Protein AF-0000000079298967 (afdb_homodimer)

Solvent-accessible surface area (backbone atoms only — not comparable to full-atom values): 36481 Å² total; per-residue (Å²): 133,81,79,74,68,81,72,67,53,68,68,58,50,53,49,51,48,50,50,53,52,45,48,56,52,34,56,54,55,41,44,56,63,64,54,49,53,50,61,66,26,54,68,58,46,49,42,52,48,50,44,44,54,71,37,22,82,72,32,38,70,27,35,33,36,22,52,65,26,52,61,28,62,66,45,49,46,40,44,74,31,37,26,50,32,30,42,28,30,14,58,28,71,28,33,62,54,15,48,47,30,35,51,68,60,73,34,59,87,30,41,46,74,42,73,32,47,74,91,74,57,83,71,96,62,67,23,38,32,40,38,44,84,44,67,32,49,74,50,56,28,57,45,40,54,56,51,52,44,50,46,44,76,72,30,47,39,93,88,40,49,46,40,54,29,33,36,37,33,34,39,27,44,25,43,59,68,62,58,48,51,63,67,42,48,43,36,56,47,37,25,81,75,69,74,39,56,33,56,75,47,38,66,57,40,39,49,61,58,38,30,25,54,40,78,42,84,54,57,53,86,32,45,37,32,67,67,38,75,30,42,76,45,47,60,86,70,59,48,71,74,53,60,54,53,44,64,26,58,48,76,35,49,28,53,48,74,45,49,43,26,28,36,39,29,29,39,34,37,32,31,71,58,54,90,96,49,83,54,49,62,50,56,32,43,51,85,43,68,87,48,88,57,34,22,30,31,47,42,46,84,63,66,39,82,44,37,62,60,36,39,33,42,37,41,40,36,39,25,51,22,89,90,41,58,41,22,31,31,37,39,38,38,34,28,52,60,90,46,73,76,43,77,48,66,32,39,42,66,86,76,56,80,124,133,81,80,74,69,83,72,67,53,67,67,58,51,52,49,50,49,49,50,53,52,48,48,55,53,34,54,54,56,41,46,54,63,64,54,49,52,51,61,65,28,54,67,58,46,48,41,52,47,50,43,43,52,70,37,22,83,71,32,38,71,27,36,33,35,22,51,65,26,51,62,28,62,64,45,48,47,39,46,74,32,37,25,50,32,30,42,28,31,15,56,28,69,28,32,60,54,16,48,47,31,34,50,67,60,73,34,58,88,32,41,47,73,42,74,32,47,75,90,75,56,83,72,97,64,66,24,37,32,38,37,43,84,44,68,32,50,74,49,55,28,58,45,41,54,56,52,52,44,51,45,44,75,72,30,48,39,93,88,39,47,47,42,54,29,34,37,34,35,33,40,27,44,24,43,58,68,61,58,48,51,64,68,42,48,45,37,57,48,39,25,82,75,69,74,38,54,33,56,75,48,39,66,56,41,38,50,61,57,36,31,24,55,40,77,42,84,56,57,52,86,32,45,36,33,68,68,39,75,32,40,74,46,47,61,88,71,60,50,72,73,54,59,54,53,44,64,24,57,49,78,36,49,28,53,47,75,47,48,44,27,31,36,40,29,28,38,36,35,33,31,72,58,53,88,96,48,84,54,48,63,50,56,32,42,51,83,45,70,85,47,88,59,34,21,29,31,46,42,46,86,64,67,40,82,46,38,61,60,35,40,34,42,37,39,39,37,38,26,52,21,90,91,41,58,42,23,30,30,37,38,38,37,34,29,54,60,90,46,73,75,43,76,50,66,30,38,42,67,86,78,55,81,125

Structure (mmCIF, N/CA/C/O backbone):
data_AF-0000000079298967-model_v1
#
loop_
_entity.id
_entity.type
_entity.pdbx_description
1 polymer 'Protein arginine N-methyltransferase 6'
#
loop_
_atom_site.group_PDB
_atom_site.id
_atom_site.type_symbol
_atom_site.label_atom_id
_atom_site.label_alt_id
_atom_site.label_comp_id
_atom_site.label_asym_id
_atom_site.label_entity_id
_atom_site.label_seq_id
_atom_site.pdbx_PDB_ins_code
_atom_site.Cartn_x
_atom_site.Cartn_y
_atom_site.Cartn_z
_atom_site.occupancy
_atom_site.B_iso_or_equiv
_atom_site.auth_seq_id
_atom_site.auth_comp_id
_atom_site.auth_asym_id
_atom_site.auth_atom_id
_atom_site.pdbx_PDB_model_num
ATOM 1 N N . MET A 1 1 ? 16.141 -8.484 44.562 1 24.45 1 MET A N 1
ATOM 2 C CA . MET A 1 1 ? 15.297 -9.469 43.875 1 24.45 1 MET A CA 1
ATOM 3 C C . MET A 1 1 ? 15.219 -9.18 42.375 1 24.45 1 MET A C 1
ATOM 5 O O . MET A 1 1 ? 14.867 -8.07 41.969 1 24.45 1 MET A O 1
ATOM 9 N N . ALA A 1 2 ? 16.141 -9.953 41.594 1 29.89 2 ALA A N 1
ATOM 10 C CA . ALA A 1 2 ? 16.484 -10.016 40.188 1 29.89 2 ALA A CA 1
ATOM 11 C C . ALA A 1 2 ? 15.227 -10.156 39.312 1 29.89 2 ALA A C 1
ATOM 13 O O . ALA A 1 2 ? 14.438 -11.078 39.531 1 29.89 2 ALA A O 1
ATOM 14 N N . SER A 1 3 ? 14.586 -9.125 39.031 1 30.45 3 SER A N 1
ATOM 15 C CA . SER A 1 3 ? 13.422 -9.055 38.156 1 30.45 3 SER A CA 1
ATOM 16 C C . SER A 1 3 ? 13.602 -9.953 36.938 1 30.45 3 SER A C 1
ATOM 18 O O . SER A 1 3 ? 14.562 -9.797 36.156 1 30.45 3 SER A O 1
ATOM 20 N N . ASN A 1 4 ? 13.391 -11.312 37.094 1 32.5 4 ASN A N 1
ATOM 21 C CA . ASN A 1 4 ? 13.477 -12.445 36.156 1 32.5 4 ASN A CA 1
ATOM 22 C C . ASN A 1 4 ? 12.758 -12.164 34.844 1 32.5 4 ASN A C 1
ATOM 24 O O . ASN A 1 4 ? 11.523 -12.141 34.812 1 32.5 4 ASN A O 1
ATOM 28 N N . GLY A 1 5 ? 13.211 -11.25 34.062 1 37.28 5 GLY A N 1
ATOM 29 C CA . GLY A 1 5 ? 12.836 -11.078 32.656 1 37.28 5 GLY A CA 1
ATOM 30 C C . GLY A 1 5 ? 12.586 -12.391 31.953 1 37.28 5 GLY A C 1
ATOM 31 O O . GLY A 1 5 ? 13.375 -13.328 32.062 1 37.28 5 GLY A O 1
ATOM 32 N N . SER A 1 6 ? 11.352 -12.82 31.953 1 42 6 SER A N 1
ATOM 33 C CA . SER A 1 6 ? 10.945 -14.125 31.438 1 42 6 SER A CA 1
ATOM 34 C C . SER A 1 6 ? 11.789 -14.531 30.219 1 42 6 SER A C 1
ATOM 36 O O . SER A 1 6 ? 11.883 -13.781 29.25 1 42 6 SER A O 1
ATOM 38 N N . ASP A 1 7 ? 12.867 -15.148 30.359 1 44.56 7 ASP A N 1
ATOM 39 C CA . ASP A 1 7 ? 13.82 -15.914 29.562 1 44.56 7 ASP A CA 1
ATOM 40 C C . ASP A 1 7 ? 13.102 -16.828 28.562 1 44.56 7 ASP A C 1
ATOM 42 O O . ASP A 1 7 ? 12.883 -18.016 28.844 1 44.56 7 ASP A O 1
ATOM 46 N N . GLU A 1 8 ? 12.156 -16.375 28.016 1 51.38 8 GLU A N 1
ATOM 47 C CA . GLU A 1 8 ? 11.734 -17.312 26.969 1 51.38 8 GLU A CA 1
ATOM 48 C C . GLU A 1 8 ? 12.922 -17.781 26.141 1 51.38 8 GLU A C 1
ATOM 50 O O . GLU A 1 8 ? 13.75 -16.969 25.719 1 51.38 8 GLU A O 1
ATOM 55 N N . ALA A 1 9 ? 13.125 -19.062 26.094 1 56.44 9 ALA A N 1
ATOM 56 C CA . ALA A 1 9 ? 14.203 -19.688 25.359 1 56.44 9 ALA A CA 1
ATOM 57 C C . ALA A 1 9 ? 14.281 -19.141 23.938 1 56.44 9 ALA A C 1
ATOM 59 O O . ALA A 1 9 ? 13.258 -18.891 23.297 1 56.44 9 ALA A O 1
ATOM 60 N N . PRO A 1 10 ? 15.414 -18.859 23.469 1 57.12 10 PRO A N 1
ATOM 61 C CA . PRO A 1 10 ? 15.633 -18.344 22.125 1 57.12 10 PRO A CA 1
ATOM 62 C C . PRO A 1 10 ? 14.812 -19.062 21.062 1 57.12 10 PRO A C 1
ATOM 64 O O . PRO A 1 10 ? 14.266 -18.438 20.156 1 57.12 10 PRO A O 1
ATOM 67 N N . ALA A 1 11 ? 14.703 -20.438 21.031 1 55.66 11 ALA A N 1
ATOM 68 C CA . ALA A 1 11 ? 13.953 -21.203 20.031 1 55.66 11 ALA A CA 1
ATOM 69 C C . ALA A 1 11 ? 12.477 -20.828 20.047 1 55.66 11 ALA A C 1
ATOM 71 O O . ALA A 1 11 ? 11.836 -20.75 19 1 55.66 11 ALA A O 1
ATOM 72 N N . LYS A 1 12 ? 11.938 -20.594 21.219 1 59.34 12 LYS A N 1
ATOM 73 C CA . LYS A 1 12 ? 10.523 -20.234 21.359 1 59.34 12 LYS A CA 1
ATOM 74 C C . LYS A 1 12 ? 10.258 -18.828 20.828 1 59.34 12 LYS A C 1
ATOM 76 O O . LYS A 1 12 ? 9.227 -18.578 20.203 1 59.34 12 LYS A O 1
ATOM 81 N N . ARG A 1 13 ? 11.305 -18.031 21.078 1 59.12 13 ARG A N 1
ATOM 82 C CA . ARG A 1 13 ? 11.188 -16.672 20.547 1 59.12 13 ARG A CA 1
ATOM 83 C C . ARG A 1 13 ? 11.195 -16.688 19.016 1 59.12 13 ARG A C 1
ATOM 85 O O . ARG A 1 13 ? 10.43 -15.969 18.375 1 59.12 13 ARG A O 1
ATOM 92 N N . ILE A 1 14 ? 12.109 -17.594 18.453 1 59.78 14 ILE A N 1
ATOM 93 C CA . ILE A 1 14 ? 12.195 -17.703 17 1 59.78 14 ILE A CA 1
ATOM 94 C C . ILE A 1 14 ? 10.891 -18.281 16.453 1 59.78 14 ILE A C 1
ATOM 96 O O . ILE A 1 14 ? 10.375 -17.812 15.438 1 59.78 14 ILE A O 1
ATOM 100 N N . LYS A 1 15 ? 10.398 -19.203 17.172 1 58.44 15 LYS A N 1
ATOM 101 C CA . LYS A 1 15 ? 9.141 -19.828 16.766 1 58.44 15 LYS A CA 1
ATOM 102 C C . LYS A 1 15 ? 7.996 -18.8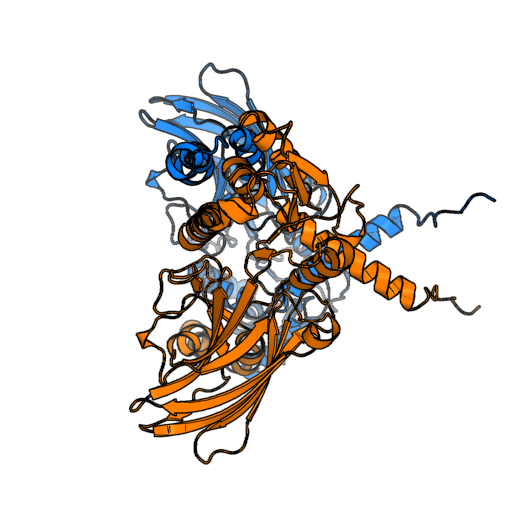28 16.828 1 58.44 15 LYS A C 1
ATOM 104 O O . LYS A 1 15 ? 7.156 -18.781 15.914 1 58.44 15 LYS A O 1
ATOM 109 N N . ARG A 1 16 ? 7.926 -18.109 17.891 1 61.97 16 ARG A N 1
ATOM 110 C CA . ARG A 1 16 ? 6.879 -17.094 18.047 1 61.97 16 ARG A CA 1
ATOM 111 C C . ARG A 1 16 ? 6.977 -16.031 16.969 1 61.97 16 ARG A C 1
ATOM 113 O O . ARG A 1 16 ? 5.961 -15.602 16.422 1 61.97 16 ARG A O 1
ATOM 120 N N . ARG A 1 17 ? 8.164 -15.695 16.672 1 61.84 17 ARG A N 1
ATOM 121 C CA . ARG A 1 17 ? 8.367 -14.695 15.633 1 61.84 17 ARG A CA 1
ATOM 122 C C . ARG A 1 17 ? 7.906 -15.211 14.273 1 61.84 17 ARG A C 1
ATOM 124 O O . ARG A 1 17 ? 7.234 -14.492 13.531 1 61.84 17 ARG A O 1
ATOM 131 N N . ARG A 1 18 ? 8.227 -16.406 14.039 1 65.19 18 ARG A N 1
ATOM 132 C CA . ARG A 1 18 ? 7.844 -17.016 12.773 1 65.19 18 ARG A CA 1
ATOM 133 C C . ARG A 1 18 ? 6.328 -17.125 12.656 1 65.19 18 ARG A C 1
ATOM 135 O O . ARG A 1 18 ? 5.766 -16.938 11.578 1 65.19 18 ARG A O 1
ATOM 142 N N . GLN A 1 19 ? 5.762 -17.422 13.742 1 63.78 19 GLN A N 1
ATOM 143 C CA . GLN A 1 19 ? 4.305 -17.531 13.766 1 63.78 19 GLN A CA 1
ATOM 144 C C . GLN A 1 19 ? 3.65 -16.188 13.484 1 63.78 19 GLN A C 1
ATOM 146 O O . GLN A 1 19 ? 2.658 -16.109 12.75 1 63.78 19 GLN A O 1
ATOM 151 N N . ASP A 1 20 ? 4.215 -15.195 14.039 1 68.25 20 ASP A N 1
ATOM 152 C CA . ASP A 1 20 ? 3.682 -13.852 13.812 1 68.25 20 ASP A CA 1
ATOM 153 C C . ASP A 1 20 ? 3.857 -13.43 12.359 1 68.25 20 ASP A C 1
ATOM 155 O O . ASP A 1 20 ? 2.939 -12.875 11.758 1 68.25 20 ASP A O 1
ATOM 159 N N . GLU A 1 21 ? 5.039 -13.828 11.836 1 70.75 21 GLU A N 1
ATOM 160 C CA . GLU A 1 21 ? 5.32 -13.5 10.445 1 70.75 21 GLU A CA 1
ATOM 161 C C . GLU A 1 21 ? 4.355 -14.227 9.508 1 70.75 21 GLU A C 1
ATOM 163 O O . GLU A 1 21 ? 3.807 -13.617 8.586 1 70.75 21 GLU A O 1
ATOM 168 N N . ASP A 1 22 ? 4.16 -15.352 9.828 1 74.88 22 ASP A N 1
ATOM 169 C CA . ASP A 1 22 ? 3.238 -16.172 9.039 1 74.88 22 ASP A CA 1
ATOM 170 C C . ASP A 1 22 ? 1.807 -15.648 9.164 1 74.88 22 ASP A C 1
ATOM 172 O O . ASP A 1 22 ? 1.06 -15.625 8.188 1 74.88 22 ASP A O 1
ATOM 176 N N . GLY A 1 23 ? 1.522 -15.281 10.328 1 71.69 23 GLY A N 1
ATOM 177 C CA . GLY A 1 23 ? 0.181 -14.766 10.555 1 71.69 23 GLY A CA 1
ATOM 178 C C . GLY A 1 23 ? -0.153 -13.562 9.688 1 71.69 23 GLY A C 1
ATOM 179 O O . GLY A 1 23 ? -1.194 -13.539 9.031 1 71.69 23 GLY A O 1
ATOM 180 N N . PHE A 1 24 ? 0.764 -12.664 9.641 1 71.75 24 PHE A N 1
ATOM 181 C CA . PHE A 1 24 ? 0.555 -11.461 8.836 1 71.75 24 PHE A CA 1
ATOM 182 C C . PHE A 1 24 ? 0.495 -11.812 7.352 1 71.75 24 PHE A C 1
ATOM 184 O O . PHE A 1 24 ? -0.362 -11.305 6.625 1 71.75 24 PHE A O 1
ATOM 191 N N . TYR A 1 25 ? 1.345 -12.703 7.047 1 76.88 25 TYR A N 1
ATOM 192 C CA . TYR A 1 25 ? 1.414 -13.125 5.652 1 76.88 25 TYR A CA 1
ATOM 193 C C . TYR A 1 25 ? 0.105 -13.773 5.215 1 76.88 25 TYR A C 1
ATOM 195 O O . TYR A 1 25 ? -0.501 -13.352 4.227 1 76.88 25 TYR A O 1
ATOM 203 N N . PHE A 1 26 ? -0.411 -14.664 5.902 1 79.12 26 PHE A N 1
ATOM 204 C CA . PHE A 1 26 ? -1.604 -15.398 5.504 1 79.12 26 PHE A CA 1
ATOM 205 C C . PHE A 1 26 ? -2.85 -14.531 5.648 1 79.12 26 PHE A C 1
ATOM 207 O O . PHE A 1 26 ? -3.807 -14.68 4.887 1 79.12 26 PHE A O 1
ATOM 214 N N . LYS A 1 27 ? -2.795 -13.586 6.527 1 78.12 27 LYS A N 1
ATOM 215 C CA . LYS A 1 27 ? -3.896 -12.641 6.645 1 78.12 27 LYS A CA 1
ATOM 216 C C . LYS A 1 27 ? -4.012 -11.773 5.395 1 78.12 27 LYS A C 1
ATOM 218 O O . LYS A 1 27 ? -5.117 -11.453 4.953 1 78.12 27 LYS A O 1
ATOM 223 N N . SER A 1 28 ? -2.902 -11.477 4.852 1 77.25 28 SER A N 1
ATOM 224 C CA . SER A 1 28 ? -2.895 -10.641 3.658 1 77.25 28 SER A CA 1
ATOM 225 C C . SER A 1 28 ? -3.516 -11.359 2.467 1 77.25 28 SER A C 1
ATOM 227 O O . SER A 1 28 ? -4.07 -10.727 1.568 1 77.25 28 SER A O 1
ATOM 229 N N . TYR A 1 29 ? -3.496 -12.617 2.518 1 83.62 29 TYR A N 1
ATOM 230 C CA . TYR A 1 29 ? -3.996 -13.398 1.391 1 83.62 29 TYR A CA 1
ATOM 231 C C . TYR A 1 29 ? -5.441 -13.82 1.616 1 83.62 29 TYR A C 1
ATOM 233 O O . TYR A 1 29 ? -6.043 -14.484 0.769 1 83.62 29 TYR A O 1
ATOM 241 N N . ALA A 1 30 ? -5.973 -13.406 2.697 1 83.62 30 ALA A N 1
ATOM 242 C CA . ALA A 1 30 ? -7.375 -13.711 2.971 1 83.62 30 ALA A CA 1
ATOM 243 C C . ALA A 1 30 ? -8.297 -12.75 2.225 1 83.62 30 ALA A C 1
ATOM 245 O O . ALA A 1 30 ? -9.477 -13.047 2.006 1 83.62 30 ALA A O 1
ATOM 246 N N . GLY A 1 31 ? -7.723 -11.68 1.796 1 86.88 31 GLY A N 1
ATOM 247 C CA . GLY A 1 31 ? -8.516 -10.695 1.071 1 86.88 31 GLY A CA 1
ATOM 248 C C . GLY A 1 31 ? -8.734 -11.062 -0.386 1 86.88 31 GLY A C 1
ATOM 249 O O . GLY A 1 31 ? -8.008 -11.898 -0.934 1 86.88 31 GLY A O 1
ATOM 250 N N . VAL A 1 32 ? -9.648 -10.375 -0.999 1 92.31 32 VAL A N 1
ATOM 251 C CA . VAL A 1 32 ? -10.047 -10.742 -2.352 1 92.31 32 VAL A CA 1
ATOM 252 C C . VAL A 1 32 ? -9.148 -10.031 -3.367 1 92.31 32 VAL A C 1
ATOM 254 O O . VAL A 1 32 ? -8.93 -10.539 -4.469 1 92.31 32 VAL A O 1
ATOM 257 N N . SER A 1 33 ? -8.602 -8.922 -3.021 1 90.62 33 SER A N 1
ATOM 258 C CA . SER A 1 33 ? -7.949 -8.031 -3.975 1 90.62 33 SER A CA 1
ATOM 259 C C . SER A 1 33 ? -6.707 -8.68 -4.574 1 90.62 33 SER A C 1
ATOM 261 O O . SER A 1 33 ? -6.453 -8.562 -5.773 1 90.62 33 SER A O 1
ATOM 263 N N . ILE A 1 34 ? -5.957 -9.375 -3.756 1 91.81 34 ILE A N 1
ATOM 264 C CA . ILE A 1 34 ? -4.738 -10.008 -4.238 1 91.81 34 ILE A CA 1
ATOM 265 C C . ILE A 1 34 ? -5.09 -11.094 -5.258 1 91.81 34 ILE A C 1
ATOM 267 O O . ILE A 1 34 ? -4.43 -11.219 -6.289 1 91.81 34 ILE A O 1
ATOM 271 N N . HIS A 1 35 ? -6.109 -11.805 -5.016 1 94.81 35 HIS A N 1
ATOM 272 C CA . HIS A 1 35 ? -6.527 -12.883 -5.906 1 94.81 35 HIS A CA 1
ATOM 273 C C . HIS A 1 35 ? -7.117 -12.328 -7.199 1 94.81 35 HIS A C 1
ATOM 275 O O . HIS A 1 35 ? -6.883 -12.883 -8.281 1 94.81 35 HIS A O 1
ATOM 281 N N . GLU A 1 36 ? -7.859 -11.258 -7.012 1 94.25 36 GLU A N 1
ATOM 282 C CA . GLU A 1 36 ? -8.375 -10.562 -8.18 1 94.25 36 GLU A CA 1
ATOM 283 C C . GLU A 1 36 ? -7.238 -10.117 -9.102 1 94.25 36 GLU A C 1
ATOM 285 O O . GLU A 1 36 ? -7.285 -10.352 -10.312 1 94.25 36 GLU A O 1
ATOM 290 N N . GLU A 1 37 ? -6.27 -9.523 -8.516 1 93.5 37 GLU A N 1
ATOM 291 C CA . GLU A 1 37 ? -5.121 -9.031 -9.273 1 93.5 37 GLU A CA 1
ATOM 292 C C . GLU A 1 37 ? -4.406 -10.164 -9.992 1 93.5 37 GLU A C 1
ATOM 294 O O . GLU A 1 37 ? -4.066 -10.047 -11.172 1 93.5 37 GLU A O 1
ATOM 299 N N . MET A 1 38 ? -4.266 -11.281 -9.352 1 95.62 38 MET A N 1
ATOM 300 C CA . MET A 1 38 ? -3.543 -12.406 -9.922 1 95.62 38 MET A CA 1
ATOM 301 C C . MET A 1 38 ? -4.344 -13.047 -11.055 1 95.62 38 MET A C 1
ATOM 303 O O . MET A 1 38 ? -3.801 -13.336 -12.125 1 95.62 38 MET A O 1
ATOM 307 N N . ILE A 1 39 ? -5.582 -13.219 -10.828 1 96.5 39 ILE A N 1
ATOM 308 C CA . ILE A 1 39 ? -6.418 -13.883 -11.828 1 96.5 39 ILE A CA 1
ATOM 309 C C . ILE A 1 39 ? -6.605 -12.969 -13.031 1 96.5 39 ILE A C 1
ATOM 311 O O . ILE A 1 39 ? -6.656 -13.438 -14.172 1 96.5 39 ILE A O 1
ATOM 315 N N . ARG A 1 40 ? -6.582 -11.617 -12.812 1 95.25 40 ARG A N 1
ATOM 316 C CA . ARG A 1 40 ? -6.738 -10.633 -13.875 1 95.25 40 ARG A CA 1
ATOM 317 C C . ARG A 1 40 ? -5.496 -10.586 -14.766 1 95.25 40 ARG A C 1
ATOM 319 O O . ARG A 1 40 ? -5.578 -10.211 -15.938 1 95.25 40 ARG A O 1
ATOM 326 N N . ASP A 1 41 ? -4.383 -10.945 -14.227 1 97.12 41 ASP A N 1
ATOM 327 C CA . ASP A 1 41 ? -3.16 -11.062 -15.016 1 97.12 41 ASP A CA 1
ATOM 328 C C . ASP A 1 41 ? -3.254 -12.211 -16.016 1 97.12 41 ASP A C 1
ATOM 330 O O . ASP A 1 41 ? -2.936 -13.352 -15.688 1 97.12 41 ASP A O 1
ATOM 334 N N . GLU A 1 42 ? -3.562 -11.867 -17.203 1 96.12 42 GLU A N 1
ATOM 335 C CA . GLU A 1 42 ? -3.844 -12.883 -18.203 1 96.12 42 GLU A CA 1
ATOM 336 C C . GLU A 1 42 ? -2.578 -13.641 -18.594 1 96.12 42 GLU A C 1
ATOM 338 O O . GLU A 1 42 ? -2.641 -14.812 -18.969 1 96.12 42 GLU A O 1
ATOM 343 N N . VAL A 1 43 ? -1.449 -12.961 -18.547 1 97.06 43 VAL A N 1
ATOM 344 C CA . VAL A 1 43 ? -0.196 -13.656 -18.828 1 97.06 43 VAL A CA 1
ATOM 345 C C . VAL A 1 43 ? -0.023 -14.82 -17.859 1 97.06 43 VAL A C 1
ATOM 347 O O . VAL A 1 43 ? 0.237 -15.953 -18.281 1 97.06 43 VAL A O 1
ATOM 350 N N . ARG A 1 44 ? -0.233 -14.523 -16.625 1 97.31 44 ARG A N 1
ATOM 351 C CA . ARG A 1 44 ? -0.084 -15.531 -15.578 1 97.31 44 ARG A CA 1
ATOM 352 C C . ARG A 1 44 ? -1.126 -16.641 -15.734 1 97.31 44 ARG A C 1
ATOM 354 O O . ARG A 1 44 ? -0.779 -17.812 -15.852 1 97.31 44 ARG A O 1
ATOM 361 N N . THR A 1 45 ? -2.389 -16.312 -15.742 1 97.69 45 THR A N 1
ATOM 362 C CA . THR A 1 45 ? -3.475 -17.297 -15.656 1 97.69 45 THR A CA 1
ATOM 363 C C . THR A 1 45 ? -3.527 -18.156 -16.922 1 97.69 45 THR A C 1
ATOM 365 O O . THR A 1 45 ? -3.654 -19.375 -16.828 1 97.69 45 THR A O 1
ATOM 368 N N . ASN A 1 46 ? -3.299 -17.562 -18.078 1 96.69 46 ASN A N 1
ATOM 369 C CA . ASN A 1 46 ? -3.324 -18.312 -19.328 1 96.69 46 ASN A CA 1
ATOM 370 C C . ASN A 1 46 ? -2.119 -19.234 -19.453 1 96.69 46 ASN A C 1
ATOM 372 O O . ASN A 1 46 ? -2.236 -20.344 -19.969 1 96.69 46 ASN A O 1
ATOM 376 N N . SER A 1 47 ? -1.021 -18.75 -19 1 96.75 47 SER A N 1
ATOM 377 C CA . SER A 1 47 ? 0.168 -19.594 -19.078 1 96.75 47 SER A CA 1
ATOM 378 C C . SER A 1 47 ? 0.031 -20.828 -18.203 1 96.75 47 SER A C 1
ATOM 380 O O . SER A 1 47 ? 0.368 -21.938 -18.609 1 96.75 47 SER A O 1
ATOM 382 N N . TYR A 1 48 ? -0.471 -20.656 -17.016 1 97.5 48 TYR A N 1
ATOM 383 C CA . TYR A 1 48 ? -0.711 -21.812 -16.141 1 97.5 48 TYR A CA 1
ATOM 384 C C . TYR A 1 48 ? -1.729 -22.75 -16.766 1 97.5 48 TYR A C 1
ATOM 386 O O . TYR A 1 48 ? -1.524 -23.969 -16.766 1 97.5 48 TYR A O 1
ATOM 394 N N . ARG A 1 49 ? -2.801 -22.203 -17.234 1 96.75 49 ARG A N 1
ATOM 395 C CA . ARG A 1 49 ? -3.828 -23.031 -17.859 1 96.75 49 ARG A CA 1
ATOM 396 C C . ARG A 1 49 ? -3.26 -23.812 -19.031 1 96.75 49 ARG A C 1
ATOM 398 O O . ARG A 1 49 ? -3.475 -25.031 -19.125 1 96.75 49 ARG A O 1
ATOM 405 N N . LEU A 1 50 ? -2.529 -23.109 -19.875 1 95 50 LEU A N 1
ATOM 406 C CA . LEU A 1 50 ? -1.932 -23.75 -21.047 1 95 50 LEU A CA 1
ATOM 407 C C . LEU A 1 50 ? -0.949 -24.844 -20.625 1 95 50 LEU A C 1
ATOM 409 O O . LEU A 1 50 ? -0.962 -25.953 -21.172 1 95 50 LEU A O 1
ATOM 413 N N . ALA A 1 51 ? -0.127 -24.531 -19.672 1 95.88 51 ALA A N 1
ATOM 414 C CA . ALA A 1 51 ? 0.864 -25.5 -19.203 1 95.88 51 ALA A CA 1
ATOM 415 C C . ALA A 1 51 ? 0.191 -26.75 -18.656 1 95.88 51 ALA A C 1
ATOM 417 O O . ALA A 1 51 ? 0.622 -27.875 -18.938 1 95.88 51 ALA A O 1
ATOM 418 N N . ILE A 1 52 ? -0.812 -26.578 -17.891 1 96 52 ILE A N 1
ATOM 419 C CA . ILE A 1 52 ? -1.534 -27.688 -17.297 1 96 52 ILE A CA 1
ATOM 420 C C . ILE A 1 52 ? -2.209 -28.531 -18.375 1 96 52 ILE A C 1
ATOM 422 O O . ILE A 1 52 ? -2.125 -29.75 -18.375 1 96 52 ILE A O 1
ATOM 426 N N . LEU A 1 53 ? -2.805 -27.875 -19.328 1 92.81 53 LEU A N 1
ATOM 427 C CA . LEU A 1 53 ? -3.467 -28.578 -20.422 1 92.81 53 LEU A CA 1
ATOM 428 C C . LEU A 1 53 ? -2.457 -29.359 -21.266 1 92.81 53 LEU A C 1
ATOM 430 O O . LEU A 1 53 ? -2.725 -30.5 -21.656 1 92.81 53 LEU A O 1
ATOM 434 N N . ARG A 1 54 ? -1.4 -28.734 -21.453 1 92.44 54 ARG A N 1
ATOM 435 C CA . ARG A 1 54 ? -0.368 -29.391 -22.25 1 92.44 54 ARG A CA 1
ATOM 436 C C . ARG A 1 54 ? 0.258 -30.547 -21.484 1 92.44 54 ARG A C 1
ATOM 438 O O . ARG A 1 54 ? 0.901 -31.406 -22.078 1 92.44 54 ARG A O 1
ATOM 445 N N . SER A 1 55 ? 0.079 -30.547 -20.203 1 92.38 55 SER A N 1
ATOM 446 C CA . SER A 1 55 ? 0.598 -31.625 -19.375 1 92.38 55 SER A CA 1
ATOM 447 C C . SER A 1 55 ? -0.483 -32.656 -19.062 1 92.38 55 SER A C 1
ATOM 449 O O . SER A 1 55 ? -0.406 -33.344 -18.062 1 92.38 55 SER A O 1
ATOM 451 N N . SER A 1 56 ? -1.453 -32.688 -19.859 1 92.06 56 SER A N 1
ATOM 452 C CA . SER A 1 56 ? -2.613 -33.531 -19.609 1 92.06 56 SER A CA 1
ATOM 453 C C . SER A 1 56 ? -2.209 -35 -19.484 1 92.06 56 SER A C 1
ATOM 455 O O . SER A 1 56 ? -2.797 -35.75 -18.703 1 92.06 56 SER A O 1
ATOM 457 N N . GLU A 1 57 ? -1.249 -35.469 -20.234 1 91.31 57 GLU A N 1
ATOM 458 C CA . GLU A 1 57 ? -0.814 -36.875 -20.156 1 91.31 57 GLU A CA 1
ATOM 459 C C . GLU A 1 57 ? -0.251 -37.219 -18.781 1 91.31 57 GLU A C 1
ATOM 461 O O . GLU A 1 57 ? -0.419 -38.312 -18.297 1 91.31 57 GLU A O 1
ATOM 466 N N . GLN A 1 58 ? 0.379 -36.25 -18.203 1 92.75 58 GLN A N 1
ATOM 467 C CA . GLN A 1 58 ? 0.982 -36.469 -16.875 1 92.75 58 GLN A CA 1
ATOM 468 C C . GLN A 1 58 ? -0.034 -36.219 -15.766 1 92.75 58 GLN A C 1
ATOM 470 O O . GLN A 1 58 ? 0.168 -36.656 -14.633 1 92.75 58 GLN A O 1
ATOM 475 N N . ILE A 1 59 ? -1.141 -35.562 -16.125 1 95.94 59 ILE A N 1
ATOM 476 C CA . ILE A 1 59 ? -2.078 -35.156 -15.094 1 95.94 59 ILE A CA 1
ATOM 477 C C . ILE A 1 59 ? -3.303 -36.062 -15.094 1 95.94 59 ILE A C 1
ATOM 479 O O . ILE A 1 59 ? -3.838 -36.375 -14.039 1 95.94 59 ILE A O 1
ATOM 483 N N . ALA A 1 60 ? -3.695 -36.5 -16.281 1 97.31 60 ALA A N 1
ATOM 484 C CA . ALA A 1 60 ? -4.918 -37.281 -16.422 1 97.31 60 ALA A CA 1
ATOM 485 C C . ALA A 1 60 ? -4.82 -38.562 -15.609 1 97.31 60 ALA A C 1
ATOM 487 O O . ALA A 1 60 ? -3.842 -39.312 -15.734 1 97.31 60 ALA A O 1
ATOM 488 N N . GLY A 1 61 ? -5.824 -38.781 -14.828 1 98.31 61 GLY A N 1
ATOM 489 C CA . GLY A 1 61 ? -5.895 -39.969 -14.023 1 98.31 61 GLY A CA 1
ATOM 490 C C . GLY A 1 61 ? -4.891 -40 -12.891 1 98.31 61 GLY A C 1
ATOM 491 O O . GLY A 1 61 ? -4.707 -41.031 -12.234 1 98.31 61 GLY A O 1
ATOM 492 N N . LYS A 1 62 ? -4.23 -38.969 -12.586 1 98.12 62 LYS A N 1
ATOM 493 C CA . LYS A 1 62 ? -3.168 -38.906 -11.586 1 98.12 62 LYS A CA 1
ATOM 494 C C . LYS A 1 62 ? -3.562 -38.031 -10.398 1 98.12 62 LYS A C 1
ATOM 496 O O . LYS A 1 62 ? -4.668 -37.5 -10.367 1 98.12 62 LYS A O 1
ATOM 501 N N . ILE A 1 63 ? -2.639 -38 -9.375 1 98.81 63 ILE A N 1
ATOM 502 C CA . ILE A 1 63 ? -2.869 -37.25 -8.148 1 98.81 63 ILE A CA 1
ATOM 503 C C . ILE A 1 63 ? -2.033 -35.969 -8.156 1 98.81 63 ILE A C 1
ATOM 505 O O . ILE A 1 63 ? -0.827 -36.031 -8.414 1 98.81 63 ILE A O 1
ATOM 509 N N . VAL A 1 64 ? -2.721 -34.812 -7.906 1 98.75 64 VAL A N 1
ATOM 510 C CA . VAL A 1 64 ? -2.066 -33.5 -7.965 1 98.75 64 VAL A CA 1
ATOM 511 C C . VAL A 1 64 ? -2.125 -32.844 -6.598 1 98.75 64 VAL A C 1
ATOM 513 O O . VAL A 1 64 ? -3.133 -32.938 -5.895 1 98.75 64 VAL A O 1
ATOM 516 N N . ALA A 1 65 ? -1.033 -32.219 -6.219 1 98.88 65 ALA A N 1
ATOM 517 C CA . ALA A 1 65 ? -1.046 -31.266 -5.094 1 98.88 65 ALA A CA 1
ATOM 518 C C . ALA A 1 65 ? -0.899 -29.828 -5.578 1 98.88 65 ALA A C 1
ATOM 520 O O . ALA A 1 65 ? 0.052 -29.5 -6.293 1 98.88 65 ALA A O 1
ATOM 521 N N . ASP A 1 66 ? -1.837 -29 -5.281 1 98.88 66 ASP A N 1
ATOM 522 C CA . ASP A 1 66 ? -1.799 -27.562 -5.512 1 98.88 66 ASP A CA 1
ATOM 523 C C . ASP A 1 66 ? -1.364 -26.812 -4.254 1 98.88 66 ASP A C 1
ATOM 525 O O . ASP A 1 66 ? -2.148 -26.656 -3.316 1 98.88 66 ASP A O 1
ATOM 529 N N . ILE A 1 67 ? -0.093 -26.328 -4.254 1 98.69 67 ILE A N 1
ATOM 530 C CA . ILE A 1 67 ? 0.49 -25.688 -3.08 1 98.69 67 ILE A CA 1
ATOM 531 C C . ILE A 1 67 ? 0.211 -24.188 -3.115 1 98.69 67 ILE A C 1
ATOM 533 O O . ILE A 1 67 ? 0.659 -23.484 -4.027 1 98.69 67 ILE A O 1
ATOM 537 N N . GLY A 1 68 ? -0.455 -23.688 -2.051 1 97.69 68 GLY A N 1
ATOM 538 C CA . GLY A 1 68 ? -0.951 -22.328 -2.105 1 97.69 68 GLY A CA 1
ATOM 539 C C . GLY A 1 68 ? -2.07 -22.141 -3.111 1 97.69 68 GLY A C 1
ATOM 540 O O . GLY A 1 68 ? -1.962 -21.312 -4.023 1 97.69 68 GLY A O 1
ATOM 541 N N . ALA A 1 69 ? -3.15 -22.766 -2.857 1 98.31 69 ALA A N 1
ATOM 542 C CA . ALA A 1 69 ? -4.168 -22.953 -3.887 1 98.31 69 ALA A CA 1
ATOM 543 C C . ALA A 1 69 ? -4.977 -21.688 -4.105 1 98.31 69 ALA A C 1
ATOM 545 O O . ALA A 1 69 ? -5.613 -21.516 -5.148 1 98.31 69 ALA A O 1
ATOM 546 N N . GLY A 1 70 ? -4.961 -20.797 -3.092 1 97.25 70 GLY A N 1
ATOM 547 C CA . GLY A 1 70 ? -5.77 -19.594 -3.217 1 97.25 70 GLY A CA 1
ATOM 548 C C . GLY A 1 70 ? -7.242 -19.891 -3.441 1 97.25 70 GLY A C 1
ATOM 549 O O . GLY A 1 70 ? -7.852 -20.656 -2.689 1 97.25 70 GLY A O 1
ATOM 550 N N . THR A 1 71 ? -7.789 -19.359 -4.52 1 97.62 71 THR A N 1
ATOM 551 C CA . THR A 1 71 ? -9.203 -19.547 -4.832 1 97.62 71 THR A CA 1
ATOM 552 C C . THR A 1 71 ? -9.43 -20.922 -5.469 1 97.62 71 THR A C 1
ATOM 554 O O . THR A 1 71 ? -10.57 -21.281 -5.762 1 97.62 71 THR A O 1
ATOM 557 N N . GLY A 1 72 ? -8.398 -21.625 -5.75 1 98.19 72 GLY A N 1
ATOM 558 C CA . GLY A 1 72 ? -8.508 -22.969 -6.305 1 98.19 72 GLY A CA 1
ATOM 559 C C . GLY A 1 72 ? -8.469 -23 -7.82 1 98.19 72 GLY A C 1
ATOM 560 O O . GLY A 1 72 ? -8.758 -24.016 -8.438 1 98.19 72 GLY A O 1
ATOM 561 N N . ILE A 1 73 ? -8.078 -21.922 -8.461 1 98.06 73 ILE A N 1
ATOM 562 C CA . ILE A 1 73 ? -8.18 -21.812 -9.914 1 98.06 73 ILE A CA 1
ATOM 563 C C . ILE A 1 73 ? -7.246 -22.828 -10.562 1 98.06 73 ILE A C 1
ATOM 565 O O . ILE A 1 73 ? -7.633 -23.531 -11.516 1 98.06 73 ILE A O 1
ATOM 569 N N . LEU A 1 74 ? -6.07 -23 -10.086 1 98.44 74 LEU A N 1
ATOM 570 C CA . LEU A 1 74 ? -5.148 -23.969 -10.672 1 98.44 74 LEU A CA 1
ATOM 571 C C . LEU A 1 74 ? -5.617 -25.391 -10.398 1 98.44 74 LEU A C 1
ATOM 573 O O . LEU A 1 74 ? -5.465 -26.266 -11.25 1 98.44 74 LEU A O 1
ATOM 577 N N . SER A 1 75 ? -6.152 -25.609 -9.195 1 98.81 75 SER A N 1
ATOM 578 C CA . SER A 1 75 ? -6.746 -26.906 -8.883 1 98.81 75 SER A CA 1
ATOM 579 C C . SER A 1 75 ? -7.824 -27.281 -9.891 1 98.81 75 SER A C 1
ATOM 581 O O . SER A 1 75 ? -7.859 -28.406 -10.383 1 98.81 75 SER A O 1
ATOM 583 N N . CYS A 1 76 ? -8.641 -26.328 -10.211 1 98.62 76 CYS A N 1
ATOM 584 C CA . CYS A 1 76 ? -9.719 -26.562 -11.156 1 98.62 76 CYS A CA 1
ATOM 585 C C . CYS A 1 76 ? -9.172 -26.844 -12.555 1 98.62 76 CYS A C 1
ATOM 587 O O . CYS A 1 76 ? -9.688 -27.719 -13.25 1 98.62 76 CYS A O 1
ATOM 589 N N . PHE A 1 77 ? -8.133 -26.094 -12.953 1 98.19 77 PHE A N 1
ATOM 590 C CA . PHE A 1 77 ? -7.504 -26.375 -14.234 1 98.19 77 PHE A CA 1
ATOM 591 C C . PHE A 1 77 ? -6.98 -27.812 -14.281 1 98.19 77 PHE A C 1
ATOM 593 O O . PHE A 1 77 ? -7.113 -28.484 -15.305 1 98.19 77 PHE A O 1
ATOM 600 N N . CYS A 1 78 ? -6.434 -28.281 -13.195 1 98.38 78 CYS A N 1
ATOM 601 C CA . CYS A 1 78 ? -5.918 -29.641 -13.133 1 98.38 78 CYS A CA 1
ATOM 602 C C . CYS A 1 78 ? -7.051 -30.656 -13.242 1 98.38 78 CYS A C 1
ATOM 604 O O . CYS A 1 78 ? -6.922 -31.672 -13.93 1 98.38 78 CYS A O 1
ATOM 606 N N . ALA A 1 79 ? -8.109 -30.375 -12.539 1 98.5 79 ALA A N 1
ATOM 607 C CA . ALA A 1 79 ? -9.289 -31.234 -12.648 1 98.5 79 ALA A CA 1
ATOM 608 C C . ALA A 1 79 ? -9.797 -31.297 -14.078 1 98.5 79 ALA A C 1
ATOM 610 O O . ALA A 1 79 ? -10.117 -32.375 -14.594 1 98.5 79 ALA A O 1
ATOM 611 N N . GLN A 1 80 ? -9.859 -30.172 -14.758 1 97.06 80 GLN A N 1
ATOM 612 C CA . GLN A 1 80 ? -10.305 -30.078 -16.141 1 97.06 80 GLN A CA 1
ATOM 613 C C . GLN A 1 80 ? -9.375 -30.859 -17.062 1 97.06 80 GLN A C 1
ATOM 615 O O . GLN A 1 80 ? -9.805 -31.391 -18.094 1 97.06 80 GLN A O 1
ATOM 620 N N . ALA A 1 81 ? -8.148 -30.953 -16.656 1 96.69 81 ALA A N 1
ATOM 621 C CA . ALA A 1 81 ? -7.152 -31.688 -17.438 1 96.69 81 ALA A CA 1
ATOM 622 C C . ALA A 1 81 ? -7.238 -33.188 -17.188 1 96.69 81 ALA A C 1
ATOM 624 O O . ALA A 1 81 ? -6.512 -33.969 -17.812 1 96.69 81 ALA A O 1
ATOM 625 N N . GLY A 1 82 ? -8.078 -33.594 -16.219 1 97.81 82 GLY A N 1
ATOM 626 C CA . GLY A 1 82 ? -8.359 -35 -16.062 1 97.81 82 GLY A CA 1
ATOM 627 C C . GLY A 1 82 ? -7.75 -35.594 -14.812 1 97.81 82 GLY A C 1
ATOM 628 O O . GLY A 1 82 ? -7.695 -36.812 -14.664 1 97.81 82 GLY A O 1
ATOM 629 N N . ALA A 1 83 ? -7.281 -34.781 -13.922 1 98.56 83 ALA A N 1
ATOM 630 C CA . ALA A 1 83 ? -6.727 -35.312 -12.672 1 98.56 83 ALA A CA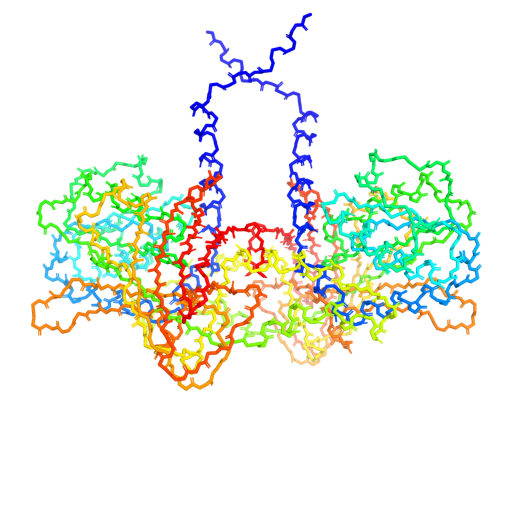 1
ATOM 631 C C . ALA A 1 83 ? -7.742 -36.188 -11.945 1 98.56 83 ALA A C 1
ATOM 633 O O . ALA A 1 83 ? -8.93 -35.844 -11.891 1 98.56 83 ALA A O 1
ATOM 634 N N . LYS A 1 84 ? -7.25 -37.281 -11.406 1 98.69 84 LYS A N 1
ATOM 635 C CA . LYS A 1 84 ? -8.102 -38.156 -10.594 1 98.69 84 LYS A CA 1
ATOM 636 C C . LYS A 1 84 ? -8.438 -37.5 -9.258 1 98.69 84 LYS A C 1
ATOM 638 O O . LYS A 1 84 ? -9.578 -37.562 -8.789 1 98.69 84 LYS A O 1
ATOM 643 N N . LYS A 1 85 ? -7.445 -36.906 -8.719 1 98.81 85 LYS A N 1
ATOM 644 C CA . LYS A 1 85 ? -7.574 -36.25 -7.43 1 98.81 85 LYS A CA 1
ATOM 645 C C . LYS A 1 85 ? -6.645 -35.031 -7.34 1 98.81 85 LYS A C 1
ATOM 647 O O . LYS A 1 85 ? -5.496 -35.094 -7.781 1 98.81 85 LYS A O 1
ATOM 652 N N . VAL A 1 86 ? -7.172 -33.938 -6.793 1 98.94 86 VAL A N 1
ATOM 653 C CA . VAL A 1 86 ? -6.375 -32.75 -6.527 1 98.94 86 VAL A CA 1
ATOM 654 C C . VAL A 1 86 ? -6.484 -32.375 -5.051 1 98.94 86 VAL A C 1
ATOM 656 O O . VAL A 1 86 ? -7.586 -32.156 -4.535 1 98.94 86 VAL A O 1
ATOM 659 N N . TYR A 1 87 ? -5.348 -32.344 -4.363 1 98.94 87 TYR A N 1
ATOM 660 C CA . TYR A 1 87 ? -5.281 -31.797 -3.023 1 98.94 87 TYR A CA 1
ATOM 661 C C . TYR A 1 87 ? -4.887 -30.312 -3.072 1 98.94 87 TYR A C 1
ATOM 663 O O . TYR A 1 87 ? -3.732 -29.984 -3.354 1 98.94 87 TYR A O 1
ATOM 671 N N . ALA A 1 88 ? -5.859 -29.453 -2.805 1 98.88 88 ALA A N 1
ATOM 672 C CA . ALA A 1 88 ? -5.637 -28 -2.793 1 98.88 88 ALA A CA 1
ATOM 673 C C . ALA A 1 88 ? -5.297 -27.516 -1.387 1 98.88 88 ALA A C 1
ATOM 675 O O . ALA A 1 88 ? -6.188 -27.359 -0.549 1 98.88 88 ALA A O 1
ATOM 676 N N . ILE A 1 89 ? -4.031 -27.203 -1.177 1 98.75 89 ILE A N 1
ATOM 677 C CA . ILE A 1 89 ? -3.576 -26.812 0.155 1 98.75 89 ILE A CA 1
ATOM 678 C C . ILE A 1 89 ? -3.473 -25.297 0.247 1 98.75 89 ILE A C 1
ATOM 680 O O . ILE A 1 89 ? -2.756 -24.672 -0.534 1 98.75 89 ILE A O 1
ATOM 684 N N . GLU A 1 90 ? -4.168 -24.688 1.134 1 97.88 90 GLU A N 1
ATOM 685 C CA . GLU A 1 90 ? -4.215 -23.234 1.346 1 97.88 90 GLU A CA 1
ATOM 686 C C . GLU A 1 90 ? -4.359 -22.906 2.828 1 97.88 90 GLU A C 1
ATOM 688 O O . GLU A 1 90 ? -5.305 -23.344 3.482 1 97.88 90 GLU A O 1
ATOM 693 N N . ALA A 1 91 ? -3.43 -22.031 3.314 1 95.75 91 ALA A N 1
ATOM 694 C CA . ALA A 1 91 ? -3.406 -21.75 4.746 1 95.75 91 ALA A CA 1
ATOM 695 C C . ALA A 1 91 ? -4.371 -20.625 5.102 1 95.75 91 ALA A C 1
ATOM 697 O O . ALA A 1 91 ? -4.949 -20.625 6.191 1 95.75 91 ALA A O 1
ATOM 698 N N . SER A 1 92 ? -4.5 -19.688 4.254 1 93.56 92 SER A N 1
ATOM 699 C CA . SER A 1 92 ? -5.293 -18.5 4.57 1 93.56 92 SER A CA 1
ATOM 700 C C . SER A 1 92 ? -6.785 -18.828 4.566 1 93.56 92 SER A C 1
ATOM 702 O O . SER A 1 92 ? -7.195 -19.891 4.113 1 93.56 92 SER A O 1
ATOM 704 N N . ALA A 1 93 ? -7.574 -17.922 4.988 1 93.94 93 ALA A N 1
ATOM 705 C CA . ALA A 1 93 ? -9.016 -18.094 5.113 1 93.94 93 ALA A CA 1
ATOM 706 C C . ALA A 1 93 ? -9.688 -18.125 3.744 1 93.94 93 ALA A C 1
ATOM 708 O O . ALA A 1 93 ? -10.852 -18.516 3.629 1 93.94 93 ALA A O 1
ATOM 709 N N . ILE A 1 94 ? -8.961 -17.891 2.697 1 96.62 94 ILE A N 1
ATOM 710 C CA . ILE A 1 94 ? -9.531 -17.922 1.355 1 96.62 94 ILE A CA 1
ATOM 711 C C . ILE A 1 94 ? -9.883 -19.359 0.977 1 96.62 94 ILE A C 1
ATOM 713 O O . ILE A 1 94 ? -10.602 -19.594 0.005 1 96.62 94 ILE A O 1
ATOM 717 N N . ALA A 1 95 ? -9.391 -20.312 1.733 1 97.69 95 ALA A N 1
ATOM 718 C CA . ALA A 1 95 ? -9.688 -21.719 1.528 1 97.69 95 ALA A CA 1
ATOM 719 C C . ALA A 1 95 ? -11.188 -21.984 1.55 1 97.69 95 ALA A C 1
ATOM 721 O O . ALA A 1 95 ? -11.688 -22.859 0.832 1 97.69 95 ALA A O 1
ATOM 722 N N . GLU A 1 96 ? -11.859 -21.219 2.328 1 97.38 96 GLU A N 1
ATOM 723 C CA . GLU A 1 96 ? -13.312 -21.359 2.391 1 97.38 96 GLU A CA 1
ATOM 724 C C . GLU A 1 96 ? -13.953 -21 1.057 1 97.38 96 GLU A C 1
ATOM 726 O O . GLU A 1 96 ? -14.875 -21.688 0.606 1 97.38 96 GLU A O 1
ATOM 731 N N . GLN A 1 97 ? -13.445 -19.953 0.452 1 97.62 97 GLN A N 1
ATOM 732 C CA . GLN A 1 97 ? -13.938 -19.562 -0.864 1 97.62 97 GLN A CA 1
ATOM 733 C C . GLN A 1 97 ? -13.555 -20.594 -1.922 1 97.62 97 GLN A C 1
ATOM 735 O O . GLN A 1 97 ? -14.328 -20.875 -2.846 1 97.62 97 GLN A O 1
ATOM 740 N N . ALA A 1 98 ? -12.391 -21.188 -1.777 1 98.38 98 ALA A N 1
ATOM 741 C CA . ALA A 1 98 ? -11.953 -22.234 -2.701 1 98.38 98 ALA A CA 1
ATOM 742 C C . ALA A 1 98 ? -12.914 -23.406 -2.693 1 98.38 98 ALA A C 1
ATOM 744 O O . ALA A 1 98 ? -13.25 -23.953 -3.748 1 98.38 98 ALA A O 1
ATOM 745 N N . ARG A 1 99 ? -13.383 -23.766 -1.516 1 98.56 99 ARG A N 1
ATOM 746 C CA . ARG A 1 99 ? -14.352 -24.859 -1.404 1 98.56 99 ARG A CA 1
ATOM 747 C C . ARG A 1 99 ? -15.625 -24.531 -2.176 1 98.56 99 ARG A C 1
ATOM 749 O O . ARG A 1 99 ? -16.188 -25.391 -2.857 1 98.56 99 ARG A O 1
ATOM 756 N N . LYS A 1 100 ? -16.031 -23.297 -2.066 1 98.38 100 LYS A N 1
ATOM 757 C CA . LYS A 1 100 ? -17.234 -22.859 -2.775 1 98.38 100 LYS A CA 1
ATOM 758 C C . LYS A 1 100 ? -17.016 -22.891 -4.285 1 98.38 100 LYS A C 1
ATOM 760 O O . LYS A 1 100 ? -17.922 -23.266 -5.039 1 98.38 100 LYS A O 1
ATOM 765 N N . VAL A 1 101 ? -15.859 -22.5 -4.734 1 98.38 101 VAL A N 1
ATOM 766 C CA . VAL A 1 101 ? -15.539 -22.516 -6.156 1 98.38 101 VAL A CA 1
ATOM 767 C C . VAL A 1 101 ? -15.578 -23.953 -6.68 1 98.38 101 VAL A C 1
ATOM 769 O O . VAL A 1 101 ? -16.172 -24.219 -7.719 1 98.38 101 VAL A O 1
ATOM 772 N N . VAL A 1 102 ? -14.969 -24.844 -5.941 1 98.62 102 VAL A N 1
ATOM 773 C CA . VAL A 1 102 ? -14.938 -26.25 -6.305 1 98.62 102 VAL A CA 1
ATOM 774 C C . VAL A 1 102 ? -16.359 -26.797 -6.418 1 98.62 102 VAL A C 1
ATOM 776 O O . VAL A 1 102 ? -16.703 -27.453 -7.406 1 98.62 102 VAL A O 1
ATOM 779 N N . LYS A 1 103 ? -17.172 -26.453 -5.465 1 98.38 103 LYS A N 1
ATOM 780 C CA . LYS A 1 103 ? -18.547 -26.906 -5.434 1 98.38 103 LYS A CA 1
ATOM 781 C C . LYS A 1 103 ? -19.344 -26.328 -6.598 1 98.38 103 LYS A C 1
ATOM 783 O O . LYS A 1 103 ? -20.094 -27.047 -7.273 1 98.38 103 LYS A O 1
ATOM 788 N N . SER A 1 104 ? -19.156 -25.078 -6.875 1 97.5 104 SER A N 1
ATOM 789 C CA . SER A 1 104 ? -19.891 -24.375 -7.922 1 97.5 104 SER A CA 1
ATOM 790 C C . SER A 1 104 ? -19.578 -24.953 -9.297 1 97.5 104 SER A C 1
ATOM 792 O O . SER A 1 104 ? -20.344 -24.75 -10.242 1 97.5 104 SER A O 1
ATOM 794 N N . ASN A 1 105 ? -18.5 -25.625 -9.438 1 98.12 105 ASN A N 1
ATOM 795 C CA . ASN A 1 105 ? -18.094 -26.188 -10.727 1 98.12 105 ASN A CA 1
ATOM 796 C C . ASN A 1 105 ? -18.25 -27.703 -10.758 1 98.12 105 ASN A C 1
ATOM 798 O O . ASN A 1 105 ? -17.781 -28.359 -11.695 1 98.12 105 ASN A O 1
ATOM 802 N N . GLY A 1 106 ? -18.844 -28.281 -9.68 1 97.88 106 GLY A N 1
ATOM 803 C CA . GLY A 1 106 ? -19.141 -29.703 -9.633 1 97.88 106 GLY A CA 1
ATOM 804 C C . GLY A 1 106 ? -17.891 -30.562 -9.531 1 97.88 106 GLY A C 1
ATOM 805 O O . GLY A 1 106 ? -17.844 -31.656 -10.102 1 97.88 106 GLY A O 1
ATOM 806 N N . MET A 1 107 ? -16.828 -30.078 -8.828 1 98.44 107 MET A N 1
ATOM 807 C CA . MET A 1 107 ? -15.555 -30.781 -8.828 1 98.44 107 MET A CA 1
ATOM 808 C C . MET A 1 107 ? -15.227 -31.312 -7.434 1 98.44 107 MET A C 1
ATOM 810 O O . MET A 1 107 ? -14.062 -31.578 -7.125 1 98.44 107 MET A O 1
ATOM 814 N N . GLU A 1 108 ? -16.203 -31.453 -6.562 1 97.88 108 GLU A N 1
ATOM 815 C CA . GLU A 1 108 ? -15.992 -31.859 -5.172 1 97.88 108 GLU A CA 1
ATOM 816 C C . GLU A 1 108 ? -15.422 -33.281 -5.074 1 97.88 108 GLU A C 1
ATOM 818 O O . GLU A 1 108 ? -14.75 -33.594 -4.098 1 97.88 108 GLU A O 1
ATOM 823 N N . GLN A 1 109 ? -15.711 -34.062 -6.055 1 97.56 109 GLN A N 1
ATOM 824 C CA . GLN A 1 109 ? -15.219 -35.438 -6.035 1 97.56 109 GLN A CA 1
ATOM 825 C C . GLN A 1 109 ? -13.742 -35.5 -6.422 1 97.56 109 GLN A C 1
ATOM 827 O O . GLN A 1 109 ? -13.016 -36.406 -6.008 1 97.56 109 GLN A O 1
ATOM 832 N N . GLN A 1 110 ? -13.273 -34.562 -7.16 1 98.31 110 GLN A N 1
ATOM 833 C CA . GLN A 1 110 ? -11.906 -34.562 -7.68 1 98.31 110 GLN A CA 1
ATOM 834 C C . GLN A 1 110 ? -10.992 -33.688 -6.824 1 98.31 110 GLN A C 1
ATOM 836 O O . GLN A 1 110 ? -9.789 -33.938 -6.727 1 98.31 110 GLN A O 1
ATOM 841 N N . ILE A 1 111 ? -11.539 -32.594 -6.246 1 98.88 111 ILE A N 1
ATOM 842 C CA . ILE A 1 111 ? -10.695 -31.641 -5.555 1 98.88 111 ILE A CA 1
ATOM 843 C C . ILE A 1 111 ? -11.023 -31.641 -4.066 1 98.88 111 ILE A C 1
ATOM 845 O O . ILE A 1 111 ? -12.18 -31.453 -3.678 1 98.88 111 ILE A O 1
ATOM 849 N N . GLN A 1 112 ? -10.094 -31.828 -3.271 1 98.88 112 GLN A N 1
ATOM 850 C CA . GLN A 1 112 ? -10.188 -31.672 -1.824 1 98.88 112 GLN A CA 1
ATOM 851 C C . GLN A 1 112 ? -9.398 -30.453 -1.352 1 98.88 112 GLN A C 1
ATOM 853 O O . GLN A 1 112 ? -8.172 -30.406 -1.487 1 98.88 112 GLN A O 1
ATOM 858 N N . VAL A 1 113 ? -10.102 -29.5 -0.763 1 98.81 113 VAL A N 1
ATOM 859 C CA . VAL A 1 113 ? -9.438 -28.328 -0.215 1 98.81 113 VAL A CA 1
ATOM 860 C C . VAL A 1 113 ? -9 -28.594 1.224 1 98.81 113 VAL A C 1
ATOM 862 O O . VAL A 1 113 ? -9.82 -28.984 2.062 1 98.81 113 VAL A O 1
ATOM 865 N N . ILE A 1 114 ? -7.746 -28.422 1.472 1 98.62 114 ILE A N 1
ATOM 866 C CA . ILE A 1 114 ? -7.164 -28.625 2.795 1 98.62 114 ILE A CA 1
ATOM 867 C C . ILE A 1 114 ? -6.641 -27.297 3.34 1 98.62 114 ILE A C 1
ATOM 869 O O . ILE A 1 114 ? -5.68 -26.75 2.811 1 98.62 114 ILE A O 1
ATOM 873 N N . GLN A 1 115 ? -7.27 -26.812 4.418 1 97.75 115 GLN A N 1
ATOM 874 C CA . GLN A 1 115 ? -6.848 -25.531 4.984 1 97.75 115 GLN A CA 1
ATOM 875 C C . GLN A 1 115 ? -5.762 -25.734 6.035 1 97.75 115 GLN A C 1
ATOM 877 O O . GLN A 1 115 ? -6.008 -26.312 7.09 1 97.75 115 GLN A O 1
ATOM 882 N N . GLY A 1 116 ? -4.57 -25.219 5.754 1 96.44 116 GLY A N 1
ATOM 883 C CA . GLY A 1 116 ? -3.418 -25.312 6.637 1 96.44 116 GLY A CA 1
ATOM 884 C C . GLY A 1 116 ? -2.105 -25.016 5.93 1 96.44 116 GLY A C 1
ATOM 885 O O . GLY A 1 116 ? -2.057 -24.969 4.699 1 96.44 116 GLY A O 1
ATOM 886 N N . LYS A 1 117 ? -1.156 -24.812 6.719 1 95.62 117 LYS A N 1
ATOM 887 C CA . LYS A 1 117 ? 0.185 -24.703 6.152 1 95.62 117 LYS A CA 1
ATOM 888 C C . LYS A 1 117 ? 0.66 -26.031 5.59 1 95.62 117 LYS A C 1
ATOM 890 O O . LYS A 1 117 ? 0.392 -27.094 6.172 1 95.62 117 LYS A O 1
ATOM 895 N N . VAL A 1 118 ? 1.37 -25.922 4.52 1 96.81 118 VAL A N 1
ATOM 896 C CA . VAL A 1 118 ? 1.881 -27.125 3.852 1 96.81 118 VAL A CA 1
ATOM 897 C C . VAL A 1 118 ? 2.646 -27.984 4.852 1 96.81 118 VAL A C 1
ATOM 899 O O . VAL A 1 118 ? 2.525 -29.203 4.844 1 96.81 118 VAL A O 1
ATOM 902 N N . GLU A 1 119 ? 3.332 -27.359 5.781 1 95.62 119 GLU A N 1
ATOM 903 C CA . GLU A 1 119 ? 4.191 -28.031 6.746 1 95.62 119 GLU A CA 1
ATOM 904 C C . GLU A 1 119 ? 3.373 -28.688 7.859 1 95.62 119 GLU A C 1
ATOM 906 O O . GLU A 1 119 ? 3.883 -29.516 8.609 1 95.62 119 GLU A O 1
ATOM 911 N N . ASP A 1 120 ? 2.113 -28.281 7.934 1 96.12 120 ASP A N 1
ATOM 912 C CA . ASP A 1 120 ? 1.309 -28.703 9.07 1 96.12 120 ASP A CA 1
ATOM 913 C C . ASP A 1 120 ? 0.238 -29.703 8.641 1 96.12 120 ASP A C 1
ATOM 915 O O . ASP A 1 120 ? -0.481 -30.25 9.477 1 96.12 120 ASP A O 1
ATOM 919 N N . VAL A 1 121 ? 0.079 -29.938 7.375 1 97.25 121 VAL A N 1
ATOM 920 C CA . VAL A 1 121 ? -0.972 -30.828 6.91 1 97.25 121 VAL A CA 1
ATOM 921 C C . VAL A 1 121 ? -0.36 -32.156 6.488 1 97.25 121 VAL A C 1
ATOM 923 O O . VAL A 1 121 ? 0.859 -32.281 6.348 1 97.25 121 VAL A O 1
ATOM 926 N N . GLU A 1 122 ? -1.322 -33.156 6.395 1 97.56 122 GLU A N 1
ATOM 927 C CA . GLU A 1 122 ? -0.935 -34.5 5.934 1 97.56 122 GLU A CA 1
ATOM 928 C C . GLU A 1 122 ? -1.799 -34.938 4.762 1 97.56 122 GLU A C 1
ATOM 930 O O . GLU A 1 122 ? -3.021 -34.781 4.789 1 97.56 122 GLU A O 1
ATOM 935 N N . LEU A 1 123 ? -1.14 -35.406 3.725 1 98.12 123 LEU A N 1
ATOM 936 C CA . LEU A 1 123 ? -1.861 -36.031 2.621 1 98.12 123 LEU A CA 1
ATOM 937 C C . LEU A 1 123 ? -1.925 -37.531 2.799 1 98.12 123 LEU A C 1
ATOM 939 O O . LEU A 1 123 ? -0.982 -38.156 3.311 1 98.12 123 LEU A O 1
ATOM 943 N N . PRO A 1 124 ? -2.953 -38.125 2.418 1 97.75 124 PRO A N 1
ATOM 944 C CA . PRO A 1 124 ? -3.123 -39.562 2.611 1 97.75 124 PRO A CA 1
ATOM 945 C C . PRO A 1 124 ? -2.299 -40.406 1.628 1 97.75 124 PRO A C 1
ATOM 947 O O . PRO A 1 124 ? -2.24 -41.625 1.746 1 97.75 124 PRO A O 1
ATOM 950 N N . GLU A 1 125 ? -1.692 -39.812 0.61 1 98.31 125 GLU A N 1
ATOM 951 C CA . GLU A 1 125 ? -0.923 -40.5 -0.424 1 98.31 125 GLU A CA 1
ATOM 952 C C . GLU A 1 125 ? 0.085 -39.562 -1.076 1 98.31 125 GLU A C 1
ATOM 954 O O . GLU A 1 125 ? 0.017 -38.344 -0.891 1 98.31 125 GLU A O 1
ATOM 959 N N . LYS A 1 126 ? 1.051 -40.188 -1.791 1 98.56 126 LYS A N 1
ATOM 960 C CA . LYS A 1 126 ? 1.983 -39.406 -2.596 1 98.56 126 LYS A CA 1
ATOM 961 C C . LYS A 1 126 ? 1.307 -38.875 -3.85 1 98.56 126 LYS A C 1
ATOM 963 O O . LYS A 1 126 ? 0.225 -39.312 -4.227 1 98.56 126 LYS A O 1
ATOM 968 N N . VAL A 1 127 ? 1.948 -37.938 -4.465 1 98.75 127 VAL A N 1
ATOM 969 C CA . VAL A 1 127 ? 1.314 -37.281 -5.605 1 98.75 127 VAL A CA 1
ATOM 970 C C . VAL A 1 127 ? 2.213 -37.375 -6.836 1 98.75 127 VAL A C 1
ATOM 972 O O . VAL A 1 127 ? 3.422 -37.594 -6.711 1 98.75 127 VAL A O 1
ATOM 975 N N . ASP A 1 128 ? 1.629 -37.188 -8.008 1 98.06 128 ASP A N 1
ATOM 976 C CA . ASP A 1 128 ? 2.338 -37.281 -9.281 1 98.06 128 ASP A CA 1
ATOM 977 C C . ASP A 1 128 ? 2.775 -35.906 -9.773 1 98.06 128 ASP A C 1
ATOM 979 O O . ASP A 1 128 ? 3.75 -35.781 -10.516 1 98.06 128 ASP A O 1
ATOM 983 N N . VAL A 1 129 ? 2 -34.938 -9.406 1 97.75 129 VAL A N 1
ATOM 984 C CA . VAL A 1 129 ? 2.207 -33.562 -9.906 1 97.75 129 VAL A CA 1
ATOM 985 C C . VAL A 1 129 ? 2.082 -32.594 -8.758 1 97.75 129 VAL A C 1
ATOM 987 O O . VAL A 1 129 ? 1.186 -32.688 -7.914 1 97.75 129 VAL A O 1
ATOM 990 N N . ILE A 1 130 ? 2.994 -31.672 -8.695 1 98.44 130 ILE A N 1
ATOM 991 C CA . ILE A 1 130 ? 2.861 -30.5 -7.836 1 98.44 130 ILE A CA 1
ATOM 992 C C . ILE A 1 130 ? 2.73 -29.234 -8.695 1 98.44 130 ILE A C 1
ATOM 994 O O . ILE A 1 130 ? 3.535 -29.016 -9.602 1 98.44 130 ILE A O 1
ATOM 998 N N . VAL A 1 131 ? 1.704 -28.484 -8.508 1 98.31 131 VAL A N 1
ATOM 999 C CA . VAL A 1 131 ? 1.523 -27.188 -9.156 1 98.31 131 VAL A CA 1
ATOM 1000 C C . VAL A 1 131 ? 1.49 -26.078 -8.102 1 98.31 131 VAL A C 1
ATOM 1002 O O . VAL A 1 131 ? 0.939 -26.266 -7.016 1 98.31 131 VAL A O 1
ATOM 1005 N N . SER A 1 132 ? 2.143 -24.953 -8.398 1 98.38 132 SER A N 1
ATOM 1006 C CA . SER A 1 132 ? 2.146 -23.844 -7.445 1 98.38 132 SER A CA 1
ATOM 1007 C C . SER A 1 132 ? 2.533 -22.531 -8.125 1 98.38 132 SER A C 1
ATOM 1009 O O . SER A 1 132 ? 3.416 -22.5 -8.984 1 98.38 132 SER A O 1
ATOM 1011 N N . GLU A 1 133 ? 1.816 -21.484 -7.82 1 97.06 133 GLU A N 1
ATOM 1012 C CA . GLU A 1 133 ? 2.297 -20.125 -8.102 1 97.06 133 GLU A CA 1
ATOM 1013 C C . GLU A 1 133 ? 3.074 -19.562 -6.914 1 97.06 133 GLU A C 1
ATOM 1015 O O . GLU A 1 133 ? 2.535 -18.781 -6.125 1 97.06 133 GLU A O 1
ATOM 1020 N N . TRP A 1 134 ? 4.367 -19.891 -6.918 1 96.94 134 TRP A N 1
ATOM 1021 C CA . TRP A 1 134 ? 5.145 -19.594 -5.719 1 96.94 134 TRP A CA 1
ATOM 1022 C C . TRP A 1 134 ? 5.941 -18.312 -5.887 1 96.94 134 TRP A C 1
ATOM 1024 O O . TRP A 1 134 ? 6.441 -17.75 -4.91 1 96.94 134 TRP A O 1
ATOM 1034 N N . MET A 1 135 ? 6.031 -17.75 -7.078 1 97.25 135 MET A N 1
ATOM 1035 C CA . MET A 1 135 ? 6.938 -16.625 -7.328 1 97.25 135 MET A CA 1
ATOM 1036 C C . MET A 1 135 ? 6.414 -15.352 -6.684 1 97.25 135 MET A C 1
ATOM 1038 O O . MET A 1 135 ? 5.215 -15.07 -6.734 1 97.25 135 MET A O 1
ATOM 1042 N N . GLY A 1 136 ? 7.266 -14.609 -6.152 1 95.31 136 GLY A N 1
ATOM 1043 C CA . GLY A 1 136 ? 7.004 -13.242 -5.727 1 95.31 136 GLY A CA 1
ATOM 1044 C C . GLY A 1 136 ? 7.855 -12.219 -6.453 1 95.31 136 GLY A C 1
ATOM 1045 O O . GLY A 1 136 ? 8.5 -12.539 -7.453 1 95.31 136 GLY A O 1
ATOM 1046 N N . HIS A 1 137 ? 7.754 -10.992 -5.922 1 94.62 137 HIS A N 1
ATOM 1047 C CA . HIS A 1 137 ? 8.648 -9.969 -6.453 1 94.62 137 HIS A CA 1
ATOM 1048 C C . HIS A 1 137 ? 10.102 -10.414 -6.379 1 94.62 137 HIS A C 1
ATOM 1050 O O . HIS A 1 137 ? 10.5 -11.094 -5.43 1 94.62 137 HIS A O 1
ATOM 1056 N N . PHE A 1 138 ? 10.812 -10.07 -7.371 1 97.06 138 PHE A N 1
ATOM 1057 C CA . PHE A 1 138 ? 12.219 -10.453 -7.422 1 97.06 138 PHE A CA 1
ATOM 1058 C C . PHE A 1 138 ? 12.375 -11.961 -7.324 1 97.06 138 PHE A C 1
ATOM 1060 O O . PHE A 1 138 ? 13.367 -12.453 -6.777 1 97.06 138 PHE A O 1
ATOM 1067 N N . LEU A 1 139 ? 11.32 -12.734 -7.664 1 97.19 139 LEU A N 1
ATOM 1068 C CA . LEU A 1 139 ? 11.258 -14.188 -7.77 1 97.19 139 LEU A CA 1
ATOM 1069 C C . LEU A 1 139 ? 11.141 -14.828 -6.391 1 97.19 139 LEU A C 1
ATOM 1071 O O . LEU A 1 139 ? 10.273 -15.68 -6.172 1 97.19 139 LEU A O 1
ATOM 1075 N N . LEU A 1 140 ? 11.938 -14.289 -5.438 1 95.81 140 LEU A N 1
ATOM 1076 C CA . LEU A 1 140 ? 12.102 -15.055 -4.207 1 95.81 140 LEU A CA 1
ATOM 1077 C C . LEU A 1 140 ? 11.5 -14.312 -3.021 1 95.81 140 LEU A C 1
ATOM 1079 O O . LEU A 1 140 ? 11.617 -14.758 -1.877 1 95.81 140 LEU A O 1
ATOM 1083 N N . TYR A 1 141 ? 10.883 -13.242 -3.344 1 91.25 141 TYR A N 1
ATOM 1084 C CA . TYR A 1 141 ? 10.195 -12.555 -2.258 1 91.25 141 TYR A CA 1
ATOM 1085 C C . TYR A 1 141 ? 9.062 -13.398 -1.699 1 91.25 141 TYR A C 1
ATOM 1087 O O . TYR A 1 141 ? 8.406 -14.141 -2.439 1 91.25 141 TYR A O 1
ATOM 1095 N N . GLU A 1 142 ? 8.789 -13.383 -0.342 1 85.44 142 GLU A N 1
ATOM 1096 C CA . GLU A 1 142 ? 7.754 -14.055 0.438 1 85.44 142 GLU A CA 1
ATOM 1097 C C . GLU A 1 142 ? 8.141 -15.492 0.759 1 85.44 142 GLU A C 1
ATOM 1099 O O . GLU A 1 142 ? 7.441 -16.188 1.501 1 85.44 142 GLU A O 1
ATOM 1104 N N . SER A 1 143 ? 9.141 -16.109 0.181 1 87.88 143 SER A N 1
ATOM 1105 C CA . SER A 1 143 ? 9.766 -17.375 0.532 1 87.88 143 SER A CA 1
ATOM 1106 C C . SER A 1 143 ? 8.781 -18.531 0.41 1 87.88 143 SER A C 1
ATOM 1108 O O . SER A 1 143 ? 8.773 -19.453 1.238 1 87.88 143 SER A O 1
ATOM 1110 N N . MET A 1 144 ? 7.969 -18.484 -0.574 1 92.5 144 MET A N 1
ATOM 1111 C CA . MET A 1 144 ? 6.969 -19.531 -0.771 1 92.5 144 MET A CA 1
ATOM 1112 C C . MET A 1 144 ? 7.609 -20.781 -1.346 1 92.5 144 MET A C 1
ATOM 1114 O O . MET A 1 144 ? 7.105 -21.891 -1.145 1 92.5 144 MET A O 1
ATOM 1118 N N . LEU A 1 145 ? 8.703 -20.641 -2.021 1 96.75 145 LEU A N 1
ATOM 1119 C CA . LEU A 1 145 ? 9.359 -21.781 -2.65 1 96.75 145 LEU A CA 1
ATOM 1120 C C . LEU A 1 145 ? 9.75 -22.828 -1.61 1 96.75 145 LEU A C 1
ATOM 1122 O O . LEU A 1 145 ? 9.734 -24.016 -1.893 1 96.75 145 LEU A O 1
ATOM 1126 N N . ASN A 1 146 ? 10.016 -22.422 -0.383 1 95.5 146 ASN A N 1
ATOM 1127 C CA . ASN A 1 146 ? 10.336 -23.359 0.695 1 95.5 146 ASN A CA 1
ATOM 1128 C C . ASN A 1 146 ? 9.211 -24.359 0.916 1 95.5 146 ASN A C 1
ATOM 1130 O O . ASN A 1 146 ? 9.477 -25.547 1.131 1 95.5 146 ASN A O 1
ATOM 1134 N N . SER A 1 147 ? 8.039 -23.891 0.86 1 96.25 147 SER A N 1
ATOM 1135 C CA . SER A 1 147 ? 6.887 -24.766 1.055 1 96.25 147 SER A CA 1
ATOM 1136 C C . SER A 1 147 ? 6.742 -25.75 -0.1 1 96.25 147 SER A C 1
ATOM 1138 O O . SER A 1 147 ? 6.363 -26.906 0.107 1 96.25 147 SER A O 1
ATOM 1140 N N . VAL A 1 148 ? 7.012 -25.312 -1.283 1 98.06 148 VAL A N 1
ATOM 1141 C CA . VAL A 1 148 ? 6.949 -26.188 -2.451 1 98.06 148 VAL A CA 1
ATOM 1142 C C . VAL A 1 148 ? 8 -27.297 -2.332 1 98.06 148 VAL A C 1
ATOM 1144 O O . VAL A 1 148 ? 7.715 -28.453 -2.602 1 98.06 148 VAL A O 1
ATOM 1147 N N . ILE A 1 149 ? 9.172 -26.875 -1.908 1 97.81 149 ILE A N 1
ATOM 1148 C CA . ILE A 1 149 ? 10.258 -27.828 -1.736 1 97.81 149 ILE A CA 1
ATOM 1149 C C . ILE A 1 149 ? 9.891 -28.844 -0.661 1 97.81 149 ILE A C 1
ATOM 1151 O O . ILE A 1 149 ? 10.133 -30.047 -0.823 1 97.81 149 ILE A O 1
ATOM 1155 N N . TYR A 1 150 ? 9.305 -28.359 0.394 1 97.81 150 TYR A N 1
ATOM 1156 C CA . TYR A 1 150 ? 8.836 -29.266 1.448 1 97.81 150 TYR A CA 1
ATOM 1157 C C . TYR A 1 150 ? 7.852 -30.281 0.898 1 97.81 150 TYR A C 1
ATOM 1159 O O . TYR A 1 150 ? 7.996 -31.484 1.139 1 97.81 150 TYR A O 1
ATOM 1167 N N . ALA A 1 151 ? 6.914 -29.859 0.158 1 98.56 151 ALA A N 1
ATOM 1168 C CA . ALA A 1 151 ? 5.91 -30.734 -0.44 1 98.56 151 ALA A CA 1
ATOM 1169 C C . ALA A 1 151 ? 6.551 -31.719 -1.41 1 98.56 151 ALA A C 1
ATOM 1171 O O . ALA A 1 151 ? 6.203 -32.906 -1.426 1 98.56 151 ALA A O 1
ATOM 1172 N N . ARG A 1 152 ? 7.445 -31.203 -2.223 1 98.38 152 ARG A N 1
ATOM 1173 C CA . ARG A 1 152 ? 8.18 -32.031 -3.168 1 98.38 152 ARG A CA 1
ATOM 1174 C C . ARG A 1 152 ? 8.867 -33.188 -2.455 1 98.38 152 ARG A C 1
ATOM 1176 O O . ARG A 1 152 ? 8.648 -34.344 -2.799 1 98.38 152 ARG A O 1
ATOM 1183 N N . ASP A 1 153 ? 9.594 -32.875 -1.432 1 98.25 153 ASP A N 1
ATOM 1184 C CA . ASP A 1 153 ? 10.422 -33.844 -0.746 1 98.25 153 ASP A CA 1
ATOM 1185 C C . ASP A 1 153 ? 9.562 -34.844 0.019 1 98.25 153 ASP A C 1
ATOM 1187 O O . ASP A 1 153 ? 9.93 -36.031 0.153 1 98.25 153 ASP A O 1
ATOM 1191 N N . LYS A 1 154 ? 8.484 -34.438 0.422 1 98.25 154 LYS A N 1
ATOM 1192 C CA . LYS A 1 154 ? 7.648 -35.25 1.281 1 98.25 154 LYS A CA 1
ATOM 1193 C C . LYS A 1 154 ? 6.695 -36.125 0.455 1 98.25 154 LYS A C 1
ATOM 1195 O O . LYS A 1 154 ? 6.48 -37.281 0.766 1 98.25 154 LYS A O 1
ATOM 1200 N N . TRP A 1 155 ? 6.121 -35.531 -0.64 1 98.69 155 TRP A N 1
ATOM 1201 C CA . TRP A 1 155 ? 4.945 -36.188 -1.194 1 98.69 155 TRP A CA 1
ATOM 1202 C C . TRP A 1 155 ? 5.156 -36.531 -2.666 1 98.69 155 TRP A C 1
ATOM 1204 O O . TRP A 1 155 ? 4.438 -37.344 -3.227 1 98.69 155 TRP A O 1
ATOM 1214 N N . LEU A 1 156 ? 6.047 -35.875 -3.381 1 98.5 156 LEU A N 1
ATOM 1215 C CA . LEU A 1 156 ? 6.156 -36.094 -4.82 1 98.5 156 LEU A CA 1
ATOM 1216 C C . LEU A 1 156 ? 6.742 -37.469 -5.113 1 98.5 156 LEU A C 1
ATOM 1218 O O . LEU A 1 156 ? 7.773 -37.844 -4.551 1 98.5 156 LEU A O 1
ATOM 1222 N N . LYS A 1 157 ? 6.109 -38.219 -5.945 1 97.88 157 LYS A N 1
ATOM 1223 C CA . LYS A 1 157 ? 6.594 -39.531 -6.367 1 97.88 157 LYS A CA 1
ATOM 1224 C C . LYS A 1 157 ? 7.848 -39.406 -7.227 1 97.88 157 LYS A C 1
ATOM 1226 O O . LYS A 1 157 ? 8.07 -38.375 -7.852 1 97.88 157 LYS A O 1
ATOM 1231 N N . LYS A 1 158 ? 8.617 -40.531 -7.211 1 95.88 158 LYS A N 1
ATOM 1232 C CA . LYS A 1 158 ? 9.719 -40.562 -8.164 1 95.88 158 LYS A CA 1
ATOM 1233 C C . LYS A 1 158 ? 9.219 -40.406 -9.594 1 95.88 158 LYS A C 1
ATOM 1235 O O . LYS A 1 158 ? 8.281 -41.094 -10.008 1 95.88 158 LYS A O 1
ATOM 1240 N N . GLY A 1 159 ? 9.766 -39.469 -10.281 1 92.5 159 GLY A N 1
ATOM 1241 C CA . GLY A 1 159 ? 9.352 -39.219 -11.648 1 92.5 159 GLY A CA 1
ATOM 1242 C C . GLY A 1 159 ? 8.211 -38.219 -11.758 1 92.5 159 GLY A C 1
ATOM 1243 O O . GLY A 1 159 ? 7.777 -37.875 -12.867 1 92.5 159 GLY A O 1
ATOM 1244 N N . GLY A 1 160 ? 7.66 -37.812 -10.672 1 95.94 160 GLY A N 1
ATOM 1245 C CA . GLY A 1 160 ? 6.629 -36.781 -10.695 1 95.94 160 GLY A CA 1
ATOM 1246 C C . GLY A 1 160 ? 7.109 -35.438 -11.242 1 95.94 160 GLY A C 1
ATOM 1247 O O . GLY A 1 160 ? 8.312 -35.25 -11.398 1 95.94 160 GLY A O 1
ATOM 1248 N N . ILE A 1 161 ? 6.168 -34.594 -11.586 1 95.31 161 ILE A N 1
ATOM 1249 C CA . ILE A 1 161 ? 6.574 -33.312 -12.188 1 95.31 161 ILE A CA 1
ATOM 1250 C C . ILE A 1 161 ? 6.109 -32.156 -11.312 1 95.31 161 ILE A C 1
ATOM 1252 O O . ILE A 1 161 ? 5.184 -32.312 -10.508 1 95.31 161 ILE A O 1
ATOM 1256 N N . ILE A 1 162 ? 6.785 -31.078 -11.445 1 97 162 ILE A N 1
ATOM 1257 C CA . ILE A 1 162 ? 6.457 -29.844 -10.742 1 97 162 ILE A CA 1
ATOM 1258 C C . ILE A 1 162 ? 6.215 -28.734 -11.758 1 97 162 ILE A C 1
ATOM 1260 O O . ILE A 1 162 ? 6.996 -28.547 -12.695 1 97 162 ILE A O 1
ATOM 1264 N N . LEU A 1 163 ? 5.125 -28.016 -11.609 1 96.94 163 LEU A N 1
ATOM 1265 C CA . LEU A 1 163 ? 4.754 -26.922 -12.492 1 96.94 163 LEU A CA 1
ATOM 1266 C C . LEU A 1 163 ? 4.715 -25.594 -11.727 1 96.94 163 LEU A C 1
ATOM 1268 O O . LEU A 1 163 ? 3.861 -25.406 -10.859 1 96.94 163 LEU A O 1
ATOM 1272 N N . PRO A 1 164 ? 5.598 -24.609 -12.102 1 97.38 164 PRO A N 1
ATOM 1273 C CA . PRO A 1 164 ? 6.68 -24.672 -13.094 1 97.38 164 PRO A CA 1
ATOM 1274 C C . PRO A 1 164 ? 7.875 -25.484 -12.602 1 97.38 164 PRO A C 1
ATOM 1276 O O . PRO A 1 164 ? 8 -25.75 -11.406 1 97.38 164 PRO A O 1
ATOM 1279 N N . SER A 1 165 ? 8.758 -25.797 -13.516 1 96.19 165 SER A N 1
ATOM 1280 C CA . SER A 1 165 ? 9.852 -26.719 -13.188 1 96.19 165 SER A CA 1
ATOM 1281 C C . SER A 1 165 ? 11.164 -25.969 -13.008 1 96.19 165 SER A C 1
ATOM 1283 O O . SER A 1 165 ? 12.086 -26.469 -12.352 1 96.19 165 SER A O 1
ATOM 1285 N N . LYS A 1 166 ? 11.273 -24.828 -13.617 1 96.56 166 LYS A N 1
ATOM 1286 C CA . LYS A 1 166 ? 12.516 -24.078 -13.586 1 96.56 166 LYS A CA 1
ATOM 1287 C C . LYS A 1 166 ? 12.242 -22.578 -13.508 1 96.56 166 LYS A C 1
ATOM 1289 O O . LYS A 1 166 ? 11.203 -22.109 -13.977 1 96.56 166 LYS A O 1
ATOM 1294 N N . ALA A 1 167 ? 13.117 -21.875 -12.883 1 97.81 167 ALA A N 1
ATOM 1295 C CA . ALA A 1 167 ? 13.062 -20.406 -12.836 1 97.81 167 ALA A CA 1
ATOM 1296 C C . ALA A 1 167 ? 14.438 -19.797 -13.125 1 97.81 167 ALA A C 1
ATOM 1298 O O . ALA A 1 167 ? 15.461 -20.375 -12.75 1 97.81 167 ALA A O 1
ATOM 1299 N N . SER A 1 168 ? 14.414 -18.719 -13.812 1 98.19 168 SER A N 1
ATOM 1300 C CA . SER A 1 168 ? 15.633 -17.969 -14.109 1 98.19 168 SER A CA 1
ATOM 1301 C C . SER A 1 168 ? 15.5 -16.516 -13.695 1 98.19 168 SER A C 1
ATOM 1303 O O . SER A 1 168 ? 14.445 -15.898 -13.883 1 98.19 168 SER A O 1
ATOM 1305 N N . LEU A 1 169 ? 16.547 -16.016 -13.141 1 98.69 169 LEU A N 1
ATOM 1306 C CA . LEU A 1 169 ? 16.641 -14.609 -12.758 1 98.69 169 LEU A CA 1
ATOM 1307 C C . LEU A 1 169 ? 17.547 -13.844 -13.711 1 98.69 169 LEU A C 1
ATOM 1309 O O . LEU A 1 169 ? 18.656 -14.297 -14.008 1 98.69 169 LEU A O 1
ATOM 1313 N N . TYR A 1 170 ? 17.078 -12.719 -14.125 1 98.81 170 TYR A N 1
ATOM 1314 C CA . TYR A 1 170 ? 17.828 -11.883 -15.047 1 98.81 170 TYR A CA 1
ATOM 1315 C C . TYR A 1 170 ? 18.141 -10.523 -14.43 1 98.81 170 TYR A C 1
ATOM 1317 O O . TYR A 1 170 ? 17.453 -10.086 -13.508 1 98.81 170 TYR A O 1
ATOM 1325 N N . LEU A 1 171 ? 19.172 -9.875 -14.969 1 98.81 171 LEU A N 1
ATOM 1326 C CA . LEU A 1 171 ? 19.625 -8.555 -14.531 1 98.81 171 LEU A CA 1
ATOM 1327 C C . LEU A 1 171 ? 20.094 -7.723 -15.719 1 98.81 171 LEU A C 1
ATOM 1329 O O . LEU A 1 171 ? 20.688 -8.25 -16.656 1 98.81 171 LEU A O 1
ATOM 1333 N N . ALA A 1 172 ? 19.828 -6.453 -15.648 1 98.81 172 ALA A N 1
ATOM 1334 C CA . ALA A 1 172 ? 20.375 -5.512 -16.625 1 98.81 172 ALA A CA 1
ATOM 1335 C C . ALA A 1 172 ? 20.516 -4.117 -16.031 1 98.81 172 ALA A C 1
ATOM 1337 O O . ALA A 1 172 ? 19.719 -3.715 -15.18 1 98.81 172 ALA A O 1
ATOM 1338 N N . PRO A 1 173 ? 21.547 -3.395 -16.391 1 98.69 173 PRO A N 1
ATOM 1339 C CA . PRO A 1 173 ? 21.625 -1.995 -15.961 1 98.69 173 PRO A CA 1
ATOM 1340 C C . PRO A 1 173 ? 20.594 -1.104 -16.656 1 98.69 173 PRO A C 1
ATOM 1342 O O . PRO A 1 173 ? 20.25 -1.343 -17.828 1 98.69 173 PRO A O 1
ATOM 1345 N N . ILE A 1 174 ? 20.125 -0.063 -15.977 1 98.75 174 ILE A N 1
ATOM 1346 C CA . ILE A 1 174 ? 19.078 0.786 -16.547 1 98.75 174 ILE A CA 1
ATOM 1347 C C . ILE A 1 174 ? 19.438 2.254 -16.328 1 98.75 174 ILE A C 1
ATOM 1349 O O . ILE A 1 174 ? 20.266 2.58 -15.477 1 98.75 174 ILE A O 1
ATOM 1353 N N . THR A 1 175 ? 18.828 3.061 -17.172 1 98.31 175 THR A N 1
ATOM 1354 C CA . THR A 1 175 ? 18.797 4.508 -16.984 1 98.31 175 THR A CA 1
ATOM 1355 C C . THR A 1 175 ? 17.406 4.965 -16.578 1 98.31 175 THR A C 1
ATOM 1357 O O . THR A 1 175 ? 16.406 4.422 -17.047 1 98.31 175 THR A O 1
ATOM 1360 N N . ASN A 1 176 ? 17.281 5.773 -15.594 1 97.38 176 ASN A N 1
ATOM 1361 C CA . ASN A 1 176 ? 16.047 6.422 -15.156 1 97.38 176 ASN A CA 1
ATOM 1362 C C . ASN A 1 176 ? 16.328 7.629 -14.266 1 97.38 176 ASN A C 1
ATOM 1364 O O . ASN A 1 176 ? 16.219 7.551 -13.047 1 97.38 176 ASN A O 1
ATOM 1368 N N . GLU A 1 177 ? 16.578 8.695 -14.898 1 96.31 177 GLU A N 1
ATOM 1369 C CA . GLU A 1 177 ? 16.953 9.883 -14.141 1 96.31 177 GLU A CA 1
ATOM 1370 C C . GLU A 1 177 ? 15.734 10.531 -13.492 1 96.31 177 GLU A C 1
ATOM 1372 O O . GLU A 1 177 ? 15.867 11.344 -12.57 1 96.31 177 GLU A O 1
ATOM 1377 N N . GLU A 1 178 ? 14.617 10.211 -14.016 1 95.38 178 GLU A N 1
ATOM 1378 C CA . GLU A 1 178 ? 13.375 10.836 -13.555 1 95.38 178 GLU A CA 1
ATOM 1379 C C . GLU A 1 178 ? 13.141 10.562 -12.07 1 95.38 178 GLU A C 1
ATOM 1381 O O . GLU A 1 178 ? 12.617 11.422 -11.352 1 95.38 178 GLU A O 1
ATOM 1386 N N . ILE A 1 179 ? 13.5 9.414 -11.617 1 95.31 179 ILE A N 1
ATOM 1387 C CA . ILE A 1 179 ? 13.258 9.062 -10.227 1 95.31 179 ILE A CA 1
ATOM 1388 C C . ILE A 1 179 ? 14.039 10 -9.312 1 95.31 179 ILE A C 1
ATOM 1390 O O . ILE A 1 179 ? 13.562 10.375 -8.234 1 95.31 179 ILE A O 1
ATOM 1394 N N . TYR A 1 180 ? 15.25 10.344 -9.695 1 96.31 180 TYR A N 1
ATOM 1395 C CA . TYR A 1 180 ? 16.062 11.258 -8.898 1 96.31 180 TYR A CA 1
ATOM 1396 C C . TYR A 1 180 ? 15.445 12.648 -8.852 1 96.31 180 TYR A C 1
ATOM 1398 O O . TYR A 1 180 ? 15.398 13.281 -7.793 1 96.31 180 TYR A O 1
ATOM 1406 N N . LYS A 1 181 ? 14.977 13.07 -9.969 1 94.5 181 LYS A N 1
ATOM 1407 C CA . LYS A 1 181 ? 14.328 14.375 -10.055 1 94.5 181 LYS A CA 1
ATOM 1408 C C . LYS A 1 181 ? 13.07 14.422 -9.195 1 94.5 181 LYS A C 1
ATOM 1410 O O . LYS A 1 181 ? 12.852 15.375 -8.445 1 94.5 181 LYS A O 1
ATOM 1415 N N . GLU A 1 182 ? 12.383 13.375 -9.312 1 93.44 182 GLU A N 1
ATOM 1416 C CA . GLU A 1 182 ? 11.078 13.344 -8.664 1 93.44 182 GLU A CA 1
ATOM 1417 C C . GLU A 1 182 ? 11.211 13.156 -7.152 1 93.44 182 GLU A C 1
ATOM 1419 O O . GLU A 1 182 ? 10.539 13.828 -6.375 1 93.44 182 GLU A O 1
ATOM 1424 N N . ARG A 1 183 ? 12.148 12.352 -6.719 1 94.19 183 ARG A N 1
ATOM 1425 C CA . ARG A 1 183 ? 12.125 11.898 -5.332 1 94.19 183 ARG A CA 1
ATOM 1426 C C . ARG A 1 183 ? 13.234 12.555 -4.52 1 94.19 183 ARG A C 1
ATOM 1428 O O . ARG A 1 183 ? 13.133 12.672 -3.297 1 94.19 183 ARG A O 1
ATOM 1435 N N . ILE A 1 184 ? 14.242 12.969 -5.184 1 95.44 184 ILE A N 1
ATOM 1436 C CA . ILE A 1 184 ? 15.406 13.477 -4.457 1 95.44 184 ILE A CA 1
ATOM 1437 C C . ILE A 1 184 ? 15.5 14.984 -4.629 1 95.44 184 ILE A C 1
ATOM 1439 O O . ILE A 1 184 ? 15.477 15.734 -3.646 1 95.44 184 ILE A O 1
ATOM 1443 N N . ASP A 1 185 ? 15.422 15.422 -5.91 1 95.25 185 ASP A N 1
ATOM 1444 C CA . ASP A 1 185 ? 15.594 16.844 -6.199 1 95.25 185 ASP A CA 1
ATOM 1445 C C . ASP A 1 185 ? 14.445 17.656 -5.609 1 95.25 185 ASP A C 1
ATOM 1447 O O . ASP A 1 185 ? 14.578 18.875 -5.395 1 95.25 185 ASP A O 1
ATOM 1451 N N . PHE A 1 186 ? 13.398 17.047 -5.371 1 94.44 186 PHE A N 1
ATOM 1452 C CA . PHE A 1 186 ? 12.242 17.672 -4.734 1 94.44 186 PHE A CA 1
ATOM 1453 C C . PHE A 1 186 ? 12.664 18.422 -3.473 1 94.44 186 PHE A C 1
ATOM 1455 O O . PHE A 1 186 ? 12.211 19.547 -3.23 1 94.44 186 PHE A O 1
ATOM 1462 N N . TRP A 1 187 ? 13.469 17.859 -2.693 1 96.25 187 TRP A N 1
ATOM 1463 C CA . TRP A 1 187 ? 13.836 18.406 -1.397 1 96.25 187 TRP A CA 1
ATOM 1464 C C . TRP A 1 187 ? 14.617 19.703 -1.566 1 96.25 187 TRP A C 1
ATOM 1466 O O . TRP A 1 187 ? 14.547 20.594 -0.716 1 96.25 187 TRP A O 1
ATOM 1476 N N . SER A 1 188 ? 15.344 19.844 -2.639 1 95.38 188 SER A N 1
ATOM 1477 C CA . SER A 1 188 ? 16.047 21.078 -2.945 1 95.38 188 SER A CA 1
ATOM 1478 C C . SER A 1 188 ? 15.086 22.156 -3.445 1 95.38 188 SER A C 1
ATOM 1480 O O . SER A 1 188 ? 15.32 23.344 -3.25 1 95.38 188 SER A O 1
ATOM 1482 N N . GLU A 1 189 ? 14.016 21.703 -4.012 1 94.44 189 GLU A N 1
ATOM 1483 C CA . GLU A 1 189 ? 13.047 22.625 -4.586 1 94.44 189 GLU A CA 1
ATOM 1484 C C . GLU A 1 189 ? 12.203 23.297 -3.498 1 94.44 189 GLU A C 1
ATOM 1486 O O . GLU A 1 189 ? 11.57 24.328 -3.736 1 94.44 189 GLU A O 1
ATOM 1491 N N . VAL A 1 190 ? 12.195 22.734 -2.379 1 93.88 190 VAL A N 1
ATOM 1492 C CA . VAL A 1 190 ? 11.406 23.25 -1.265 1 93.88 190 VAL A CA 1
ATOM 1493 C C . VAL A 1 190 ? 11.883 24.656 -0.91 1 93.88 190 VAL A C 1
ATOM 1495 O O . VAL A 1 190 ? 11.086 25.516 -0.533 1 93.88 190 VAL A O 1
ATOM 1498 N N . LYS A 1 191 ? 13.164 24.938 -1.099 1 93.31 191 LYS A N 1
ATOM 1499 C CA . LYS A 1 191 ? 13.719 26.25 -0.784 1 93.31 191 LYS A CA 1
ATOM 1500 C C . LYS A 1 191 ? 13.102 27.344 -1.653 1 93.31 191 LYS A C 1
ATOM 1502 O O . LYS A 1 191 ? 12.703 28.391 -1.15 1 93.31 191 LYS A O 1
ATOM 1507 N N . SER A 1 192 ? 13.039 27.031 -2.902 1 92.94 192 SER A N 1
ATOM 1508 C CA . SER A 1 192 ? 12.492 28.031 -3.826 1 92.94 192 SER A CA 1
ATOM 1509 C C . SER A 1 192 ? 11 28.219 -3.602 1 92.94 192 SER A C 1
ATOM 1511 O O . SER A 1 192 ? 10.484 29.328 -3.746 1 92.94 192 SER A O 1
ATOM 1513 N N . LYS A 1 193 ? 10.32 27.234 -3.133 1 91.75 193 LYS A N 1
ATOM 1514 C CA . LYS A 1 193 ? 8.867 27.281 -2.98 1 91.75 193 LYS A CA 1
ATOM 1515 C C . LYS A 1 193 ? 8.477 27.906 -1.646 1 91.75 193 LYS A C 1
ATOM 1517 O O . LYS A 1 193 ? 7.559 28.719 -1.583 1 91.75 193 LYS A O 1
ATOM 1522 N N . TYR A 1 194 ? 9.234 27.531 -0.553 1 93.56 194 TYR A N 1
ATOM 1523 C CA . TYR A 1 194 ? 8.773 27.891 0.781 1 93.56 194 TYR A CA 1
ATOM 1524 C C . TYR A 1 194 ? 9.859 28.641 1.555 1 93.56 194 TYR A C 1
ATOM 1526 O O . TYR A 1 194 ? 9.711 28.891 2.752 1 93.56 194 TYR A O 1
ATOM 1534 N N . ARG A 1 195 ? 11.031 28.891 0.955 1 93.19 195 ARG A N 1
ATOM 1535 C CA . ARG A 1 195 ? 12.156 29.594 1.578 1 93.19 195 ARG A CA 1
ATOM 1536 C C . ARG A 1 195 ? 12.695 28.797 2.77 1 93.19 195 ARG A C 1
ATOM 1538 O O . ARG A 1 195 ? 13 29.375 3.814 1 93.19 195 ARG A O 1
ATOM 1545 N N . LEU A 1 196 ? 12.617 27.547 2.609 1 96.12 196 LEU A N 1
ATOM 1546 C CA . LEU A 1 196 ? 13.148 26.609 3.602 1 96.12 196 LEU A CA 1
ATOM 1547 C C . LEU A 1 196 ? 14.156 25.656 2.965 1 96.12 196 LEU A C 1
ATOM 1549 O O . LEU A 1 196 ? 13.828 24.969 1.998 1 96.12 196 LEU A O 1
ATOM 1553 N N . ASN A 1 197 ? 15.328 25.688 3.496 1 96.81 197 ASN A N 1
ATOM 1554 C CA . ASN A 1 197 ? 16.344 24.781 2.992 1 96.81 197 ASN A CA 1
ATOM 1555 C C . ASN A 1 197 ? 16.172 23.375 3.553 1 96.81 197 ASN A C 1
ATOM 1557 O O . ASN A 1 197 ? 16.359 23.156 4.75 1 96.81 197 ASN A O 1
ATOM 1561 N N . MET A 1 198 ? 15.852 22.406 2.682 1 97.19 198 MET A N 1
ATOM 1562 C CA . MET A 1 198 ? 15.688 21.031 3.129 1 97.19 198 MET A CA 1
ATOM 1563 C C . MET A 1 198 ? 16.672 20.109 2.418 1 97.19 198 MET A C 1
ATOM 1565 O O . MET A 1 198 ? 16.438 18.906 2.295 1 97.19 198 MET A O 1
ATOM 1569 N N . ASP A 1 199 ? 17.766 20.625 1.957 1 97 199 ASP A N 1
ATOM 1570 C CA . ASP A 1 199 ? 18.812 19.828 1.321 1 97 199 ASP A CA 1
ATOM 1571 C C . ASP A 1 199 ? 19.328 18.734 2.262 1 97 199 ASP A C 1
ATOM 1573 O O . ASP A 1 199 ? 19.734 17.672 1.812 1 97 199 ASP A O 1
ATOM 1577 N N . CYS A 1 200 ? 19.25 19.031 3.492 1 96.69 200 CYS A N 1
ATOM 1578 C CA . CYS A 1 200 ? 19.766 18.094 4.488 1 96.69 200 CYS A CA 1
ATOM 1579 C C . CYS A 1 200 ? 18.953 16.797 4.473 1 96.69 200 CYS A C 1
ATOM 1581 O O . CYS A 1 200 ? 19.391 15.789 5.035 1 96.69 200 CYS A O 1
ATOM 1583 N N . MET A 1 201 ? 17.75 16.797 3.857 1 97.25 201 MET A N 1
ATOM 1584 C CA . MET A 1 201 ? 16.906 15.617 3.775 1 97.25 201 MET A CA 1
ATOM 1585 C C . MET A 1 201 ? 17.391 14.672 2.682 1 97.25 201 MET A C 1
ATOM 1587 O O . MET A 1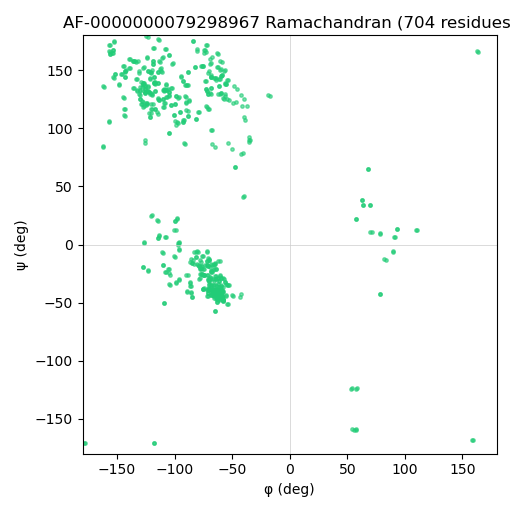 201 ? 17 13.5 2.643 1 97.25 201 MET A O 1
ATOM 1591 N N . ILE A 1 202 ? 18.172 15.148 1.79 1 97.12 202 ILE A N 1
ATOM 1592 C CA . ILE A 1 202 ? 18.547 14.438 0.57 1 97.12 202 ILE A CA 1
ATOM 1593 C C . ILE A 1 202 ? 19.281 13.148 0.925 1 97.12 202 ILE A C 1
ATOM 1595 O O . ILE A 1 202 ? 18.922 12.07 0.444 1 97.12 202 ILE A O 1
ATOM 1599 N N . PRO A 1 203 ? 20.328 13.148 1.866 1 96.19 203 PRO A N 1
ATOM 1600 C CA . PRO A 1 203 ? 20.984 11.891 2.213 1 96.19 203 PRO A CA 1
ATOM 1601 C C . PRO A 1 203 ? 20.031 10.867 2.82 1 96.19 203 PRO A C 1
ATOM 1603 O O . PRO A 1 203 ? 20.094 9.68 2.5 1 96.19 203 PRO A O 1
ATOM 1606 N N . TYR A 1 204 ? 19.172 11.383 3.639 1 95.88 204 TYR A N 1
ATOM 1607 C CA . TYR A 1 204 ? 18.203 10.508 4.277 1 95.88 204 TYR A CA 1
ATOM 1608 C C . TYR A 1 204 ? 17.234 9.922 3.25 1 95.88 204 TYR A C 1
ATOM 1610 O O . TYR A 1 204 ? 16.922 8.734 3.293 1 95.88 204 TYR A O 1
ATOM 1618 N N . ALA A 1 205 ? 16.75 10.742 2.336 1 95.62 205 ALA A N 1
ATOM 1619 C CA . ALA A 1 205 ? 15.859 10.297 1.269 1 95.62 205 ALA A CA 1
ATOM 1620 C C . ALA A 1 205 ? 16.531 9.219 0.411 1 95.62 205 ALA A C 1
ATOM 1622 O O . ALA A 1 205 ? 15.914 8.203 0.096 1 95.62 205 ALA A O 1
ATOM 1623 N N . LYS A 1 206 ? 17.75 9.438 0.05 1 95.75 206 LYS A N 1
ATOM 1624 C CA . LYS A 1 206 ? 18.484 8.469 -0.752 1 95.75 206 LYS A CA 1
ATOM 1625 C C . LYS A 1 206 ? 18.625 7.137 -0.014 1 95.75 206 LYS A C 1
ATOM 1627 O O . LYS A 1 206 ? 18.438 6.07 -0.606 1 95.75 206 LYS A O 1
ATOM 1632 N N . GLU A 1 207 ? 18.906 7.246 1.252 1 93.75 207 GLU A N 1
ATOM 1633 C CA . GLU A 1 207 ? 19.047 6.035 2.059 1 93.75 207 GLU A CA 1
ATOM 1634 C C . GLU A 1 207 ? 17.734 5.254 2.109 1 93.75 207 GLU A C 1
ATOM 1636 O O . GLU A 1 207 ? 17.734 4.035 1.918 1 93.75 207 GLU A O 1
ATOM 1641 N N . CYS A 1 208 ? 16.672 5.945 2.35 1 91.88 208 CYS A N 1
ATOM 1642 C CA . CYS A 1 208 ? 15.367 5.312 2.484 1 91.88 208 CYS A CA 1
ATOM 1643 C C . CYS A 1 208 ? 14.891 4.75 1.149 1 91.88 208 CYS A C 1
ATOM 1645 O O . CYS A 1 208 ? 14.422 3.613 1.083 1 91.88 208 CYS A O 1
ATOM 1647 N N . ILE A 1 209 ? 15.062 5.48 0.109 1 92.06 209 ILE A N 1
ATOM 1648 C CA . ILE A 1 209 ? 14.469 5.141 -1.179 1 92.06 209 ILE A CA 1
ATOM 1649 C C . ILE A 1 209 ? 15.375 4.16 -1.92 1 92.06 209 ILE A C 1
ATOM 1651 O O . ILE A 1 209 ? 14.906 3.145 -2.441 1 92.06 209 ILE A O 1
ATOM 1655 N N . PHE A 1 210 ? 16.641 4.434 -1.921 1 94.44 210 PHE A N 1
ATOM 1656 C CA . PHE A 1 210 ? 17.547 3.652 -2.754 1 94.44 210 PHE A CA 1
ATOM 1657 C C . PHE A 1 210 ? 18.219 2.549 -1.94 1 94.44 210 PHE A C 1
ATOM 1659 O O . PHE A 1 210 ? 18.984 1.752 -2.479 1 94.44 210 PHE A O 1
ATOM 1666 N N . GLY A 1 211 ? 17.891 2.447 -0.668 1 93.56 211 GLY A N 1
ATOM 1667 C CA . GLY A 1 211 ? 18.297 1.296 0.127 1 93.56 211 GLY A CA 1
ATOM 1668 C C . GLY A 1 211 ? 17.328 0.132 0.011 1 93.56 211 GLY A C 1
ATOM 1669 O O . GLY A 1 211 ? 17.656 -0.994 0.391 1 93.56 211 GLY A O 1
ATOM 1670 N N . SER A 1 212 ? 16.25 0.435 -0.528 1 93.56 212 SER A N 1
ATOM 1671 C CA . SER A 1 212 ? 15.234 -0.587 -0.723 1 93.56 212 SER A CA 1
ATOM 1672 C C . SER A 1 212 ? 15.039 -0.9 -2.203 1 93.56 212 SER A C 1
ATOM 1674 O O . SER A 1 212 ? 15.258 -0.041 -3.059 1 93.56 212 SER A O 1
ATOM 1676 N N . VAL A 1 213 ? 14.617 -2.127 -2.447 1 96.38 213 VAL A N 1
ATOM 1677 C CA . VAL A 1 213 ? 14.289 -2.525 -3.812 1 96.38 213 VAL A CA 1
ATOM 1678 C C . VAL A 1 213 ? 12.984 -1.856 -4.246 1 96.38 213 VAL A C 1
ATOM 1680 O O . VAL A 1 213 ? 12 -1.859 -3.502 1 96.38 213 VAL A O 1
ATOM 1683 N N . GLN A 1 214 ? 13.047 -1.293 -5.41 1 94.94 214 GLN A N 1
ATOM 1684 C CA . GLN A 1 214 ? 11.844 -0.657 -5.949 1 94.94 214 GLN A CA 1
ATOM 1685 C C . GLN A 1 214 ? 11.133 -1.576 -6.934 1 94.94 214 GLN A C 1
ATOM 1687 O O . GLN A 1 214 ? 11.742 -2.09 -7.871 1 94.94 214 GLN A O 1
ATOM 1692 N N . ILE A 1 215 ? 9.828 -1.781 -6.711 1 96.25 215 ILE A N 1
ATOM 1693 C CA . ILE A 1 215 ? 9.016 -2.576 -7.625 1 96.25 215 ILE A CA 1
ATOM 1694 C C . ILE A 1 215 ? 8.312 -1.659 -8.625 1 96.25 215 ILE A C 1
ATOM 1696 O O . ILE A 1 215 ? 7.477 -0.837 -8.242 1 96.25 215 ILE A O 1
ATOM 1700 N N . GLU A 1 216 ? 8.648 -1.759 -9.883 1 95.69 216 GLU A N 1
ATOM 1701 C CA . GLU A 1 216 ? 8.07 -0.84 -10.859 1 95.69 216 GLU A CA 1
ATOM 1702 C C . GLU A 1 216 ? 8.047 -1.461 -12.258 1 95.69 216 GLU A C 1
ATOM 1704 O O . GLU A 1 216 ? 8.656 -2.506 -12.484 1 95.69 216 GLU A O 1
ATOM 1709 N N . ASP A 1 217 ? 7.27 -0.831 -13.133 1 97.12 217 ASP A N 1
ATOM 1710 C CA . ASP A 1 217 ? 7.289 -1.197 -14.539 1 97.12 217 ASP A CA 1
ATOM 1711 C C . ASP A 1 217 ? 8.469 -0.546 -15.266 1 97.12 217 ASP A C 1
ATOM 1713 O O . ASP A 1 217 ? 8.492 0.671 -15.453 1 97.12 217 ASP A O 1
ATOM 1717 N N . VAL A 1 218 ? 9.414 -1.326 -15.602 1 98 218 VAL A N 1
ATOM 1718 C CA . VAL A 1 218 ? 10.562 -0.847 -16.359 1 98 218 VAL A CA 1
ATOM 1719 C C . VAL A 1 218 ? 10.281 -0.945 -17.859 1 98 218 VAL A C 1
ATOM 1721 O O . VAL A 1 218 ? 9.719 -1.939 -18.328 1 98 218 VAL A O 1
ATOM 1724 N N . ILE A 1 219 ? 10.648 0.044 -18.547 1 96.12 219 ILE A N 1
ATOM 1725 C CA . ILE A 1 219 ? 10.477 0.038 -20 1 96.12 219 ILE A CA 1
ATOM 1726 C C . ILE A 1 219 ? 11.75 -0.483 -20.656 1 96.12 219 ILE A C 1
ATOM 1728 O O . ILE A 1 219 ? 12.859 -0.163 -20.234 1 96.12 219 ILE A O 1
ATOM 1732 N N . GLY A 1 220 ? 11.57 -1.269 -21.703 1 96.5 220 GLY A N 1
ATOM 1733 C CA . GLY A 1 220 ? 12.688 -1.906 -22.375 1 96.5 220 GLY A CA 1
ATOM 1734 C C . GLY A 1 220 ? 13.75 -0.921 -22.844 1 96.5 220 GLY A C 1
ATOM 1735 O O . GLY A 1 220 ? 14.945 -1.212 -22.781 1 96.5 220 GLY A O 1
ATOM 1736 N N . SER A 1 221 ? 13.328 0.289 -23.25 1 95.81 221 SER A N 1
ATOM 1737 C CA . SER A 1 221 ? 14.25 1.284 -23.797 1 95.81 221 SER A CA 1
ATOM 1738 C C . SER A 1 221 ? 15.164 1.842 -22.703 1 95.81 221 SER A C 1
ATOM 1740 O O . SER A 1 221 ? 16.156 2.504 -23 1 95.81 221 SER A O 1
ATOM 1742 N N . ASP A 1 222 ? 14.844 1.543 -21.453 1 97.44 222 ASP A N 1
ATOM 1743 C CA . ASP A 1 222 ? 15.648 2.049 -20.359 1 97.44 222 ASP A CA 1
ATOM 1744 C C . ASP A 1 222 ? 16.859 1.145 -20.094 1 97.44 222 ASP A C 1
ATOM 1746 O O . ASP A 1 222 ? 17.766 1.518 -19.359 1 97.44 222 ASP A O 1
ATOM 1750 N N . LEU A 1 223 ? 16.844 -0.043 -20.609 1 98.44 223 LEU A N 1
ATOM 1751 C CA . LEU A 1 223 ? 18 -0.922 -20.469 1 98.44 223 LEU A CA 1
ATOM 1752 C C . LEU A 1 223 ? 19.188 -0.399 -21.281 1 98.44 223 LEU A C 1
ATOM 1754 O O . LEU A 1 223 ? 19.031 -0.063 -22.453 1 98.44 223 LEU A O 1
ATOM 1758 N N . ILE A 1 224 ? 20.328 -0.404 -20.656 1 98.44 224 ILE A N 1
ATOM 1759 C CA . ILE A 1 224 ? 21.453 0.205 -21.359 1 98.44 224 ILE A CA 1
ATOM 1760 C C . ILE A 1 224 ? 22.484 -0.864 -21.703 1 98.44 224 ILE A C 1
ATOM 1762 O O . ILE A 1 224 ? 23.625 -0.545 -22.031 1 98.44 224 ILE A O 1
ATOM 1766 N N . ALA A 1 225 ? 22.203 -2.096 -21.5 1 98.5 225 ALA A N 1
ATOM 1767 C CA . ALA A 1 225 ? 22.953 -3.268 -21.938 1 98.5 225 ALA A CA 1
ATOM 1768 C C . ALA A 1 225 ? 22.031 -4.477 -22.094 1 98.5 225 ALA A C 1
ATOM 1770 O O . ALA A 1 225 ? 20.875 -4.445 -21.688 1 98.5 225 ALA A O 1
ATOM 1771 N N . HIS A 1 226 ? 22.562 -5.469 -22.719 1 97.94 226 HIS A N 1
ATOM 1772 C CA . HIS A 1 226 ? 21.828 -6.723 -22.797 1 97.94 226 HIS A CA 1
ATOM 1773 C C . HIS A 1 226 ? 21.719 -7.387 -21.438 1 97.94 226 HIS A C 1
ATOM 1775 O O . HIS A 1 226 ? 22.656 -7.34 -20.641 1 97.94 226 HIS A O 1
ATOM 1781 N N . GLU A 1 227 ? 20.641 -8 -21.219 1 98.25 227 GLU A N 1
ATOM 1782 C CA . GLU A 1 227 ? 20.422 -8.68 -19.938 1 98.25 227 GLU A CA 1
ATOM 1783 C C . GLU A 1 227 ? 21.359 -9.883 -19.781 1 98.25 227 GLU A C 1
ATOM 1785 O O . GLU A 1 227 ? 21.906 -10.383 -20.781 1 98.25 227 GLU A O 1
ATOM 1790 N N . ARG A 1 228 ? 21.516 -10.297 -18.594 1 98.44 228 ARG A N 1
ATOM 1791 C CA . ARG A 1 228 ? 22.234 -11.516 -18.25 1 98.44 228 ARG A CA 1
ATOM 1792 C C . ARG A 1 228 ? 21.422 -12.391 -17.312 1 98.44 228 ARG A C 1
ATOM 1794 O O . ARG A 1 228 ? 20.75 -11.883 -16.406 1 98.44 228 ARG A O 1
ATOM 1801 N N . GLU A 1 229 ? 21.391 -13.648 -17.594 1 98.56 229 GLU A N 1
ATOM 1802 C CA . GLU A 1 229 ? 20.859 -14.594 -16.609 1 98.56 229 GLU A CA 1
ATOM 1803 C C . GLU A 1 229 ? 21.812 -14.773 -15.438 1 98.56 229 GLU A C 1
ATOM 1805 O O . GLU A 1 229 ? 22.938 -15.266 -15.609 1 98.56 229 GLU A O 1
ATOM 1810 N N . VAL A 1 230 ? 21.391 -14.438 -14.258 1 98.5 230 VAL A N 1
ATOM 1811 C CA . VAL A 1 230 ? 22.312 -14.422 -13.141 1 98.5 230 VAL A CA 1
ATOM 1812 C C . VAL A 1 230 ? 22.062 -15.633 -12.242 1 98.5 230 VAL A C 1
ATOM 1814 O O . VAL A 1 230 ? 22.922 -16.016 -11.445 1 98.5 230 VAL A O 1
ATOM 1817 N N . ALA A 1 231 ? 20.906 -16.203 -12.32 1 98 231 ALA A N 1
ATOM 1818 C CA . ALA A 1 231 ? 20.625 -17.406 -11.539 1 98 231 ALA A CA 1
ATOM 1819 C C . ALA A 1 231 ? 19.578 -18.281 -12.227 1 98 231 ALA A C 1
ATOM 1821 O O . ALA A 1 231 ? 18.703 -17.781 -12.922 1 98 231 ALA A O 1
ATOM 1822 N N . THR A 1 232 ? 19.734 -19.5 -12.047 1 97.31 232 THR A N 1
ATOM 1823 C CA . THR A 1 232 ? 18.766 -20.5 -12.484 1 97.31 232 THR A CA 1
ATOM 1824 C C . THR A 1 232 ? 18.422 -21.469 -11.352 1 97.31 232 THR A C 1
ATOM 1826 O O . THR A 1 232 ? 19.328 -21.969 -10.672 1 97.31 232 THR A O 1
ATOM 1829 N N . ILE A 1 233 ? 17.172 -21.703 -11.172 1 97.25 233 ILE A N 1
ATOM 1830 C CA . ILE A 1 233 ? 16.703 -22.578 -10.109 1 97.25 233 ILE A CA 1
ATOM 1831 C C . ILE A 1 233 ? 15.914 -23.734 -10.703 1 97.25 233 ILE A C 1
ATOM 1833 O O . ILE A 1 233 ? 14.891 -23.531 -11.359 1 97.25 233 ILE A O 1
ATOM 1837 N N . ASP A 1 234 ? 16.422 -24.891 -10.516 1 97.12 234 ASP A N 1
ATOM 1838 C CA . ASP A 1 234 ? 15.68 -26.109 -10.828 1 97.12 234 ASP A CA 1
ATOM 1839 C C . ASP A 1 234 ? 14.844 -26.562 -9.641 1 97.12 234 ASP A C 1
ATOM 1841 O O . ASP A 1 234 ? 15.383 -27.078 -8.656 1 97.12 234 ASP A O 1
ATOM 1845 N N . ILE A 1 235 ? 13.547 -26.469 -9.734 1 96.81 235 ILE A N 1
ATOM 1846 C CA . ILE A 1 235 ? 12.656 -26.703 -8.602 1 96.81 235 ILE A CA 1
ATOM 1847 C C . ILE A 1 235 ? 12.688 -28.188 -8.211 1 96.81 235 ILE A C 1
ATOM 1849 O O . ILE A 1 235 ? 12.43 -28.531 -7.059 1 96.81 235 ILE A O 1
ATOM 1853 N N . SER A 1 236 ? 13.055 -29.031 -9.094 1 95.06 236 SER A N 1
ATOM 1854 C CA . SER A 1 236 ? 13.062 -30.469 -8.836 1 95.06 236 SER A CA 1
ATOM 1855 C C . SER A 1 236 ? 14.234 -30.859 -7.941 1 95.06 236 SER A C 1
ATOM 1857 O O . SER A 1 236 ? 14.211 -31.922 -7.309 1 95.06 236 SER A O 1
ATOM 1859 N N . THR A 1 237 ? 15.281 -29.969 -7.906 1 96.38 237 THR A N 1
ATOM 1860 C CA . THR A 1 237 ? 16.469 -30.438 -7.203 1 96.38 237 THR A CA 1
ATOM 1861 C C . THR A 1 237 ? 16.906 -29.422 -6.145 1 96.38 237 THR A C 1
ATOM 1863 O O . THR A 1 237 ? 17.656 -29.766 -5.227 1 96.38 237 THR A O 1
ATOM 1866 N N . ILE A 1 238 ? 16.484 -28.219 -6.238 1 97.25 238 ILE A N 1
ATOM 1867 C CA . ILE A 1 238 ? 16.969 -27.172 -5.352 1 97.25 238 ILE A CA 1
ATOM 1868 C C . ILE A 1 238 ? 16.656 -27.531 -3.9 1 97.25 238 ILE A C 1
ATOM 1870 O O . ILE A 1 238 ? 15.602 -28.109 -3.609 1 97.25 238 ILE A O 1
ATOM 1874 N N . THR A 1 239 ? 17.531 -27.172 -2.977 1 97.38 239 THR A N 1
ATOM 1875 C CA . THR A 1 239 ? 17.344 -27.453 -1.558 1 97.38 239 THR A CA 1
ATOM 1876 C C . THR A 1 239 ? 17.078 -26.156 -0.786 1 97.38 239 THR A C 1
ATOM 1878 O O . THR A 1 239 ? 17.359 -25.078 -1.275 1 97.38 239 THR A O 1
ATOM 1881 N N . GLU A 1 240 ? 16.531 -26.312 0.353 1 94.62 240 GLU A N 1
ATOM 1882 C CA . GLU A 1 240 ? 16.312 -25.172 1.228 1 94.62 240 GLU A CA 1
ATOM 1883 C C . GLU A 1 240 ? 17.625 -24.453 1.567 1 94.62 240 GLU A C 1
ATOM 1885 O O . GLU A 1 240 ? 17.656 -23.234 1.696 1 94.62 240 GLU A O 1
ATOM 1890 N N . GLN A 1 241 ? 18.625 -25.203 1.777 1 95.69 241 GLN A N 1
ATOM 1891 C CA . GLN A 1 241 ? 19.938 -24.656 2.094 1 95.69 241 GLN A CA 1
ATOM 1892 C C . GLN A 1 241 ? 20.453 -23.766 0.96 1 95.69 241 GLN A C 1
ATOM 1894 O O . GLN A 1 241 ? 20.984 -22.688 1.204 1 95.69 241 GLN A O 1
ATOM 1899 N N . GLU A 1 242 ? 20.281 -24.25 -0.256 1 96.56 242 GLU A N 1
ATOM 1900 C CA . GLU A 1 242 ? 20.734 -23.469 -1.413 1 96.56 242 GLU A CA 1
ATOM 1901 C C . GLU A 1 242 ? 19.938 -22.172 -1.535 1 96.56 242 GLU A C 1
ATOM 1903 O O . GLU A 1 242 ? 20.469 -21.172 -2.027 1 96.56 242 GLU A O 1
ATOM 1908 N N . LEU A 1 243 ? 18.719 -22.188 -1.088 1 95.75 243 LEU A N 1
ATOM 1909 C CA . LEU A 1 243 ? 17.859 -21.016 -1.182 1 95.75 243 LEU A CA 1
ATOM 1910 C C . LEU A 1 243 ? 18.312 -19.938 -0.203 1 95.75 243 LEU A C 1
ATOM 1912 O O . LEU A 1 243 ? 17.875 -18.781 -0.306 1 95.75 243 LEU A O 1
ATOM 1916 N N . GLN A 1 244 ? 19.172 -20.312 0.738 1 95.19 244 GLN A N 1
ATOM 1917 C CA . GLN A 1 244 ? 19.625 -19.344 1.73 1 95.19 244 GLN A CA 1
ATOM 1918 C C . GLN A 1 244 ? 20.562 -18.328 1.105 1 95.19 244 GLN A C 1
ATOM 1920 O O . GLN A 1 244 ? 20.828 -17.266 1.694 1 95.19 244 GLN A O 1
ATOM 1925 N N . SER A 1 245 ? 21.047 -18.688 0.001 1 96.75 245 SER A N 1
ATOM 1926 C CA . SER A 1 245 ? 21.953 -17.797 -0.717 1 96.75 245 SER A CA 1
ATOM 1927 C C . SER A 1 245 ? 21.984 -18.125 -2.207 1 96.75 245 SER A C 1
ATOM 1929 O O . SER A 1 245 ? 22.578 -19.125 -2.613 1 96.75 245 SER A O 1
ATOM 1931 N N . ILE A 1 246 ? 21.406 -17.375 -2.992 1 97.69 246 ILE A N 1
ATOM 1932 C CA . ILE A 1 246 ? 21.438 -17.5 -4.445 1 97.69 246 ILE A CA 1
ATOM 1933 C C . ILE A 1 246 ? 22.391 -16.453 -5.023 1 97.69 246 ILE A C 1
ATOM 1935 O O . ILE A 1 246 ? 22.156 -15.25 -4.883 1 97.69 246 ILE A O 1
ATOM 1939 N N . GLN A 1 247 ? 23.391 -16.859 -5.691 1 97.5 247 GLN A N 1
ATOM 1940 C CA . GLN A 1 247 ? 24.438 -15.961 -6.184 1 97.5 247 GLN A CA 1
ATOM 1941 C C . GLN A 1 247 ? 24.562 -16.047 -7.699 1 97.5 247 GLN A C 1
ATOM 1943 O O . GLN A 1 247 ? 24.359 -17.109 -8.289 1 97.5 247 GLN A O 1
ATOM 1948 N N . GLY A 1 248 ? 24.812 -14.953 -8.297 1 97.88 248 GLY A N 1
ATOM 1949 C CA . GLY A 1 248 ? 25.062 -14.891 -9.734 1 97.88 248 GLY A CA 1
ATOM 1950 C C . GLY A 1 248 ? 26.062 -13.828 -10.125 1 97.88 248 GLY A C 1
ATOM 1951 O O . GLY A 1 248 ? 26.156 -12.773 -9.484 1 97.88 248 GLY A O 1
ATOM 1952 N N . SER A 1 249 ? 26.812 -14.133 -11.148 1 98.38 249 SER A N 1
ATOM 1953 C CA . SER A 1 249 ? 27.734 -13.156 -11.703 1 98.38 249 SER A CA 1
ATOM 1954 C C . SER A 1 249 ? 27.188 -12.523 -12.977 1 98.38 249 SER A C 1
ATOM 1956 O O . SER A 1 249 ? 26.297 -13.094 -13.625 1 98.38 249 SER A O 1
ATOM 1958 N N . PHE A 1 250 ? 27.656 -11.359 -13.266 1 98.56 250 PHE A N 1
ATOM 1959 C CA . PHE A 1 250 ? 27.234 -10.688 -14.484 1 98.56 250 PHE A CA 1
ATOM 1960 C C . PHE A 1 250 ? 28.391 -9.891 -15.086 1 98.56 250 PHE A C 1
ATOM 1962 O O . PHE A 1 250 ? 29.344 -9.547 -14.383 1 98.56 250 PHE A O 1
ATOM 1969 N N . ASP A 1 251 ? 28.297 -9.719 -16.359 1 98.25 251 ASP A N 1
ATOM 1970 C CA . ASP A 1 251 ? 29.219 -8.906 -17.156 1 98.25 251 ASP A CA 1
ATOM 1971 C C . ASP A 1 251 ? 28.469 -8.188 -18.281 1 98.25 251 ASP A C 1
ATOM 1973 O O . ASP A 1 251 ? 28.047 -8.82 -19.25 1 98.25 251 ASP A O 1
ATOM 1977 N N . PHE A 1 252 ? 28.375 -6.879 -18.188 1 98.19 252 PHE A N 1
ATOM 1978 C CA . PHE A 1 252 ? 27.641 -6.078 -19.141 1 98.19 252 PHE A CA 1
ATOM 1979 C C . PHE A 1 252 ? 28.578 -5.207 -19.969 1 98.19 252 PHE A C 1
ATOM 1981 O O . PHE A 1 252 ? 29.641 -4.816 -19.5 1 98.19 252 PHE A O 1
ATOM 1988 N N . LYS A 1 253 ? 28.156 -4.973 -21.172 1 98 253 LYS A N 1
ATOM 1989 C CA . LYS A 1 253 ? 28.719 -3.912 -22.016 1 98 253 LYS A CA 1
ATOM 1990 C C . LYS A 1 253 ? 27.641 -2.91 -22.406 1 98 253 LYS A C 1
ATOM 1992 O O . LYS A 1 253 ? 26.688 -3.262 -23.109 1 98 253 LYS A O 1
ATOM 1997 N N . CYS A 1 254 ? 27.828 -1.669 -22.062 1 97.5 254 CYS A N 1
ATOM 1998 C CA . CYS A 1 254 ? 26.797 -0.662 -22.203 1 97.5 254 CYS A CA 1
ATOM 1999 C C . CYS A 1 254 ? 26.625 -0.249 -23.656 1 97.5 254 CYS A C 1
ATOM 2001 O O . CYS A 1 254 ? 27.578 -0.34 -24.438 1 97.5 254 CYS A O 1
ATOM 2003 N N . PHE A 1 255 ? 25.359 0.194 -23.844 1 95.12 255 PHE A N 1
ATOM 2004 C CA . PHE A 1 255 ? 25.031 0.78 -25.141 1 95.12 255 PHE A CA 1
ATOM 2005 C C . PHE A 1 255 ? 25.266 2.285 -25.141 1 95.12 255 PHE A C 1
ATOM 2007 O O . PHE A 1 255 ? 24.75 2.996 -24.281 1 95.12 255 PHE A O 1
ATOM 2014 N N . GLY A 1 256 ? 25.969 2.852 -26.016 1 93.25 256 GLY A N 1
ATOM 2015 C CA . GLY A 1 256 ? 26.016 4.293 -26.219 1 93.25 256 GLY A CA 1
ATOM 2016 C C . GLY A 1 256 ? 26.359 5.059 -24.953 1 93.25 256 GLY A C 1
ATOM 2017 O O . GLY A 1 256 ? 27.047 4.535 -24.062 1 93.25 256 GLY A O 1
ATOM 2018 N N . ILE A 1 257 ? 25.984 6.355 -24.953 1 96.19 257 ILE A N 1
ATOM 2019 C CA . ILE A 1 257 ? 26.188 7.246 -23.812 1 96.19 257 ILE A CA 1
ATOM 2020 C C . ILE A 1 257 ? 24.906 7.332 -22.984 1 96.19 257 ILE A C 1
ATOM 2022 O O . ILE A 1 257 ? 23.828 7.586 -23.531 1 96.19 257 ILE A O 1
ATOM 2026 N N . SER A 1 258 ? 25.016 7.059 -21.703 1 96.12 258 SER A N 1
ATOM 2027 C CA . SER A 1 258 ? 23.844 7.086 -20.844 1 96.12 258 SER A CA 1
ATOM 2028 C C . SER A 1 258 ? 24.234 7.328 -19.391 1 96.12 258 SER A C 1
ATOM 2030 O O . SER A 1 258 ? 25.438 7.387 -19.062 1 96.12 258 SER A O 1
ATOM 2032 N N . LYS A 1 259 ? 23.219 7.551 -18.547 1 97.75 259 LYS A N 1
ATOM 2033 C CA . LYS A 1 259 ? 23.406 7.57 -17.094 1 97.75 259 LYS A CA 1
ATOM 2034 C C . LYS A 1 259 ? 22.969 6.246 -16.469 1 97.75 259 LYS A C 1
ATOM 2036 O O . LYS A 1 259 ? 21.797 5.875 -16.547 1 97.75 259 LYS A O 1
ATOM 2041 N N . PHE A 1 260 ? 24.016 5.598 -16 1 98.06 260 PHE A N 1
ATOM 2042 C CA . PHE A 1 260 ? 23.734 4.371 -15.266 1 98.06 260 PHE A CA 1
ATOM 2043 C C . PHE A 1 260 ? 23.094 4.691 -13.922 1 98.06 260 PHE A C 1
ATOM 2045 O O . PHE A 1 260 ? 23.734 5.277 -13.047 1 98.06 260 PHE A O 1
ATOM 2052 N N . CYS A 1 261 ? 21.781 4.223 -13.703 1 98.56 261 CYS A N 1
ATOM 2053 C CA . CYS A 1 261 ? 21.016 4.605 -12.516 1 98.56 261 CYS A CA 1
ATOM 2054 C C . CYS A 1 261 ? 20.844 3.414 -11.578 1 98.56 261 CYS A C 1
ATOM 2056 O O . CYS A 1 261 ? 20.469 3.584 -10.414 1 98.56 261 CYS A O 1
ATOM 2058 N N . GLY A 1 262 ? 21.031 2.242 -12.039 1 98.44 262 GLY A N 1
ATOM 2059 C CA . GLY A 1 262 ? 20.859 1.038 -11.242 1 98.44 262 GLY A CA 1
ATOM 2060 C C . GLY A 1 262 ? 20.641 -0.205 -12.086 1 98.44 262 GLY A C 1
ATOM 2061 O O . GLY A 1 262 ? 20.891 -0.204 -13.289 1 98.44 262 GLY A O 1
ATOM 2062 N N . PHE A 1 263 ? 20.234 -1.306 -11.453 1 98.81 263 PHE A N 1
ATOM 2063 C CA . PHE A 1 263 ? 19.953 -2.572 -12.117 1 98.81 263 PHE A CA 1
ATOM 2064 C C . PHE A 1 263 ? 18.484 -2.922 -12.016 1 98.81 263 PHE A C 1
ATOM 2066 O O . PHE A 1 263 ? 17.859 -2.709 -10.977 1 98.81 263 PHE A O 1
ATOM 2073 N N . ALA A 1 264 ? 17.953 -3.416 -13.07 1 98.81 264 ALA A N 1
ATOM 2074 C CA . ALA A 1 264 ? 16.625 -4.035 -13.047 1 98.81 264 ALA A CA 1
ATOM 2075 C C . ALA A 1 264 ? 16.734 -5.559 -13.062 1 98.81 264 ALA A C 1
ATOM 2077 O O . ALA A 1 264 ? 17.516 -6.125 -13.836 1 98.81 264 ALA A O 1
ATOM 2078 N N . ALA A 1 265 ? 15.945 -6.152 -12.203 1 98.81 265 ALA A N 1
ATOM 2079 C CA . ALA A 1 265 ? 15.867 -7.609 -12.148 1 98.81 265 ALA A CA 1
ATOM 2080 C C . ALA A 1 265 ? 14.461 -8.102 -12.484 1 98.81 265 ALA A C 1
ATOM 2082 O O . ALA A 1 265 ? 13.469 -7.445 -12.148 1 98.81 265 ALA A O 1
ATOM 2083 N N . TRP A 1 266 ? 14.414 -9.188 -13.133 1 98.75 266 TRP A N 1
ATOM 2084 C CA . TRP A 1 266 ? 13.148 -9.852 -13.438 1 98.75 266 TRP A CA 1
ATOM 2085 C C . TRP A 1 266 ? 13.344 -11.352 -13.594 1 98.75 266 TRP A C 1
ATOM 2087 O O . TRP A 1 266 ? 14.469 -11.852 -13.477 1 98.75 266 TRP A O 1
ATOM 2097 N N . PHE A 1 267 ? 12.234 -12.125 -13.773 1 98.75 267 PHE A N 1
ATOM 2098 C CA . PHE A 1 267 ? 12.391 -13.57 -13.812 1 98.75 267 PHE A CA 1
ATOM 2099 C C . PHE A 1 267 ? 11.562 -14.18 -14.938 1 98.75 267 PHE A C 1
ATOM 2101 O O . PHE A 1 267 ? 10.68 -13.523 -15.492 1 98.75 267 PHE A O 1
ATOM 2108 N N . THR A 1 268 ? 11.961 -15.32 -15.328 1 98.19 268 THR A N 1
ATOM 2109 C CA . THR A 1 268 ? 11.211 -16.219 -16.188 1 98.19 268 THR A CA 1
ATOM 2110 C C . THR A 1 268 ? 11.062 -17.594 -15.547 1 98.19 268 THR A C 1
ATOM 2112 O O . THR A 1 268 ? 12.008 -18.109 -14.961 1 98.19 268 THR A O 1
ATOM 2115 N N . VAL A 1 269 ? 9.859 -18.094 -15.602 1 97.81 269 VAL A N 1
ATOM 2116 C CA . VAL A 1 269 ? 9.672 -19.484 -15.188 1 97.81 269 VAL A CA 1
ATOM 2117 C C . VAL A 1 269 ? 9.25 -20.328 -16.391 1 97.81 269 VAL A C 1
ATOM 2119 O O . VAL A 1 269 ? 8.602 -19.828 -17.312 1 97.81 269 VAL A O 1
ATOM 2122 N N . THR A 1 270 ? 9.664 -21.547 -16.344 1 96.5 270 THR A N 1
ATOM 2123 C CA . THR A 1 270 ? 9.398 -22.484 -17.438 1 96.5 270 THR A CA 1
ATOM 2124 C C . THR A 1 270 ? 8.656 -23.703 -16.922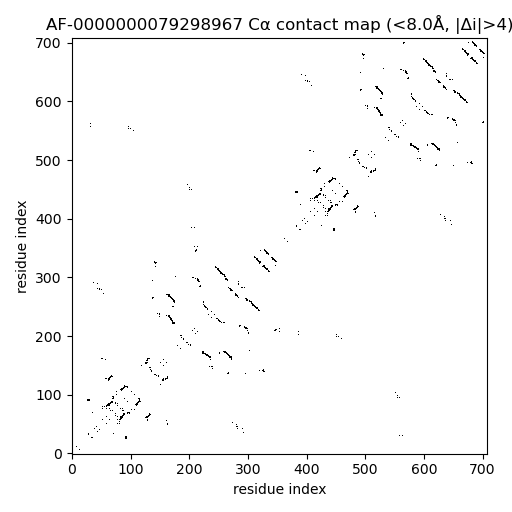 1 96.5 270 THR A C 1
ATOM 2126 O O . THR A 1 270 ? 8.969 -24.219 -15.844 1 96.5 270 THR A O 1
ATOM 2129 N N . PHE A 1 271 ? 7.625 -24.109 -17.719 1 94.19 271 PHE A N 1
ATOM 2130 C CA . PHE A 1 271 ? 6.852 -25.297 -17.406 1 94.19 271 PHE A CA 1
ATOM 2131 C C . PHE A 1 271 ? 7.328 -26.484 -18.234 1 94.19 271 PHE A C 1
ATOM 2133 O O . PHE A 1 271 ? 7.801 -26.312 -19.359 1 94.19 271 PHE A O 1
ATOM 2140 N N . ASP A 1 272 ? 8.078 -27.516 -17.656 1 73.56 272 ASP A N 1
ATOM 2141 C CA . ASP A 1 272 ? 8.742 -28.656 -18.297 1 73.56 272 ASP A CA 1
ATOM 2142 C C . ASP A 1 272 ? 8.188 -28.875 -19.703 1 73.56 272 ASP A C 1
ATOM 2144 O O . ASP A 1 272 ? 7.031 -28.562 -19.984 1 73.56 272 ASP A O 1
ATOM 2148 N N . ASP A 1 273 ? 9.148 -28.953 -20.75 1 60.88 273 ASP A N 1
ATOM 2149 C CA . ASP A 1 273 ? 9.062 -29.062 -22.203 1 60.88 273 ASP A CA 1
ATOM 2150 C C . ASP A 1 273 ? 8.484 -30.422 -22.594 1 60.88 273 ASP A C 1
ATOM 2152 O O . ASP A 1 273 ? 8.961 -31.469 -22.156 1 60.88 273 ASP A O 1
ATOM 2156 N N . ILE A 1 274 ? 7.102 -30.391 -22.609 1 56.88 274 ILE A N 1
ATOM 2157 C CA . ILE A 1 274 ? 6.602 -31.547 -23.359 1 56.88 274 ILE A CA 1
ATOM 2158 C C . ILE A 1 274 ? 7.445 -31.75 -24.609 1 56.88 274 ILE A C 1
ATOM 2160 O O . ILE A 1 274 ? 7.871 -30.781 -25.25 1 56.88 274 ILE A O 1
ATOM 2164 N N . GLN A 1 275 ? 7.902 -32.969 -24.781 1 56.56 275 GLN A N 1
ATOM 2165 C CA . GLN A 1 275 ? 8.672 -33.375 -25.953 1 56.56 275 GLN A CA 1
ATOM 2166 C C . GLN A 1 275 ? 8.109 -32.781 -27.234 1 56.56 275 GLN A C 1
ATOM 2168 O O . GLN A 1 275 ? 6.898 -32.844 -27.469 1 56.56 275 GLN A O 1
ATOM 2173 N N . ASP A 1 276 ? 8.961 -31.938 -27.984 1 59.91 276 ASP A N 1
ATOM 2174 C CA . ASP A 1 276 ? 8.82 -31.484 -29.359 1 59.91 276 ASP A CA 1
ATOM 2175 C C . ASP A 1 276 ? 8.07 -30.156 -29.438 1 59.91 276 ASP A C 1
ATOM 2177 O O . ASP A 1 276 ? 7.457 -29.828 -30.453 1 59.91 276 ASP A O 1
ATOM 2181 N N . ARG A 1 277 ? 7.766 -29.516 -28.25 1 70.12 277 ARG A N 1
ATOM 2182 C CA . ARG A 1 277 ? 7.117 -28.219 -28.344 1 70.12 277 ARG A CA 1
ATOM 2183 C C . ARG A 1 277 ? 7.879 -27.172 -27.531 1 70.12 277 ARG A C 1
ATOM 2185 O O . ARG A 1 277 ? 8.633 -27.516 -26.625 1 70.12 277 ARG A O 1
ATOM 2192 N N . ASP A 1 278 ? 7.77 -25.984 -27.953 1 83.38 278 ASP A N 1
ATOM 2193 C CA . ASP A 1 278 ? 8.336 -24.875 -27.188 1 83.38 278 ASP A CA 1
ATOM 2194 C C . ASP A 1 278 ? 7.723 -24.812 -25.797 1 83.38 278 ASP A C 1
ATOM 2196 O O . ASP A 1 278 ? 6.5 -24.891 -25.641 1 83.38 278 ASP A O 1
ATOM 2200 N N . PRO A 1 279 ? 8.562 -24.734 -24.844 1 88.62 279 PRO A N 1
ATOM 2201 C CA . PRO A 1 279 ? 8.039 -24.719 -23.469 1 88.62 279 PRO A CA 1
ATOM 2202 C C . PRO A 1 279 ? 7.188 -23.5 -23.172 1 88.62 279 PRO A C 1
ATOM 2204 O O . PRO A 1 279 ? 7.414 -22.422 -23.75 1 88.62 279 PRO A O 1
ATOM 2207 N N . VAL A 1 280 ? 6.148 -23.719 -22.391 1 94.62 280 VAL A N 1
ATOM 2208 C CA . VAL A 1 280 ? 5.379 -22.594 -21.875 1 94.62 280 VAL A CA 1
ATOM 2209 C C . VAL A 1 280 ? 6.215 -21.828 -20.859 1 94.62 280 VAL A C 1
ATOM 2211 O O . VAL A 1 280 ? 6.848 -22.422 -19.984 1 94.62 280 VAL A O 1
ATOM 2214 N N . THR A 1 281 ? 6.281 -20.5 -21.031 1 96.25 281 THR A N 1
ATOM 2215 C CA . THR A 1 281 ? 7.055 -19.688 -20.109 1 96.25 281 THR A CA 1
ATOM 2216 C C . THR A 1 281 ? 6.238 -18.484 -19.625 1 96.25 281 THR A C 1
ATOM 2218 O O . THR A 1 281 ? 5.305 -18.062 -20.312 1 96.25 281 THR A O 1
ATOM 2221 N N . ILE A 1 282 ? 6.461 -18.062 -18.438 1 97.62 282 ILE A N 1
ATOM 2222 C CA . ILE A 1 282 ? 6.047 -16.766 -17.922 1 97.62 282 ILE A CA 1
ATOM 2223 C C . ILE A 1 282 ? 7.273 -15.883 -17.719 1 97.62 282 ILE A C 1
ATOM 2225 O O . ILE A 1 282 ? 8.234 -16.281 -17.047 1 97.62 282 ILE A O 1
ATOM 2229 N N . SER A 1 283 ? 7.258 -14.727 -18.312 1 98.12 283 SER A N 1
ATOM 2230 C CA . SER A 1 283 ? 8.375 -13.797 -18.156 1 98.12 283 SER A CA 1
ATOM 2231 C C . SER A 1 283 ? 7.906 -12.438 -17.672 1 98.12 283 SER A C 1
ATOM 2233 O O . SER A 1 283 ? 6.891 -11.914 -18.141 1 98.12 283 SER A O 1
ATOM 2235 N N . THR A 1 284 ? 8.609 -11.859 -16.75 1 98.38 284 THR A N 1
ATOM 2236 C CA . THR A 1 284 ? 8.336 -10.508 -16.266 1 98.38 284 THR A CA 1
ATOM 2237 C C . THR A 1 284 ? 9.289 -9.508 -16.922 1 98.38 284 THR A C 1
ATOM 2239 O O . THR A 1 284 ? 9.484 -8.406 -16.391 1 98.38 284 THR A O 1
ATOM 2242 N N . SER A 1 285 ? 9.867 -9.844 -18.016 1 98.38 285 SER A N 1
ATOM 2243 C CA . SER A 1 285 ? 10.812 -9.016 -18.75 1 98.38 285 SER A CA 1
ATOM 2244 C C . SER A 1 285 ? 10.188 -7.688 -19.156 1 98.38 285 SER A C 1
ATOM 2246 O O . SER A 1 285 ? 9.023 -7.637 -19.547 1 98.38 285 SER A O 1
ATOM 2248 N N . PRO A 1 286 ? 11 -6.621 -19.172 1 98.12 286 PRO A N 1
ATOM 2249 C CA . PRO A 1 286 ? 10.516 -5.32 -19.641 1 98.12 286 PRO A CA 1
ATOM 2250 C C . PRO A 1 286 ? 10.078 -5.355 -21.109 1 98.12 286 PRO A C 1
ATOM 2252 O O . PRO A 1 286 ? 9.414 -4.434 -21.578 1 98.12 286 PRO A O 1
ATOM 2255 N N . TYR A 1 287 ? 10.445 -6.414 -21.812 1 97.25 287 TYR A N 1
ATOM 2256 C CA . TYR A 1 287 ? 10.117 -6.504 -23.234 1 97.25 287 TYR A CA 1
ATOM 2257 C C . TYR A 1 287 ? 8.844 -7.309 -23.453 1 97.25 287 TYR A C 1
ATOM 2259 O O . TYR A 1 287 ? 8.391 -7.484 -24.594 1 97.25 287 TYR A O 1
ATOM 2267 N N . LYS A 1 288 ? 8.305 -7.848 -22.391 1 97.25 288 LYS A N 1
ATOM 2268 C CA . LYS A 1 288 ? 7.09 -8.656 -22.469 1 97.25 288 LYS A CA 1
ATOM 2269 C C . LYS A 1 288 ? 5.898 -7.902 -21.875 1 97.25 288 LYS A C 1
ATOM 2271 O O . LYS A 1 288 ? 6.051 -6.805 -21.344 1 97.25 288 LYS A O 1
ATOM 2276 N N . HIS A 1 289 ? 4.715 -8.422 -22.094 1 96.25 289 HIS A N 1
ATOM 2277 C CA . HIS A 1 289 ? 3.521 -7.832 -21.5 1 96.25 289 HIS A CA 1
ATOM 2278 C C . HIS A 1 289 ? 3.654 -7.723 -19.984 1 96.25 289 HIS A C 1
ATOM 2280 O O . HIS A 1 289 ? 4.156 -8.641 -19.328 1 96.25 289 HIS A O 1
ATOM 2286 N N . PRO A 1 290 ? 3.213 -6.617 -19.453 1 96.69 290 PRO A N 1
ATOM 2287 C CA . PRO A 1 290 ? 3.338 -6.418 -18 1 96.69 290 PRO A CA 1
ATOM 2288 C C . PRO A 1 290 ? 2.574 -7.465 -17.203 1 96.69 290 PRO A C 1
ATOM 2290 O O . PRO A 1 290 ? 1.513 -7.926 -17.625 1 96.69 290 PRO A O 1
ATOM 2293 N N . THR A 1 291 ? 3.1 -7.875 -16.156 1 97.81 291 THR A N 1
ATOM 2294 C CA . THR A 1 291 ? 2.475 -8.758 -15.18 1 97.81 291 THR A CA 1
ATOM 2295 C C . THR A 1 291 ? 2.354 -8.07 -13.82 1 97.81 291 THR A C 1
ATOM 2297 O O . THR A 1 291 ? 2.91 -6.988 -13.617 1 97.81 291 THR A O 1
ATOM 2300 N N . HIS A 1 292 ? 1.616 -8.656 -12.898 1 96.25 292 HIS A N 1
ATOM 2301 C CA . HIS A 1 292 ? 1.422 -8.047 -11.586 1 96.25 292 HIS A CA 1
ATOM 2302 C C . HIS A 1 292 ? 2.721 -8.039 -10.781 1 96.25 292 HIS A C 1
ATOM 2304 O O . HIS A 1 292 ? 2.84 -7.312 -9.797 1 96.25 292 HIS A O 1
ATOM 2310 N N . TRP A 1 293 ? 3.732 -8.844 -11.172 1 97.25 293 TRP A N 1
ATOM 2311 C CA . TRP A 1 293 ? 4.996 -8.93 -10.445 1 97.25 293 TRP A CA 1
ATOM 2312 C C . TRP A 1 293 ? 5.891 -7.738 -10.773 1 97.25 293 TRP A C 1
ATOM 2314 O O . TRP A 1 293 ? 6.758 -7.367 -9.977 1 97.25 293 TRP A O 1
ATOM 2324 N N . LYS A 1 294 ? 5.75 -7.184 -11.992 1 97.62 294 LYS A N 1
ATOM 2325 C CA . LYS A 1 294 ? 6.582 -6.082 -12.461 1 97.62 294 LYS A CA 1
ATOM 2326 C C . LYS A 1 294 ? 8.062 -6.449 -12.414 1 97.62 294 LYS A C 1
ATOM 2328 O O . LYS A 1 294 ? 8.43 -7.602 -12.656 1 97.62 294 LYS A O 1
ATOM 2333 N N . GLN A 1 295 ? 8.922 -5.418 -12.391 1 98.5 295 GLN A N 1
ATOM 2334 C CA . GLN A 1 295 ? 10.359 -5.602 -12.227 1 98.5 295 GLN A CA 1
ATOM 2335 C C . GLN A 1 295 ? 10.836 -5.02 -10.898 1 98.5 295 GLN A C 1
ATOM 2337 O O . GLN A 1 295 ? 10.125 -4.25 -10.258 1 98.5 295 GLN A O 1
ATOM 2342 N N . SER A 1 296 ? 11.945 -5.492 -10.453 1 98.31 296 SER A N 1
ATOM 2343 C CA . SER A 1 296 ? 12.594 -4.996 -9.242 1 98.31 296 SER A CA 1
ATOM 2344 C C . SER A 1 296 ? 13.844 -4.184 -9.586 1 98.31 296 SER A C 1
ATOM 2346 O O . SER A 1 296 ? 14.734 -4.672 -10.273 1 98.31 296 SER A O 1
ATOM 2348 N N . VAL A 1 297 ? 13.867 -3 -9.047 1 98.31 297 VAL A N 1
ATOM 2349 C CA . VAL A 1 297 ? 14.969 -2.123 -9.438 1 98.31 297 VAL A CA 1
ATOM 2350 C C . VAL A 1 297 ? 15.836 -1.801 -8.227 1 98.31 297 VAL A C 1
ATOM 2352 O O . VAL A 1 297 ? 15.312 -1.476 -7.156 1 98.31 297 VAL A O 1
ATOM 2355 N N . LEU A 1 298 ? 17.094 -1.923 -8.375 1 98.31 298 LEU A N 1
ATOM 2356 C CA . LEU A 1 298 ? 18.125 -1.559 -7.402 1 98.31 298 LEU A CA 1
ATOM 2357 C C . LEU A 1 298 ? 18.828 -0.271 -7.812 1 98.31 298 LEU A C 1
ATOM 2359 O O . LEU A 1 298 ? 19.844 -0.31 -8.531 1 98.31 298 LEU A O 1
ATOM 2363 N N . TYR A 1 299 ? 18.406 0.815 -7.301 1 97.94 299 TYR A N 1
ATOM 2364 C CA . TYR A 1 299 ? 18.922 2.113 -7.723 1 97.94 299 TYR A CA 1
ATOM 2365 C C . TYR A 1 299 ? 20.234 2.439 -7.012 1 97.94 299 TYR A C 1
ATOM 2367 O O . TYR A 1 299 ? 20.438 2.043 -5.859 1 97.94 299 TYR A O 1
ATOM 2375 N N . LEU A 1 300 ? 21.031 3.26 -7.711 1 97 300 LEU A N 1
ATOM 2376 C CA . LEU A 1 300 ? 22.203 3.877 -7.121 1 97 300 LEU A CA 1
ATOM 2377 C C . LEU A 1 300 ? 21.859 5.207 -6.461 1 97 300 LEU A C 1
ATOM 2379 O O . LEU A 1 300 ? 20.969 5.922 -6.934 1 97 300 LEU A O 1
ATOM 2383 N N . PRO A 1 301 ? 22.594 5.496 -5.426 1 96 301 PRO A N 1
ATOM 2384 C CA . PRO A 1 301 ? 22.359 6.816 -4.84 1 96 301 PRO A CA 1
ATOM 2385 C C . PRO A 1 301 ? 22.688 7.957 -5.805 1 96 301 PRO A C 1
ATOM 2387 O O . PRO A 1 301 ? 22.016 9 -5.773 1 96 301 PRO A O 1
ATOM 2390 N N . GLU A 1 302 ? 23.719 7.734 -6.59 1 95.56 302 GLU A N 1
ATOM 2391 C CA . GLU A 1 302 ? 24.125 8.703 -7.605 1 95.56 302 GLU A CA 1
ATOM 2392 C C . GLU A 1 302 ? 24.312 8.031 -8.961 1 95.56 302 GLU A C 1
ATOM 2394 O O . GLU A 1 302 ? 25.031 7.039 -9.078 1 95.56 302 GLU A O 1
ATOM 2399 N N . PRO A 1 303 ? 23.688 8.586 -9.953 1 96.81 303 PRO A N 1
ATOM 2400 C CA . PRO A 1 303 ? 23.906 8.023 -11.289 1 96.81 303 PRO A CA 1
ATOM 2401 C C . PRO A 1 303 ? 25.359 8.125 -11.75 1 96.81 303 PRO A C 1
ATOM 2403 O O . PRO A 1 303 ? 26.078 9.023 -11.32 1 96.81 303 PRO A O 1
ATOM 2406 N N . VAL A 1 304 ? 25.75 7.238 -12.594 1 97.06 304 VAL A N 1
ATOM 2407 C CA . VAL A 1 304 ? 27.094 7.215 -13.141 1 97.06 304 VAL A CA 1
ATOM 2408 C C . VAL A 1 304 ? 27.047 7.324 -14.664 1 97.06 304 VAL A C 1
ATOM 2410 O O . VAL A 1 304 ? 26.297 6.582 -15.32 1 97.06 304 VAL A O 1
ATOM 2413 N N . SER A 1 305 ? 27.797 8.219 -15.242 1 97.12 305 SER A N 1
ATOM 2414 C CA . SER A 1 305 ? 27.859 8.328 -16.688 1 97.12 305 SER A CA 1
ATOM 2415 C C . SER A 1 305 ? 28.641 7.168 -17.297 1 97.12 305 SER A C 1
ATOM 2417 O O . SER A 1 305 ? 29.719 6.824 -16.828 1 97.12 305 SER A O 1
ATOM 2419 N N . VAL A 1 306 ? 28.062 6.621 -18.328 1 97.88 306 VAL A N 1
ATOM 2420 C CA . VAL A 1 306 ? 28.719 5.527 -19.047 1 97.88 306 VAL A CA 1
ATOM 2421 C C . VAL A 1 306 ? 28.688 5.785 -20.547 1 97.88 306 VAL A C 1
ATOM 2423 O O . VAL A 1 306 ? 27.891 6.605 -21.016 1 97.88 306 VAL A O 1
ATOM 2426 N N . GLU A 1 307 ? 29.562 5.191 -21.281 1 96.88 307 GLU A N 1
ATOM 2427 C CA . GLU A 1 307 ? 29.641 5.293 -22.734 1 96.88 307 GLU A CA 1
ATOM 2428 C C . GLU A 1 307 ? 29.594 3.916 -23.391 1 96.88 307 GLU A C 1
ATOM 2430 O O . GLU A 1 307 ? 29.5 2.898 -22.688 1 96.88 307 GLU A O 1
ATOM 2435 N N . GLN A 1 308 ? 29.641 3.969 -24.641 1 97.19 308 GLN A N 1
ATOM 2436 C CA . GLN A 1 308 ? 29.594 2.73 -25.406 1 97.19 308 GLN A CA 1
ATOM 2437 C C . GLN A 1 308 ? 30.688 1.76 -24.953 1 97.19 308 GLN A C 1
ATOM 2439 O O . GLN A 1 308 ? 31.844 2.137 -24.828 1 97.19 308 GLN A O 1
ATOM 2444 N N . ASP A 1 309 ? 30.266 0.537 -24.578 1 96.62 309 ASP A N 1
ATOM 2445 C CA . ASP A 1 309 ? 31.156 -0.595 -24.297 1 96.62 309 ASP A CA 1
ATOM 2446 C C . ASP A 1 309 ? 31.781 -0.476 -22.922 1 96.62 309 ASP A C 1
ATOM 2448 O O . ASP A 1 309 ? 32.719 -1.205 -22.578 1 96.62 309 ASP A O 1
ATOM 2452 N N . THR A 1 310 ? 31.25 0.517 -22.172 1 97.88 310 THR A N 1
ATOM 2453 C CA . THR A 1 310 ? 31.641 0.493 -20.766 1 97.88 310 THR A CA 1
ATOM 2454 C C . THR A 1 310 ? 31.281 -0.849 -20.125 1 97.88 310 THR A C 1
ATOM 2456 O O . THR A 1 310 ? 30.156 -1.314 -20.234 1 97.88 310 THR A O 1
ATOM 2459 N N . GLU A 1 311 ? 32.25 -1.432 -19.469 1 97.94 311 GLU A N 1
ATOM 2460 C CA . GLU A 1 311 ? 32.062 -2.744 -18.859 1 97.94 311 GLU A CA 1
ATOM 2461 C C . GLU A 1 311 ? 31.578 -2.613 -17.422 1 97.94 311 GLU A C 1
ATOM 2463 O O . GLU A 1 311 ? 32.062 -1.752 -16.672 1 97.94 311 GLU A O 1
ATOM 2468 N N . MET A 1 312 ? 30.641 -3.408 -17.062 1 97.81 312 MET A N 1
ATOM 2469 C CA . MET A 1 312 ? 30.172 -3.561 -15.695 1 97.81 312 MET A CA 1
ATOM 2470 C C . MET A 1 312 ? 30.188 -5.027 -15.273 1 97.81 312 MET A C 1
ATOM 2472 O O . MET A 1 312 ? 29.484 -5.855 -15.859 1 97.81 312 MET A O 1
ATOM 2476 N N . LYS A 1 313 ? 30.969 -5.32 -14.266 1 97.81 313 LYS A N 1
ATOM 2477 C CA . LYS A 1 313 ? 31.125 -6.695 -13.797 1 97.81 313 LYS A CA 1
ATOM 2478 C C . LYS A 1 313 ? 30.875 -6.789 -12.297 1 97.81 313 LYS A C 1
ATOM 2480 O O . LYS A 1 313 ? 31.266 -5.895 -11.539 1 97.81 313 LYS A O 1
ATOM 2485 N N . GLY A 1 314 ? 30.172 -7.879 -11.953 1 98.25 314 GLY A N 1
ATOM 2486 C CA . GLY A 1 314 ? 29.938 -7.988 -10.523 1 98.25 314 GLY A CA 1
ATOM 2487 C C . GLY A 1 314 ? 29.188 -9.242 -10.133 1 98.25 314 GLY A C 1
ATOM 2488 O O . GLY A 1 314 ? 29.156 -10.211 -10.891 1 98.25 314 GLY A O 1
ATOM 2489 N N . LEU A 1 315 ? 28.828 -9.211 -8.859 1 98.44 315 LEU A N 1
ATOM 2490 C CA . LEU A 1 315 ? 28.125 -10.312 -8.227 1 98.44 315 LEU A CA 1
ATOM 2491 C C . LEU A 1 315 ? 26.859 -9.828 -7.527 1 98.44 315 LEU A C 1
ATOM 2493 O O . LEU A 1 315 ? 26.859 -8.758 -6.91 1 98.44 315 LEU A O 1
ATOM 2497 N N . ILE A 1 316 ? 25.844 -10.602 -7.703 1 98.69 316 ILE A N 1
ATOM 2498 C CA . ILE A 1 316 ? 24.609 -10.359 -6.961 1 98.69 316 ILE A CA 1
ATOM 2499 C C . ILE A 1 316 ? 24.312 -11.555 -6.066 1 98.69 316 ILE A C 1
ATOM 2501 O O . ILE A 1 316 ? 24.5 -12.703 -6.469 1 98.69 316 ILE A O 1
ATOM 2505 N N . THR A 1 317 ? 23.859 -11.305 -4.828 1 98.44 317 THR A N 1
ATOM 2506 C CA . THR A 1 317 ? 23.484 -12.344 -3.883 1 98.44 317 THR A CA 1
ATOM 2507 C C . THR A 1 317 ? 22.109 -12.07 -3.285 1 98.44 317 THR A C 1
ATOM 2509 O O . THR A 1 317 ? 21.859 -10.984 -2.754 1 98.44 317 THR A O 1
ATOM 2512 N N . LEU A 1 318 ? 21.234 -13.008 -3.391 1 97.94 318 LEU A N 1
ATOM 2513 C CA . LEU A 1 318 ? 19.922 -12.945 -2.762 1 97.94 318 LEU A CA 1
ATOM 2514 C C . LEU A 1 318 ? 19.859 -13.859 -1.54 1 97.94 318 LEU A C 1
ATOM 2516 O O . LEU A 1 318 ? 20.25 -15.023 -1.608 1 97.94 318 LEU A O 1
ATOM 2520 N N . SER A 1 319 ? 19.375 -13.32 -0.439 1 96.75 319 SER A N 1
ATOM 2521 C CA . SER A 1 319 ? 19.188 -14.094 0.788 1 96.75 319 SER A CA 1
ATOM 2522 C C . SER A 1 319 ? 17.906 -13.672 1.512 1 96.75 319 SER A C 1
ATOM 2524 O O . SER A 1 319 ? 17.453 -12.531 1.373 1 96.75 319 SER A O 1
ATOM 2526 N N . PRO A 1 320 ? 17.266 -14.617 2.25 1 93.81 320 PRO A N 1
ATOM 2527 C CA . PRO A 1 320 ? 16.125 -14.211 3.064 1 93.81 320 PRO A CA 1
ATOM 2528 C C . PRO A 1 320 ? 16.469 -13.109 4.062 1 93.81 320 PRO A C 1
ATOM 2530 O O . PRO A 1 320 ? 17.609 -13.023 4.523 1 93.81 320 PRO A O 1
ATOM 2533 N N . GLY A 1 321 ? 15.469 -12.305 4.328 1 90.19 321 GLY A N 1
ATOM 2534 C CA . GLY A 1 321 ? 15.688 -11.234 5.285 1 90.19 321 GLY A CA 1
ATOM 2535 C C . GLY A 1 321 ? 16.094 -11.734 6.656 1 90.19 321 GLY A C 1
ATOM 2536 O O . GLY A 1 321 ? 15.609 -12.766 7.117 1 90.19 321 GLY A O 1
ATOM 2537 N N . MET A 1 322 ? 16.844 -10.906 7.336 1 82.56 322 MET A N 1
ATOM 2538 C CA . MET A 1 322 ? 17.375 -11.281 8.648 1 82.56 322 MET A CA 1
ATOM 2539 C C . MET A 1 322 ? 16.281 -11.219 9.711 1 82.56 322 MET A C 1
ATOM 2541 O O . MET A 1 322 ? 16.203 -12.078 10.586 1 82.56 322 MET A O 1
ATOM 2545 N N . THR A 1 323 ? 15.414 -10.25 9.625 1 79.94 323 THR A N 1
ATOM 2546 C CA . THR A 1 323 ? 14.383 -10.039 10.633 1 79.94 323 THR A CA 1
ATOM 2547 C C . THR A 1 323 ? 13.148 -10.875 10.32 1 79.94 323 THR A C 1
ATOM 2549 O O . THR A 1 323 ? 12.43 -11.297 11.234 1 79.94 323 THR A O 1
ATOM 2552 N N . ASN A 1 324 ? 12.898 -11.07 9.078 1 84.44 324 ASN A N 1
ATOM 2553 C CA . ASN A 1 324 ? 11.766 -11.828 8.555 1 84.44 324 ASN A CA 1
ATOM 2554 C C . ASN A 1 324 ? 12.156 -12.609 7.301 1 84.44 324 ASN A C 1
ATOM 2556 O O . ASN A 1 324 ? 12.508 -12.016 6.277 1 84.44 324 ASN A O 1
ATOM 2560 N N . SER A 1 325 ? 12.07 -13.891 7.422 1 85.44 325 SER A N 1
ATOM 2561 C CA . SER A 1 325 ? 12.547 -14.75 6.34 1 85.44 325 SER A CA 1
ATOM 2562 C C . SER A 1 325 ? 11.703 -14.57 5.082 1 85.44 325 SER A C 1
ATOM 2564 O O . SER A 1 325 ? 12.102 -15 3.996 1 85.44 325 SER A O 1
ATOM 2566 N N . ARG A 1 326 ? 10.602 -14.031 5.203 1 87.44 326 ARG A N 1
ATOM 2567 C CA . ARG A 1 326 ? 9.758 -13.805 4.035 1 87.44 326 ARG A CA 1
ATOM 2568 C C . ARG A 1 326 ? 10.188 -12.547 3.283 1 87.44 326 ARG A C 1
ATOM 2570 O O . ARG A 1 326 ? 9.742 -12.305 2.16 1 87.44 326 ARG A O 1
ATOM 2577 N N . TYR A 1 327 ? 11.055 -11.789 3.916 1 90.44 327 TYR A N 1
ATOM 2578 C CA . TYR A 1 327 ? 11.656 -10.641 3.242 1 90.44 327 TYR A CA 1
ATOM 2579 C C . TYR A 1 327 ? 12.859 -11.07 2.416 1 90.44 327 TYR A C 1
ATOM 2581 O O . TYR A 1 327 ? 13.203 -12.25 2.373 1 90.44 327 TYR A O 1
ATOM 2589 N N . LEU A 1 328 ? 13.422 -10.102 1.676 1 94.88 328 LEU A N 1
ATOM 2590 C CA . LEU A 1 328 ? 14.555 -10.422 0.811 1 94.88 328 LEU A CA 1
ATOM 2591 C C . LEU A 1 328 ? 15.68 -9.398 0.992 1 94.88 328 LEU A C 1
ATOM 2593 O O . LEU A 1 328 ? 15.422 -8.195 1.063 1 94.88 328 LEU A O 1
ATOM 2597 N N . ASP A 1 329 ? 16.844 -9.906 1.143 1 96.12 329 ASP A N 1
ATOM 2598 C CA . ASP A 1 329 ? 18.062 -9.094 1.134 1 96.12 329 ASP A CA 1
ATOM 2599 C C . ASP A 1 329 ? 18.859 -9.297 -0.154 1 96.12 329 ASP A C 1
ATOM 2601 O O . ASP A 1 329 ? 19 -10.43 -0.619 1 96.12 329 ASP A O 1
ATOM 2605 N N . VAL A 1 330 ? 19.344 -8.195 -0.681 1 97.81 330 VAL A N 1
ATOM 2606 C CA . VAL A 1 330 ? 20.094 -8.266 -1.921 1 97.81 330 VAL A CA 1
ATOM 2607 C C . VAL A 1 330 ? 21.438 -7.555 -1.747 1 97.81 330 VAL A C 1
ATOM 2609 O O . VAL A 1 330 ? 21.469 -6.379 -1.377 1 97.81 330 VAL A O 1
ATOM 2612 N N . ALA A 1 331 ? 22.484 -8.266 -1.989 1 97.94 331 ALA A N 1
ATOM 2613 C CA . ALA A 1 331 ? 23.828 -7.684 -1.97 1 97.94 331 ALA A CA 1
ATOM 2614 C C . ALA A 1 331 ? 24.406 -7.594 -3.377 1 97.94 331 ALA A C 1
ATOM 2616 O O . ALA A 1 331 ? 24.328 -8.555 -4.148 1 97.94 331 ALA A O 1
ATOM 2617 N N . LEU A 1 332 ? 24.969 -6.457 -3.686 1 98 332 LEU A N 1
ATOM 2618 C CA . LEU A 1 332 ? 25.594 -6.219 -4.977 1 98 332 LEU A CA 1
ATOM 2619 C C . LEU A 1 332 ? 27.047 -5.781 -4.797 1 98 332 LEU A C 1
ATOM 2621 O O . LEU A 1 332 ? 27.344 -4.945 -3.943 1 98 332 LEU A O 1
ATOM 2625 N N . GLN A 1 333 ? 27.891 -6.395 -5.535 1 98.19 333 GLN A N 1
ATOM 2626 C CA . GLN A 1 333 ? 29.281 -5.977 -5.695 1 98.19 333 GLN A CA 1
ATOM 2627 C C . GLN A 1 333 ? 29.656 -5.875 -7.168 1 98.19 333 GLN A C 1
ATOM 2629 O O . GLN A 1 333 ? 29.562 -6.855 -7.91 1 98.19 333 GLN A O 1
ATOM 2634 N N . TYR A 1 334 ? 30.078 -4.676 -7.586 1 97.81 334 TYR A N 1
ATOM 2635 C CA . TYR A 1 334 ? 30.328 -4.547 -9.016 1 97.81 334 TYR A CA 1
ATOM 2636 C C . TYR A 1 334 ? 31.312 -3.412 -9.297 1 97.81 334 TYR A C 1
ATOM 2638 O O . TYR A 1 334 ? 31.625 -2.617 -8.406 1 97.81 334 TYR A O 1
ATOM 2646 N N . THR A 1 335 ? 31.828 -3.396 -10.5 1 97.94 335 THR A N 1
ATOM 2647 C CA . THR A 1 335 ? 32.656 -2.32 -11.031 1 97.94 335 THR A CA 1
ATOM 2648 C C . THR A 1 335 ? 32 -1.701 -12.266 1 97.94 335 THR A C 1
ATOM 2650 O O . THR A 1 335 ? 31.25 -2.365 -12.977 1 97.94 335 THR A O 1
ATOM 2653 N N . VAL A 1 336 ? 32.25 -0.484 -12.453 1 97.56 336 VAL A N 1
ATOM 2654 C CA . VAL A 1 336 ? 31.859 0.244 -13.656 1 97.56 336 VAL A CA 1
ATOM 2655 C C . VAL A 1 336 ? 33.094 0.848 -14.32 1 97.56 336 VAL A C 1
ATOM 2657 O O . VAL A 1 336 ? 33.656 1.817 -13.82 1 97.56 336 VAL A O 1
ATOM 2660 N N . GLY A 1 337 ? 33.344 0.316 -15.453 1 95.88 337 GLY A N 1
ATOM 2661 C CA . GLY A 1 337 ? 34.562 0.771 -16.094 1 95.88 337 GLY A CA 1
ATOM 2662 C C . GLY A 1 337 ? 35.781 0.642 -15.188 1 95.88 337 GLY A C 1
ATOM 2663 O O . GLY A 1 337 ? 36.062 -0.434 -14.656 1 95.88 337 GLY A O 1
ATOM 2664 N N . GLU A 1 338 ? 36.5 1.794 -14.984 1 93.56 338 GLU A N 1
ATOM 2665 C CA . GLU A 1 338 ? 37.719 1.805 -14.203 1 93.56 338 GLU A CA 1
ATOM 2666 C C . GLU A 1 338 ? 37.469 2.289 -12.781 1 93.56 338 GLU A C 1
ATOM 2668 O O . GLU A 1 338 ? 38.438 2.562 -12.039 1 93.56 338 GLU A O 1
ATOM 2673 N N . MET A 1 339 ? 36.25 2.354 -12.43 1 93.88 339 MET A N 1
ATOM 2674 C CA . MET A 1 339 ? 35.906 2.83 -11.094 1 93.88 339 MET A CA 1
ATOM 2675 C C . MET A 1 339 ? 36.188 1.752 -10.047 1 93.88 339 MET A C 1
ATOM 2677 O O . MET A 1 339 ? 36.219 0.562 -10.367 1 93.88 339 MET A O 1
ATOM 2681 N N . PRO A 1 340 ? 36.438 2.236 -8.844 1 95 340 PRO A N 1
ATOM 2682 C CA . PRO A 1 340 ? 36.594 1.251 -7.77 1 95 340 PRO A CA 1
ATOM 2683 C C . PRO A 1 340 ? 35.344 0.401 -7.578 1 95 340 PRO A C 1
ATOM 2685 O O . PRO A 1 340 ? 34.219 0.82 -7.949 1 95 340 PRO A O 1
ATOM 2688 N N . GLN A 1 341 ? 35.562 -0.68 -7.023 1 96.56 341 GLN A N 1
ATOM 2689 C CA . GLN A 1 341 ? 34.469 -1.604 -6.773 1 96.56 341 GLN A CA 1
ATOM 2690 C C . GLN A 1 341 ? 33.438 -0.981 -5.848 1 96.56 341 GLN A C 1
ATOM 2692 O O . GLN A 1 341 ? 33.781 -0.326 -4.863 1 96.56 341 GLN A O 1
ATOM 2697 N N . ILE A 1 342 ? 32.219 -1.188 -6.215 1 96.19 342 ILE A N 1
ATOM 2698 C CA . ILE A 1 342 ? 31.109 -0.692 -5.434 1 96.19 342 ILE A CA 1
ATOM 2699 C C . ILE A 1 342 ? 30.391 -1.861 -4.762 1 96.19 342 ILE A C 1
ATOM 2701 O O . ILE A 1 342 ? 30.156 -2.9 -5.383 1 96.19 342 ILE A O 1
ATOM 2705 N N . SER A 1 343 ? 30.094 -1.737 -3.477 1 97.25 343 SER A N 1
ATOM 2706 C CA . SER A 1 343 ? 29.297 -2.703 -2.725 1 97.25 343 SER A CA 1
ATOM 2707 C C . SER A 1 343 ? 28.047 -2.059 -2.16 1 97.25 343 SER A C 1
ATOM 2709 O O . SER A 1 343 ? 28.109 -1.013 -1.512 1 97.25 343 SER A O 1
ATOM 2711 N N . ARG A 1 344 ? 26.922 -2.721 -2.43 1 96.88 344 ARG A N 1
ATOM 2712 C CA . ARG A 1 344 ? 25.656 -2.182 -1.957 1 96.88 344 ARG A CA 1
ATOM 2713 C C . ARG A 1 344 ? 24.75 -3.291 -1.43 1 96.88 344 ARG A C 1
ATOM 2715 O O . ARG A 1 344 ? 24.844 -4.441 -1.863 1 96.88 344 ARG A O 1
ATOM 2722 N N . HIS A 1 345 ? 23.906 -2.9 -0.492 1 96.25 345 HIS A N 1
ATOM 2723 C CA . HIS A 1 345 ? 22.906 -3.787 0.097 1 96.25 345 HIS A CA 1
ATOM 2724 C C . HIS A 1 345 ? 21.516 -3.184 0.003 1 96.25 345 HIS A C 1
ATOM 2726 O O . HIS A 1 345 ? 21.328 -1.995 0.271 1 96.25 345 HIS A O 1
ATOM 2732 N N . TYR A 1 346 ? 20.594 -3.971 -0.451 1 96.25 346 TYR A N 1
ATOM 2733 C CA . TYR A 1 346 ? 19.203 -3.568 -0.581 1 96.25 346 TYR A CA 1
ATOM 2734 C C . TYR A 1 346 ? 18.297 -4.508 0.2 1 96.25 346 TYR A C 1
ATOM 2736 O O . TYR A 1 346 ? 18.594 -5.695 0.339 1 96.25 346 TYR A O 1
ATOM 2744 N N . THR A 1 347 ? 17.219 -3.955 0.68 1 93.69 347 THR A N 1
ATOM 2745 C CA . THR A 1 347 ? 16.219 -4.766 1.375 1 93.69 347 THR A CA 1
ATOM 2746 C C . THR A 1 347 ? 14.867 -4.68 0.678 1 93.69 347 THR A C 1
ATOM 2748 O O . THR A 1 347 ? 14.562 -3.676 0.03 1 93.69 347 THR A O 1
ATOM 2751 N N . MET A 1 348 ? 14.133 -5.684 0.731 1 91.44 348 MET A N 1
ATOM 2752 C CA . MET A 1 348 ? 12.734 -5.738 0.33 1 91.44 348 MET A CA 1
ATOM 2753 C C . MET A 1 348 ? 11.852 -6.176 1.494 1 91.44 348 MET A C 1
ATOM 2755 O O . MET A 1 348 ? 11.984 -7.293 1.994 1 91.44 348 MET A O 1
ATOM 2759 N N . SER A 1 349 ? 11.086 -5.234 1.979 1 81.62 349 SER A N 1
ATOM 2760 C CA . SER A 1 349 ? 10.219 -5.488 3.125 1 81.62 349 SER A CA 1
ATOM 2761 C C . SER A 1 349 ? 8.859 -4.816 2.947 1 81.62 349 SER A C 1
ATOM 2763 O O . SER A 1 349 ? 8.656 -4.055 2.002 1 81.62 349 SER A O 1
ATOM 2765 N N . ASP A 1 350 ? 7.793 -5.359 3.754 1 62.88 350 ASP A N 1
ATOM 2766 C CA . ASP A 1 350 ? 6.469 -4.742 3.734 1 62.88 350 ASP A CA 1
ATOM 2767 C C . ASP A 1 350 ? 6.469 -3.414 4.488 1 62.88 350 ASP A C 1
ATOM 2769 O O . ASP A 1 350 ? 5.445 -2.73 4.551 1 62.88 350 ASP A O 1
ATOM 2773 N N . ASP A 1 351 ? 7.418 -3.164 5.297 1 54.41 351 ASP A N 1
ATOM 2774 C CA . ASP A 1 351 ? 7.438 -2.072 6.266 1 54.41 351 ASP A CA 1
ATOM 2775 C C . ASP A 1 351 ? 7.332 -0.717 5.566 1 54.41 351 ASP A C 1
ATOM 2777 O O . ASP A 1 351 ? 6.949 0.277 6.184 1 54.41 351 ASP A O 1
ATOM 2781 N N . TYR A 1 352 ? 7.785 -0.618 4.293 1 48.31 352 TYR A N 1
ATOM 2782 C CA . TYR A 1 352 ? 7.785 0.771 3.85 1 48.31 352 TYR A CA 1
ATOM 2783 C C . TYR A 1 352 ? 7.004 0.929 2.551 1 48.31 352 TYR A C 1
ATOM 2785 O O . TYR A 1 352 ? 7.359 0.336 1.53 1 48.31 352 TYR A O 1
ATOM 2793 N N . PRO A 1 353 ? 5.652 1.148 2.77 1 43.34 353 PRO A N 1
ATOM 2794 C CA . PRO A 1 353 ? 4.984 1.367 1.482 1 43.34 353 PRO A CA 1
ATOM 2795 C C . PRO A 1 353 ? 5.82 2.213 0.523 1 43.34 353 PRO A C 1
ATOM 2797 O O . PRO A 1 353 ? 6.469 3.174 0.946 1 43.34 353 PRO A O 1
ATOM 2800 N N . SER A 1 354 ? 6.328 1.646 -0.516 1 38.62 354 SER A N 1
ATOM 2801 C CA . SER A 1 354 ? 7.02 2.387 -1.566 1 38.62 354 SER A CA 1
ATOM 2802 C C . SER A 1 354 ? 6.352 3.734 -1.822 1 38.62 354 SER A C 1
ATOM 2804 O O . SER A 1 354 ? 5.133 3.865 -1.689 1 38.62 354 SER A O 1
ATOM 2806 N N . MET B 1 1 ? -2.15 -30.422 37.031 1 24.52 1 MET B N 1
ATOM 2807 C CA . MET B 1 1 ? -1.436 -29.156 37.188 1 24.52 1 MET B CA 1
ATOM 2808 C C . MET B 1 1 ? -1.813 -28.203 36.062 1 24.52 1 MET B C 1
ATOM 2810 O O . MET B 1 1 ? -1.703 -28.531 34.875 1 24.52 1 MET B O 1
ATOM 2814 N N . ALA B 1 2 ? -2.805 -27.25 36.469 1 30.12 2 ALA B N 1
ATOM 2815 C CA . ALA B 1 2 ? -3.535 -26.203 35.75 1 30.12 2 ALA B CA 1
ATOM 2816 C C . ALA B 1 2 ? -2.578 -25.266 35.031 1 30.12 2 ALA B C 1
ATOM 2818 O O . ALA B 1 2 ? -1.659 -24.703 35.625 1 30.12 2 ALA B O 1
ATOM 2819 N N . SER B 1 3 ? -2.207 -25.594 33.844 1 30.41 3 SER B N 1
ATOM 2820 C CA . SER B 1 3 ? -1.376 -24.797 32.969 1 30.41 3 SER B CA 1
ATOM 2821 C C . SER B 1 3 ? -1.775 -23.328 33 1 30.41 3 SER B C 1
ATOM 2823 O O . SER B 1 3 ? -2.924 -22.984 32.719 1 30.41 3 SER B O 1
ATOM 2825 N N . ASN B 1 4 ? -1.363 -22.562 34.094 1 32.25 4 ASN B N 1
ATOM 2826 C CA . ASN B 1 4 ? -1.568 -21.172 34.438 1 32.25 4 ASN B CA 1
ATOM 2827 C C . ASN B 1 4 ? -1.276 -20.25 33.281 1 32.25 4 ASN B C 1
ATOM 2829 O O . ASN B 1 4 ? -0.116 -20.031 32.906 1 32.25 4 ASN B O 1
ATOM 2833 N N . GLY B 1 5 ? -2.035 -20.281 32.219 1 37.53 5 GLY B N 1
ATOM 2834 C CA . GLY B 1 5 ? -2.086 -19.281 31.188 1 37.53 5 GLY B CA 1
ATOM 2835 C C . GLY B 1 5 ? -1.893 -17.859 31.703 1 37.53 5 GLY B C 1
ATOM 2836 O O . GLY B 1 5 ? -2.537 -17.469 32.656 1 37.53 5 GLY B O 1
ATOM 2837 N N . SER B 1 6 ? -0.659 -17.422 31.75 1 42 6 SER B N 1
ATOM 2838 C CA . SER B 1 6 ? -0.269 -16.141 32.344 1 42 6 SER B CA 1
ATOM 2839 C C . SER B 1 6 ? -1.341 -15.086 32.125 1 42 6 SER B C 1
ATOM 2841 O O . SER B 1 6 ? -1.761 -14.844 30.984 1 42 6 SER B O 1
ATOM 2843 N N . ASP B 1 7 ? -2.273 -14.914 32.938 1 44.97 7 ASP B N 1
ATOM 2844 C CA . ASP B 1 7 ? -3.297 -13.93 33.281 1 44.97 7 ASP B CA 1
ATOM 2845 C C . ASP B 1 7 ? -2.742 -12.516 33.188 1 44.97 7 ASP B C 1
ATOM 2847 O O . ASP B 1 7 ? -2.309 -11.945 34.188 1 44.97 7 ASP B O 1
ATOM 2851 N N . GLU B 1 8 ? -2.021 -12.242 32.25 1 52.03 8 GLU B N 1
ATOM 2852 C CA . GLU B 1 8 ? -1.767 -10.805 32.25 1 52.03 8 GLU B CA 1
ATOM 2853 C C . GLU B 1 8 ? -3.061 -10.016 32.375 1 52.03 8 GLU B C 1
ATOM 2855 O O . GLU B 1 8 ? -4.066 -10.32 31.75 1 52.03 8 GLU B O 1
ATOM 2860 N N . ALA B 1 9 ? -3.131 -9.203 33.406 1 56.84 9 ALA B N 1
ATOM 2861 C CA . ALA B 1 9 ? -4.281 -8.359 33.719 1 56.84 9 ALA B CA 1
ATOM 2862 C C . ALA B 1 9 ? -4.785 -7.641 32.469 1 56.84 9 ALA B C 1
ATOM 2864 O O . ALA B 1 9 ? -3.988 -7.211 31.625 1 56.84 9 ALA B O 1
ATOM 2865 N N . PRO B 1 10 ? -6 -7.629 32.25 1 57.47 10 PRO B N 1
ATOM 2866 C CA . PRO B 1 10 ? -6.629 -6.977 31.094 1 57.47 10 PRO B CA 1
ATOM 2867 C C . PRO B 1 10 ? -6.031 -5.602 30.797 1 57.47 10 PRO B C 1
ATOM 2869 O O . PRO B 1 10 ? -5.82 -5.254 29.625 1 57.47 10 PRO B O 1
ATOM 2872 N N . ALA B 1 11 ? -5.754 -4.738 31.812 1 56.91 11 ALA B N 1
ATOM 2873 C CA . ALA B 1 11 ? -5.207 -3.4 31.594 1 56.91 11 ALA B CA 1
ATOM 2874 C C . ALA B 1 11 ? -3.826 -3.473 30.938 1 56.91 11 ALA B C 1
ATOM 2876 O O . ALA B 1 11 ? -3.49 -2.646 30.094 1 56.91 11 ALA B O 1
ATOM 2877 N N . LYS B 1 12 ? -3.041 -4.406 31.312 1 59.41 12 LYS B N 1
ATOM 2878 C CA . LYS B 1 12 ? -1.699 -4.566 30.766 1 59.41 12 LYS B CA 1
ATOM 2879 C C . LYS B 1 12 ? -1.758 -5.039 29.312 1 59.41 12 LYS B C 1
ATOM 2881 O O . LYS B 1 12 ? -0.953 -4.609 28.484 1 59.41 12 LYS B O 1
ATOM 2886 N N . ARG B 1 13 ? -2.775 -5.844 29.094 1 59.59 13 ARG B N 1
ATOM 2887 C CA . ARG B 1 13 ? -2.967 -6.305 27.734 1 59.59 13 ARG B CA 1
ATOM 2888 C C . ARG B 1 13 ? -3.373 -5.152 26.812 1 59.59 13 ARG B C 1
ATOM 2890 O O . ARG B 1 13 ? -2.893 -5.051 25.688 1 59.59 13 ARG B O 1
ATOM 2897 N N . ILE B 1 14 ? -4.285 -4.246 27.391 1 60.06 14 ILE B N 1
ATOM 2898 C CA . ILE B 1 14 ? -4.734 -3.092 26.625 1 60.06 14 ILE B CA 1
ATOM 2899 C C . ILE B 1 14 ? -3.561 -2.146 26.391 1 60.06 14 ILE B C 1
ATOM 2901 O O . ILE B 1 14 ? -3.385 -1.637 25.281 1 60.06 14 ILE B O 1
ATOM 2905 N N . LYS B 1 15 ? -2.775 -2.025 27.391 1 59.5 15 LYS B N 1
ATOM 2906 C CA . LYS B 1 15 ? -1.605 -1.16 27.281 1 59.5 15 LYS B CA 1
ATOM 2907 C C . LYS B 1 15 ? -0.614 -1.709 26.266 1 59.5 15 LYS B C 1
ATOM 2909 O O . LYS B 1 15 ? -0.055 -0.953 25.469 1 59.5 15 LYS B O 1
ATOM 2914 N N . ARG B 1 16 ? -0.383 -2.928 26.312 1 61.16 16 ARG B N 1
ATOM 2915 C CA . ARG B 1 16 ? 0.542 -3.564 25.391 1 61.16 16 ARG B CA 1
ATOM 2916 C C . ARG B 1 16 ? 0.03 -3.463 23.953 1 61.16 16 ARG B C 1
ATOM 2918 O O . ARG B 1 16 ? 0.8 -3.186 23.031 1 61.16 16 ARG B O 1
ATOM 2925 N N . ARG B 1 17 ? -1.202 -3.646 23.859 1 61.91 17 ARG B N 1
ATOM 2926 C CA . ARG B 1 17 ? -1.797 -3.543 22.531 1 61.91 17 ARG B CA 1
ATOM 2927 C C . ARG B 1 17 ? -1.653 -2.129 21.984 1 61.91 17 ARG B C 1
ATOM 2929 O O . ARG B 1 17 ? -1.299 -1.948 20.812 1 61.91 17 ARG B O 1
ATOM 2936 N N . ARG B 1 18 ? -1.875 -1.22 22.812 1 65.12 18 ARG B N 1
ATOM 2937 C CA . ARG B 1 18 ? -1.767 0.177 22.406 1 65.12 18 ARG B CA 1
ATOM 2938 C C . ARG B 1 18 ? -0.332 0.525 22.016 1 65.12 18 ARG B C 1
ATOM 2940 O O . ARG B 1 18 ? -0.104 1.28 21.078 1 65.12 18 ARG B O 1
ATOM 2947 N N . GLN B 1 19 ? 0.527 -0.033 22.75 1 63.41 19 GLN B N 1
ATOM 2948 C CA . GLN B 1 19 ? 1.938 0.198 22.469 1 63.41 19 GLN B CA 1
ATOM 2949 C C . GLN B 1 19 ? 2.322 -0.378 21.109 1 63.41 19 GLN B C 1
ATOM 2951 O O . GLN B 1 19 ? 3.068 0.248 20.344 1 63.41 19 GLN B O 1
ATOM 2956 N N . ASP B 1 20 ? 1.805 -1.503 20.844 1 68.12 20 ASP B N 1
ATOM 2957 C CA . ASP B 1 20 ? 2.092 -2.135 19.562 1 68.12 20 ASP B CA 1
ATOM 2958 C C . ASP B 1 20 ? 1.488 -1.337 18.406 1 68.12 20 ASP B C 1
ATOM 2960 O O . ASP B 1 20 ? 2.141 -1.125 17.375 1 68.12 20 ASP B O 1
ATOM 2964 N N . GLU B 1 21 ? 0.277 -0.826 18.703 1 70.56 21 GLU B N 1
ATOM 2965 C CA . GLU B 1 21 ? -0.396 -0.019 17.688 1 70.56 21 GLU B CA 1
ATOM 2966 C C . GLU B 1 21 ? 0.367 1.273 17.422 1 70.56 21 GLU B C 1
ATOM 2968 O O . GLU B 1 21 ? 0.569 1.649 16.266 1 70.56 21 GLU B O 1
ATOM 2973 N N . ASP B 1 22 ? 0.771 1.788 18.406 1 74.75 22 ASP B N 1
ATOM 2974 C CA . ASP B 1 22 ? 1.55 3.02 18.312 1 74.75 22 ASP B CA 1
ATOM 2975 C C . ASP B 1 22 ? 2.889 2.766 17.625 1 74.75 22 ASP B C 1
ATOM 2977 O O . ASP B 1 22 ? 3.344 3.58 16.812 1 74.75 22 ASP B O 1
ATOM 2981 N N . GLY B 1 23 ? 3.426 1.67 17.969 1 71.44 23 GLY B N 1
ATOM 2982 C CA . GLY B 1 23 ? 4.703 1.331 17.359 1 71.44 23 GLY B CA 1
ATOM 2983 C C . GLY B 1 23 ? 4.648 1.253 15.852 1 71.44 23 GLY B C 1
ATOM 2984 O O . GLY B 1 23 ? 5.465 1.866 15.164 1 71.44 23 GLY B O 1
ATOM 2985 N N . PHE B 1 24 ? 3.648 0.601 15.383 1 71.44 24 PHE B N 1
ATOM 2986 C CA . PHE B 1 24 ? 3.49 0.46 13.938 1 71.44 24 PHE B CA 1
ATOM 2987 C C . PHE B 1 24 ? 3.199 1.808 13.289 1 71.44 24 PHE B C 1
ATOM 2989 O O . PHE B 1 24 ? 3.768 2.137 12.25 1 71.44 24 PHE B O 1
ATOM 2996 N N . TYR B 1 25 ? 2.414 2.52 14.008 1 76.25 25 TYR B N 1
ATOM 2997 C CA . TYR B 1 25 ? 2.035 3.836 13.508 1 76.25 25 TYR B CA 1
ATOM 2998 C C . TYR B 1 25 ? 3.254 4.742 13.383 1 76.25 25 TYR B C 1
ATOM 3000 O O . TYR B 1 25 ? 3.52 5.293 12.312 1 76.25 25 TYR B O 1
ATOM 3008 N N . PHE B 1 26 ? 4.035 4.855 14.336 1 79.25 26 PHE B N 1
ATOM 3009 C CA . PHE B 1 26 ? 5.164 5.781 14.336 1 79.25 26 PHE B CA 1
ATOM 3010 C C . PHE B 1 26 ? 6.285 5.266 13.445 1 79.25 26 PHE B C 1
ATOM 3012 O O . PHE B 1 26 ? 7.02 6.055 12.844 1 79.25 26 PHE B O 1
ATOM 3019 N N . LYS B 1 27 ? 6.348 3.969 13.281 1 77.88 27 LYS B N 1
ATOM 3020 C CA . LYS B 1 27 ? 7.316 3.404 12.344 1 77.88 27 LYS B CA 1
ATOM 3021 C C . LYS B 1 27 ? 6.992 3.801 10.906 1 77.88 27 LYS B C 1
ATOM 3023 O O . LYS B 1 27 ? 7.895 4.062 10.109 1 77.88 27 LYS B O 1
ATOM 3028 N N . SER B 1 28 ? 5.758 3.896 10.656 1 77.19 28 SER B N 1
ATOM 3029 C CA . SER B 1 28 ? 5.332 4.25 9.305 1 77.19 28 SER B CA 1
ATOM 3030 C C . SER B 1 28 ? 5.703 5.691 8.969 1 77.19 28 SER B C 1
ATOM 3032 O O . SER B 1 28 ? 5.91 6.027 7.797 1 77.19 28 SER B O 1
ATOM 3034 N N . TYR B 1 29 ? 5.855 6.469 9.945 1 83.62 29 TYR B N 1
ATOM 3035 C CA . TYR B 1 29 ? 6.137 7.879 9.719 1 83.62 29 TYR B CA 1
ATOM 3036 C C . TYR B 1 29 ? 7.633 8.156 9.789 1 83.62 29 TYR B C 1
ATOM 3038 O O . TYR B 1 29 ? 8.07 9.297 9.617 1 83.62 29 TYR B O 1
ATOM 3046 N N . ALA B 1 30 ? 8.367 7.137 10 1 83.81 30 ALA B N 1
ATOM 3047 C CA . ALA B 1 30 ? 9.812 7.297 10.031 1 83.81 30 ALA B CA 1
ATOM 3048 C C . ALA B 1 30 ? 10.398 7.363 8.625 1 83.81 30 ALA B C 1
ATOM 3050 O O . ALA B 1 30 ? 11.5 7.871 8.422 1 83.81 30 ALA B O 1
ATOM 3051 N N . GLY B 1 31 ? 9.602 6.918 7.695 1 87 31 GLY B N 1
ATOM 3052 C CA . GLY B 1 31 ? 10.062 6.938 6.316 1 87 31 GLY B CA 1
ATOM 3053 C C . GLY B 1 31 ? 9.93 8.297 5.66 1 87 31 GLY B C 1
ATOM 3054 O O . GLY B 1 31 ? 9.219 9.172 6.164 1 87 31 GLY B O 1
ATOM 3055 N N . VAL B 1 32 ? 10.531 8.43 4.52 1 92.44 32 VAL B N 1
ATOM 3056 C CA . VAL B 1 32 ? 10.609 9.734 3.879 1 92.44 32 VAL B CA 1
ATOM 3057 C C . VAL B 1 32 ? 9.398 9.93 2.965 1 92.44 32 VAL B C 1
ATOM 3059 O O . VAL B 1 32 ? 8.961 11.062 2.74 1 92.44 32 VAL B O 1
ATOM 3062 N N . SER B 1 33 ? 8.828 8.891 2.479 1 90.81 33 SER B N 1
ATOM 3063 C CA . SER B 1 33 ? 7.844 8.945 1.405 1 90.81 33 SER B CA 1
ATOM 3064 C C . SER B 1 33 ? 6.578 9.672 1.858 1 90.81 33 SER B C 1
ATOM 3066 O O . SER B 1 33 ? 6.008 10.469 1.109 1 90.81 33 SER B O 1
ATOM 3068 N N . ILE B 1 34 ? 6.156 9.414 3.064 1 92 34 ILE B N 1
ATOM 3069 C CA . ILE B 1 34 ? 4.938 10.039 3.57 1 92 34 ILE B CA 1
ATOM 3070 C C . ILE B 1 34 ? 5.145 11.547 3.678 1 92 34 ILE B C 1
ATOM 3072 O O . ILE B 1 34 ? 4.258 12.328 3.318 1 92 34 ILE B O 1
ATOM 3076 N N . HIS B 1 35 ? 6.273 11.953 4.105 1 94.88 35 HIS B N 1
ATOM 3077 C CA . HIS B 1 35 ? 6.578 13.375 4.27 1 94.88 35 HIS B CA 1
ATOM 3078 C C . HIS B 1 35 ? 6.734 14.062 2.922 1 94.88 35 HIS B C 1
ATOM 3080 O O . HIS B 1 35 ? 6.293 15.203 2.748 1 94.88 35 HIS B O 1
ATOM 3086 N N . GLU B 1 36 ? 7.355 13.32 2.031 1 94.31 36 GLU B N 1
ATOM 3087 C CA . GLU B 1 36 ? 7.457 13.812 0.661 1 94.31 36 GLU B CA 1
ATOM 3088 C C . GLU B 1 36 ? 6.078 14.078 0.067 1 94.31 36 GLU B C 1
ATOM 3090 O O . GLU B 1 36 ? 5.832 15.148 -0.5 1 94.31 36 GLU B O 1
ATOM 3095 N N . GLU B 1 37 ? 5.23 13.133 0.234 1 93.56 37 GLU B N 1
ATOM 3096 C CA . GLU B 1 37 ? 3.873 13.242 -0.296 1 93.56 37 GLU B CA 1
ATOM 3097 C C . GLU B 1 37 ? 3.137 14.43 0.313 1 93.56 37 GLU B C 1
ATOM 3099 O O . GLU B 1 37 ? 2.482 15.195 -0.401 1 93.56 37 GLU B O 1
ATOM 3104 N N . MET B 1 38 ? 3.301 14.648 1.576 1 95.62 38 MET B N 1
ATOM 3105 C CA . MET B 1 38 ? 2.598 15.719 2.271 1 95.62 38 MET B CA 1
ATOM 3106 C C . MET B 1 38 ? 3.145 17.078 1.862 1 95.62 38 MET B C 1
ATOM 3108 O O . MET B 1 38 ? 2.379 18 1.576 1 95.62 38 MET B O 1
ATOM 3112 N N . ILE B 1 39 ? 4.406 17.172 1.8 1 96.5 39 ILE B N 1
ATOM 3113 C CA . ILE B 1 39 ? 5.023 18.453 1.483 1 96.5 39 ILE B CA 1
ATOM 3114 C C . ILE B 1 39 ? 4.777 18.797 0.016 1 96.5 39 ILE B C 1
ATOM 3116 O O . ILE B 1 39 ? 4.586 19.969 -0.33 1 96.5 39 ILE B O 1
ATOM 3120 N N . ARG B 1 40 ? 4.66 17.75 -0.863 1 95.25 40 ARG B N 1
ATOM 3121 C CA . ARG B 1 40 ? 4.41 17.938 -2.289 1 95.25 40 ARG B CA 1
ATOM 3122 C C . ARG B 1 40 ? 2.984 18.422 -2.533 1 95.25 40 ARG B C 1
ATOM 3124 O O . ARG B 1 40 ? 2.711 19.078 -3.539 1 95.25 40 ARG B O 1
ATOM 3131 N N . ASP B 1 41 ? 2.096 18.125 -1.656 1 97.12 41 ASP B N 1
ATOM 3132 C CA . ASP B 1 41 ? 0.731 18.625 -1.726 1 97.12 41 ASP B CA 1
ATOM 3133 C C . ASP B 1 41 ? 0.698 20.141 -1.485 1 97.12 41 ASP B C 1
ATOM 3135 O O . ASP B 1 41 ? 0.616 20.594 -0.341 1 97.12 41 ASP B O 1
ATOM 3139 N N . GLU B 1 42 ? 0.647 20.844 -2.527 1 96.12 42 GLU B N 1
ATOM 3140 C CA . GLU B 1 42 ? 0.78 22.297 -2.443 1 96.12 42 GLU B CA 1
ATOM 3141 C C . GLU B 1 42 ? -0.443 22.922 -1.781 1 96.12 42 GLU B C 1
ATOM 3143 O O . GLU B 1 42 ? -0.339 23.969 -1.142 1 96.12 42 GLU B O 1
ATOM 3148 N N . VAL B 1 43 ? -1.587 22.312 -1.975 1 97.06 43 VAL B N 1
ATOM 3149 C CA . VAL B 1 43 ? -2.775 22.812 -1.294 1 97.06 43 VAL B CA 1
ATOM 3150 C C . VAL B 1 43 ? -2.545 22.812 0.216 1 97.06 43 VAL B C 1
ATOM 3152 O O . VAL B 1 43 ? -2.764 23.828 0.883 1 97.06 43 VAL B O 1
ATOM 3155 N N . ARG B 1 44 ? -2.066 21.719 0.689 1 97.31 44 ARG B N 1
ATOM 3156 C CA . ARG B 1 44 ? -1.812 21.578 2.117 1 97.31 44 ARG B CA 1
ATOM 3157 C C . ARG B 1 44 ? -0.721 22.531 2.582 1 97.31 44 ARG B C 1
ATOM 3159 O O . ARG B 1 44 ? -0.939 23.344 3.49 1 97.31 44 ARG B O 1
ATOM 3166 N N . THR B 1 45 ? 0.453 22.484 2.016 1 97.69 45 THR B N 1
ATOM 3167 C CA . THR B 1 45 ? 1.633 23.172 2.514 1 97.69 45 THR B CA 1
ATOM 3168 C C . THR B 1 45 ? 1.46 24.688 2.389 1 97.69 45 THR B C 1
ATOM 3170 O O . THR B 1 45 ? 1.753 25.438 3.326 1 97.69 45 THR B O 1
ATOM 3173 N N . ASN B 1 46 ? 0.87 25.156 1.304 1 96.69 46 ASN B N 1
ATOM 3174 C CA . ASN B 1 46 ? 0.657 26.578 1.104 1 96.69 46 ASN B CA 1
ATOM 3175 C C . ASN B 1 46 ? -0.415 27.125 2.045 1 96.69 46 ASN B C 1
ATOM 3177 O O . ASN B 1 46 ? -0.306 28.25 2.533 1 96.69 46 ASN B O 1
ATOM 3181 N N . SER B 1 47 ? -1.407 26.344 2.242 1 96.75 47 SER B N 1
ATOM 3182 C CA . SER B 1 47 ? -2.463 26.797 3.139 1 96.75 47 SER B CA 1
ATOM 3183 C C . SER B 1 47 ? -1.949 26.938 4.566 1 96.75 47 SER B C 1
ATOM 3185 O O . SER B 1 47 ? -2.244 27.938 5.238 1 96.75 47 SER B O 1
ATOM 3187 N N . TYR B 1 48 ? -1.177 26 5.02 1 97.44 48 TYR B N 1
ATOM 3188 C CA . TYR B 1 48 ? -0.576 26.125 6.348 1 97.44 48 TYR B CA 1
ATOM 3189 C C . TYR B 1 48 ? 0.352 27.328 6.422 1 97.44 48 TYR B C 1
ATOM 3191 O O . TYR B 1 48 ? 0.304 28.094 7.387 1 97.44 48 TYR B O 1
ATOM 3199 N N . ARG B 1 49 ? 1.187 27.453 5.438 1 96.69 49 ARG B N 1
ATOM 3200 C CA . ARG B 1 49 ? 2.111 28.578 5.422 1 96.69 49 ARG B CA 1
ATOM 3201 C C . ARG B 1 49 ? 1.357 29.906 5.457 1 96.69 49 ARG B C 1
ATOM 3203 O O . ARG B 1 49 ? 1.685 30.797 6.25 1 96.69 49 ARG B O 1
ATOM 3210 N N . LEU B 1 50 ? 0.347 30 4.598 1 94.94 50 LEU B N 1
ATOM 3211 C CA . LEU B 1 50 ? -0.45 31.234 4.531 1 94.94 50 LEU B CA 1
ATOM 3212 C C . LEU B 1 50 ? -1.146 31.5 5.863 1 94.94 50 LEU B C 1
ATOM 3214 O O . LEU B 1 50 ? -1.142 32.625 6.355 1 94.94 50 LEU B O 1
ATOM 3218 N N . ALA B 1 51 ? -1.716 30.484 6.426 1 95.88 51 ALA B N 1
ATOM 3219 C CA . ALA B 1 51 ? -2.422 30.625 7.695 1 95.88 51 ALA B CA 1
ATOM 3220 C C . ALA B 1 51 ? -1.478 31.109 8.797 1 95.88 51 ALA B C 1
ATOM 3222 O O . ALA B 1 51 ? -1.826 31.984 9.578 1 95.88 51 ALA B O 1
ATOM 3223 N N . ILE B 1 52 ? -0.346 30.547 8.852 1 96 52 ILE B N 1
ATOM 3224 C CA . ILE B 1 52 ? 0.643 30.891 9.867 1 96 52 ILE B CA 1
ATOM 3225 C C . ILE B 1 52 ? 1.109 32.344 9.656 1 96 52 ILE B C 1
ATOM 3227 O O . ILE B 1 52 ? 1.184 33.125 10.609 1 96 52 ILE B O 1
ATOM 3231 N N . LEU B 1 53 ? 1.357 32.688 8.438 1 92.75 53 LEU B N 1
ATOM 3232 C CA . LEU B 1 53 ? 1.797 34.062 8.133 1 92.75 53 LEU B CA 1
ATOM 3233 C C . LEU B 1 53 ? 0.712 35.062 8.477 1 92.75 53 LEU B C 1
ATOM 3235 O O . LEU B 1 53 ? 1.006 36.125 9.016 1 92.75 53 LEU B O 1
ATOM 3239 N N . ARG B 1 54 ? -0.435 34.688 8.18 1 92.5 54 ARG B N 1
ATOM 3240 C CA . ARG B 1 54 ? -1.551 35.562 8.461 1 92.5 54 ARG B CA 1
ATOM 3241 C C . ARG B 1 54 ? -1.808 35.688 9.961 1 92.5 54 ARG B C 1
ATOM 3243 O O . ARG B 1 54 ? -2.473 36.625 10.414 1 92.5 54 ARG B O 1
ATOM 3250 N N . SER B 1 55 ? -1.302 34.75 10.68 1 92.38 55 SER B N 1
ATOM 3251 C CA . SER B 1 55 ? -1.45 34.75 12.133 1 92.38 55 SER B CA 1
ATOM 3252 C C . SER B 1 55 ? -0.209 35.312 12.812 1 92.38 55 SER B C 1
ATOM 3254 O O . SER B 1 55 ? 0.064 35 13.977 1 92.38 55 SER B O 1
ATOM 3256 N N . SER B 1 56 ? 0.508 36.062 12.109 1 92.06 56 SER B N 1
ATOM 3257 C CA . SER B 1 56 ? 1.789 36.562 12.602 1 92.06 56 SER B CA 1
ATOM 3258 C C . SER B 1 56 ? 1.612 37.375 13.883 1 92.06 56 SER B C 1
ATOM 3260 O O . SER B 1 56 ? 2.471 37.312 14.766 1 92.06 56 SER B O 1
ATOM 3262 N N . GLU B 1 57 ? 0.567 38.094 14.031 1 91.25 57 GLU B N 1
ATOM 3263 C CA . GLU B 1 57 ? 0.335 38.906 15.234 1 91.25 57 GLU B CA 1
ATOM 3264 C C . GLU B 1 57 ? 0.195 38 16.469 1 91.25 57 GLU B C 1
ATOM 3266 O O . GLU B 1 57 ? 0.618 38.406 17.562 1 91.25 57 GLU B O 1
ATOM 3271 N N . GLN B 1 58 ? -0.375 36.875 16.281 1 92.62 58 GLN B N 1
ATOM 3272 C CA . GLN B 1 58 ? -0.586 35.938 17.391 1 92.62 58 GLN B CA 1
ATOM 3273 C C . GLN B 1 58 ? 0.648 35.062 17.625 1 92.62 58 GLN B C 1
ATOM 3275 O O . GLN B 1 58 ? 0.805 34.469 18.688 1 92.62 58 GLN B O 1
ATOM 3280 N N . ILE B 1 59 ? 1.534 35.062 16.609 1 95.94 59 ILE B N 1
ATOM 3281 C CA . ILE B 1 59 ? 2.648 34.125 16.672 1 95.94 59 ILE B CA 1
ATOM 3282 C C . ILE B 1 59 ? 3.934 34.844 17.031 1 95.94 59 ILE B C 1
ATOM 3284 O O . ILE B 1 59 ? 4.762 34.344 17.781 1 95.94 59 ILE B O 1
ATOM 3288 N N . ALA B 1 60 ? 4.051 36.094 16.547 1 97.31 60 ALA B N 1
ATOM 3289 C CA . ALA B 1 60 ? 5.285 36.844 16.734 1 97.31 60 ALA B CA 1
ATOM 3290 C C . ALA B 1 60 ? 5.562 37.062 18.219 1 97.31 60 ALA B C 1
ATOM 3292 O O . ALA B 1 60 ? 4.688 37.5 18.969 1 97.31 60 ALA B O 1
ATOM 3293 N N . GLY B 1 61 ? 6.758 36.719 18.578 1 98.31 61 GLY B N 1
ATOM 3294 C CA . GLY B 1 61 ? 7.184 36.906 19.953 1 98.31 61 GLY B CA 1
ATOM 3295 C C . GLY B 1 61 ? 6.523 35.938 20.922 1 98.31 61 GLY B C 1
ATOM 3296 O O . GLY B 1 61 ? 6.652 36.094 22.141 1 98.31 61 GLY B O 1
ATOM 3297 N N . LYS B 1 62 ? 5.836 34.938 20.5 1 98.12 62 LYS B N 1
ATOM 3298 C CA . LYS B 1 62 ? 5.074 34.031 21.344 1 98.12 62 LYS B CA 1
ATOM 3299 C C . LYS B 1 62 ? 5.656 32.625 21.297 1 98.12 62 LYS B C 1
ATOM 3301 O O . LYS B 1 62 ? 6.656 32.375 20.609 1 98.12 62 LYS B O 1
ATOM 3306 N N . ILE B 1 63 ? 5.039 31.719 22.125 1 98.81 63 ILE B N 1
ATOM 3307 C CA . ILE B 1 63 ? 5.488 30.344 22.234 1 98.81 63 ILE B CA 1
ATOM 3308 C C . ILE B 1 63 ? 4.527 29.422 21.484 1 98.81 63 ILE B C 1
ATOM 3310 O O . ILE B 1 63 ? 3.312 29.5 21.688 1 98.81 63 ILE B O 1
ATOM 3314 N N . VAL B 1 64 ? 5.109 28.562 20.578 1 98.75 64 VAL B N 1
ATOM 3315 C CA . VAL B 1 64 ? 4.305 27.688 19.734 1 98.75 64 VAL B CA 1
ATOM 3316 C C . VAL B 1 64 ? 4.637 26.234 20.047 1 98.75 64 VAL B C 1
ATOM 3318 O O . VAL B 1 64 ? 5.797 25.891 20.281 1 98.75 64 VAL B O 1
ATOM 3321 N N . ALA B 1 65 ? 3.605 25.406 20.078 1 98.88 65 ALA B N 1
ATOM 3322 C CA . ALA B 1 65 ? 3.797 23.953 20.047 1 98.88 65 ALA B CA 1
ATOM 3323 C C . ALA B 1 65 ? 3.35 23.375 18.719 1 98.88 65 ALA B C 1
ATOM 3325 O O . ALA B 1 65 ? 2.213 23.578 18.281 1 98.88 65 ALA B O 1
ATOM 3326 N N . ASP B 1 66 ? 4.223 22.719 18.031 1 98.88 66 ASP B N 1
ATOM 3327 C CA . ASP B 1 66 ? 3.947 21.969 16.812 1 98.88 66 ASP B CA 1
ATOM 3328 C C . ASP B 1 66 ? 3.766 20.484 17.125 1 98.88 66 ASP B C 1
ATOM 3330 O O . ASP B 1 66 ? 4.742 19.766 17.375 1 98.88 66 ASP B O 1
ATOM 3334 N N . ILE B 1 67 ? 2.492 20.016 17.094 1 98.69 67 ILE B N 1
ATOM 3335 C CA . ILE B 1 67 ? 2.16 18.641 17.469 1 98.69 67 ILE B CA 1
ATOM 3336 C C . ILE B 1 67 ? 2.232 17.734 16.234 1 98.69 67 ILE B C 1
ATOM 3338 O O . ILE B 1 67 ? 1.48 17.922 15.281 1 98.69 67 ILE B O 1
ATOM 3342 N N . GLY B 1 68 ? 3.088 16.688 16.328 1 97.69 68 GLY B N 1
ATOM 3343 C CA . GLY B 1 68 ? 3.379 15.914 15.141 1 97.69 68 GLY B CA 1
ATOM 3344 C C . GLY B 1 68 ? 4.164 16.688 14.094 1 97.69 68 GLY B C 1
ATOM 3345 O O . GLY B 1 68 ? 3.719 16.828 12.953 1 97.69 68 GLY B O 1
ATOM 3346 N N . ALA B 1 69 ? 5.344 17.031 14.438 1 98.31 69 ALA B N 1
ATOM 3347 C CA . ALA B 1 69 ? 6.07 18.062 13.695 1 98.31 69 ALA B CA 1
ATOM 3348 C C . ALA B 1 69 ? 6.629 17.5 12.391 1 98.31 69 ALA B C 1
ATOM 3350 O O . ALA B 1 69 ? 6.953 18.25 11.477 1 98.31 69 ALA B O 1
ATOM 3351 N N . GLY B 1 70 ? 6.773 16.156 12.336 1 97.25 70 GLY B N 1
ATOM 3352 C CA . GLY B 1 70 ? 7.367 15.578 11.141 1 97.25 70 GLY B CA 1
ATOM 3353 C C . GLY B 1 70 ? 8.758 16.109 10.844 1 97.25 70 GLY B C 1
ATOM 3354 O O . GLY B 1 70 ? 9.625 16.109 11.719 1 97.25 70 GLY B O 1
ATOM 3355 N N . THR B 1 71 ? 8.93 16.656 9.648 1 97.62 71 THR B N 1
ATOM 3356 C CA . THR B 1 71 ? 10.227 17.188 9.234 1 97.62 71 THR B CA 1
ATOM 3357 C C . THR B 1 71 ? 10.445 18.578 9.82 1 97.62 71 THR B C 1
ATOM 3359 O O . THR B 1 71 ? 11.508 19.188 9.617 1 97.62 71 THR B O 1
ATOM 3362 N N . GLY B 1 72 ? 9.477 19.125 10.461 1 98.12 72 GLY B N 1
ATOM 3363 C CA . GLY B 1 72 ? 9.602 20.422 11.109 1 98.12 72 GLY B CA 1
ATOM 3364 C C . GLY B 1 72 ? 9.164 21.578 10.227 1 98.12 72 GLY B C 1
ATOM 3365 O O . GLY B 1 72 ? 9.406 22.734 10.555 1 98.12 72 GLY B O 1
ATOM 3366 N N . ILE B 1 73 ? 8.492 21.297 9.133 1 98.06 73 ILE B N 1
ATOM 3367 C CA . ILE B 1 73 ? 8.188 22.344 8.156 1 98.06 73 ILE B CA 1
ATOM 3368 C C . ILE B 1 73 ? 7.254 23.375 8.773 1 98.06 73 ILE B C 1
ATOM 3370 O O . ILE B 1 73 ? 7.465 24.578 8.625 1 98.06 73 ILE B O 1
ATOM 3374 N N . LEU B 1 74 ? 6.277 22.969 9.492 1 98.44 74 LEU B N 1
ATOM 3375 C CA . LEU B 1 74 ? 5.363 23.922 10.109 1 98.44 74 LEU B CA 1
ATOM 3376 C C . LEU B 1 74 ? 6.062 24.703 11.219 1 98.44 74 LEU B C 1
ATOM 3378 O O . LEU B 1 74 ? 5.801 25.891 11.414 1 98.44 74 LEU B O 1
ATOM 3382 N N . SER B 1 75 ? 6.906 24.016 11.977 1 98.81 75 SER B N 1
ATOM 3383 C CA . SER B 1 75 ? 7.719 24.688 12.984 1 98.81 75 SER B CA 1
ATOM 3384 C C . SER B 1 75 ? 8.539 25.812 12.375 1 98.81 75 SER B C 1
ATOM 3386 O O . SER B 1 75 ? 8.578 26.922 12.922 1 98.81 75 SER B O 1
ATOM 3388 N N . CYS B 1 76 ? 9.109 25.531 11.25 1 98.62 76 CYS B N 1
ATOM 3389 C CA . CYS B 1 76 ? 9.93 26.531 10.57 1 98.62 76 CYS B CA 1
ATOM 3390 C C . CYS B 1 76 ? 9.078 27.703 10.094 1 98.62 76 CYS B C 1
ATOM 3392 O O . CYS B 1 76 ? 9.5 28.859 10.188 1 98.62 76 CYS B O 1
ATOM 3394 N N . PHE B 1 77 ? 7.891 27.391 9.555 1 98.19 77 PHE B N 1
ATOM 3395 C CA . PHE B 1 77 ? 6.98 28.453 9.156 1 98.19 77 PHE B CA 1
ATOM 3396 C C . PHE B 1 77 ? 6.648 29.359 10.344 1 98.19 77 PHE B C 1
ATOM 3398 O O . PHE B 1 77 ? 6.586 30.578 10.203 1 98.19 77 PHE B O 1
ATOM 3405 N N . CYS B 1 78 ? 6.461 28.781 11.5 1 98.38 78 CYS B N 1
ATOM 3406 C CA . CYS B 1 78 ? 6.152 29.562 12.695 1 98.38 78 CYS B CA 1
ATOM 3407 C C . CYS B 1 78 ? 7.336 30.422 13.102 1 98.38 78 CYS B C 1
ATOM 3409 O O . CYS B 1 78 ? 7.156 31.594 13.484 1 98.38 78 CYS B O 1
ATOM 3411 N N . ALA B 1 79 ? 8.5 29.844 13.031 1 98.5 79 ALA B N 1
ATOM 3412 C CA . ALA B 1 79 ? 9.703 30.625 13.312 1 98.5 79 ALA B CA 1
ATOM 3413 C C . ALA B 1 79 ? 9.828 31.797 12.352 1 98.5 79 ALA B C 1
ATOM 3415 O O . ALA B 1 79 ? 10.133 32.938 12.773 1 98.5 79 ALA B O 1
ATOM 3416 N N . GLN B 1 80 ? 9.57 31.594 11.086 1 97.06 80 GLN B N 1
ATOM 3417 C CA . GLN B 1 80 ? 9.617 32.625 10.07 1 97.06 80 GLN B CA 1
ATOM 3418 C C . GLN B 1 80 ? 8.586 33.719 10.352 1 97.06 80 GLN B C 1
ATOM 3420 O O . GLN B 1 80 ? 8.805 34.906 10.008 1 97.06 80 GLN B O 1
ATOM 3425 N N . ALA B 1 81 ? 7.535 33.344 10.992 1 96.62 81 ALA B N 1
ATOM 3426 C CA . ALA B 1 81 ? 6.465 34.281 11.312 1 96.62 81 ALA B CA 1
ATOM 3427 C C . ALA B 1 81 ? 6.801 35.062 12.578 1 96.62 81 ALA B C 1
ATOM 3429 O O . ALA B 1 81 ? 6.039 35.938 12.984 1 96.62 81 ALA B O 1
ATOM 3430 N N . GLY B 1 82 ? 7.898 34.688 13.242 1 97.75 82 GLY B N 1
ATOM 3431 C CA . GLY B 1 82 ? 8.383 35.531 14.328 1 97.75 82 GLY B CA 1
ATOM 3432 C C . GLY B 1 82 ? 8.203 34.906 15.695 1 97.75 82 GLY B C 1
ATOM 3433 O O . GLY B 1 82 ? 8.344 35.562 16.719 1 97.75 82 GLY B O 1
ATOM 3434 N N . ALA B 1 83 ? 7.883 33.625 15.75 1 98.56 83 ALA B N 1
ATOM 3435 C CA . ALA B 1 83 ? 7.742 32.969 17.031 1 98.56 83 ALA B CA 1
ATOM 3436 C C . ALA B 1 83 ? 9.016 33.094 17.875 1 98.56 83 ALA B C 1
ATOM 3438 O O . ALA B 1 83 ? 10.125 33 17.344 1 98.56 83 ALA B O 1
ATOM 3439 N N . LYS B 1 84 ? 8.836 33.344 19.141 1 98.69 84 LYS B N 1
ATOM 3440 C CA . LYS B 1 84 ? 9.961 33.406 20.062 1 98.69 84 LYS B CA 1
ATOM 3441 C C . LYS B 1 84 ? 10.555 32 20.297 1 98.69 84 LYS B C 1
ATOM 3443 O O . LYS B 1 84 ? 11.781 31.859 20.344 1 98.69 84 LYS B O 1
ATOM 3448 N N . LYS B 1 85 ? 9.672 31.109 20.438 1 98.81 85 LYS B N 1
ATOM 3449 C CA . LYS B 1 85 ? 10.055 29.719 20.672 1 98.81 85 LYS B CA 1
ATOM 3450 C C . LYS B 1 85 ? 9.039 28.766 20.062 1 98.81 85 LYS B C 1
ATOM 3452 O O . LYS B 1 85 ? 7.828 29 20.141 1 98.81 85 LYS B O 1
ATOM 3457 N N . VAL B 1 86 ? 9.547 27.703 19.438 1 98.94 86 VAL B N 1
ATOM 3458 C CA . VAL B 1 86 ? 8.703 26.641 18.906 1 98.94 86 VAL B CA 1
ATOM 3459 C C . VAL B 1 86 ? 9.148 25.297 19.484 1 98.94 86 VAL B C 1
ATOM 3461 O O . VAL B 1 86 ? 10.312 24.906 19.359 1 98.94 86 VAL B O 1
ATOM 3464 N N . TYR B 1 87 ? 8.25 24.625 20.188 1 98.94 87 TYR B N 1
ATOM 3465 C CA . TYR B 1 87 ? 8.461 23.25 20.578 1 98.94 87 TYR B CA 1
ATOM 3466 C C . TYR B 1 87 ? 7.891 22.281 19.547 1 98.94 87 TYR B C 1
ATOM 3468 O O . TYR B 1 87 ? 6.672 22.141 19.422 1 98.94 87 TYR B O 1
ATOM 3476 N N . ALA B 1 88 ? 8.781 21.641 18.797 1 98.88 88 ALA B N 1
ATOM 3477 C CA . ALA B 1 88 ? 8.391 20.672 17.781 1 98.88 88 ALA B CA 1
ATOM 3478 C C . ALA B 1 88 ? 8.367 19.25 18.344 1 98.88 88 ALA B C 1
ATOM 3480 O O . ALA B 1 88 ? 9.422 18.625 18.5 1 98.88 88 ALA B O 1
ATOM 3481 N N . ILE B 1 89 ? 7.18 18.734 18.562 1 98.69 89 ILE B N 1
ATOM 3482 C CA . ILE B 1 89 ? 7.043 17.422 19.203 1 98.69 89 ILE B CA 1
ATOM 3483 C C . ILE B 1 89 ? 6.785 16.359 18.141 1 98.69 89 ILE B C 1
ATOM 3485 O O . ILE B 1 89 ? 5.816 16.453 17.375 1 98.69 89 ILE B O 1
ATOM 3489 N N . GLU B 1 90 ? 7.602 15.391 18.031 1 97.81 90 GLU B N 1
ATOM 3490 C CA . GLU B 1 90 ? 7.527 14.305 17.062 1 97.81 90 GLU B CA 1
ATOM 3491 C C . GLU B 1 90 ? 8.008 12.984 17.656 1 97.81 90 GLU B C 1
ATOM 3493 O O . GLU B 1 90 ? 9.141 12.891 18.141 1 97.81 90 GLU B O 1
ATOM 3498 N N . ALA B 1 91 ? 7.141 11.953 17.547 1 95.69 91 ALA B N 1
ATOM 3499 C CA . ALA B 1 91 ? 7.457 10.688 18.203 1 95.69 91 ALA B CA 1
ATOM 3500 C C . ALA B 1 91 ? 8.336 9.812 17.312 1 95.69 91 ALA B C 1
ATOM 3502 O O . ALA B 1 91 ? 9.172 9.062 17.812 1 95.69 91 ALA B O 1
ATOM 3503 N N . SER B 1 92 ? 8.117 9.852 16.062 1 93.5 92 SER B N 1
ATOM 3504 C CA . SER B 1 92 ? 8.812 8.953 15.156 1 93.5 92 SER B CA 1
ATOM 3505 C C . SER B 1 92 ? 10.281 9.344 15 1 93.5 92 SER B C 1
ATOM 3507 O O . SER B 1 92 ? 10.688 10.43 15.43 1 93.5 92 SER B O 1
ATOM 3509 N N . ALA B 1 93 ? 11.039 8.539 14.367 1 93.94 93 ALA B N 1
ATOM 3510 C CA . ALA B 1 93 ? 12.477 8.734 14.195 1 93.94 93 ALA B CA 1
ATOM 3511 C C . ALA B 1 93 ? 12.766 9.875 13.219 1 93.94 93 ALA B C 1
ATOM 3513 O O . ALA B 1 93 ? 13.898 10.352 13.141 1 93.94 93 ALA B O 1
ATOM 3514 N N . ILE B 1 94 ? 11.766 10.414 12.602 1 96.69 94 ILE B N 1
ATOM 3515 C CA . ILE B 1 94 ? 11.961 11.516 11.664 1 96.69 94 ILE B CA 1
ATOM 3516 C C . ILE B 1 94 ? 12.375 12.773 12.43 1 96.69 94 ILE B C 1
ATOM 3518 O O . ILE B 1 94 ? 12.844 13.75 11.828 1 96.69 94 ILE B O 1
ATOM 3522 N N . ALA B 1 95 ? 12.227 12.758 13.727 1 97.75 95 ALA B N 1
ATOM 3523 C CA . ALA B 1 95 ? 12.625 13.867 14.594 1 97.75 95 ALA B CA 1
ATOM 3524 C C . ALA B 1 95 ? 14.102 14.203 14.406 1 97.75 95 ALA B C 1
ATOM 3526 O O . ALA B 1 95 ? 14.492 15.367 14.5 1 97.75 95 ALA B O 1
ATOM 3527 N N . GLU B 1 96 ? 14.844 13.195 14.125 1 97.38 96 GLU B N 1
ATOM 3528 C CA . GLU B 1 96 ? 16.266 13.414 13.883 1 97.38 96 GLU B CA 1
ATOM 3529 C C . GLU B 1 96 ? 16.5 14.273 12.641 1 97.38 96 GLU B C 1
ATOM 3531 O O . GLU B 1 96 ? 17.344 15.164 12.633 1 97.38 96 GLU B O 1
ATOM 3536 N N . GLN B 1 97 ? 15.719 13.984 11.617 1 97.62 97 GLN B N 1
ATOM 3537 C CA . GLN B 1 97 ? 15.805 14.789 10.406 1 97.62 97 GLN B CA 1
ATOM 3538 C C . GLN B 1 97 ? 15.281 16.203 10.641 1 97.62 97 GLN B C 1
ATOM 3540 O O . GLN B 1 97 ? 15.812 17.172 10.086 1 97.62 97 GLN B O 1
ATOM 3545 N N . ALA B 1 98 ? 14.273 16.328 11.477 1 98.38 98 ALA B N 1
ATOM 3546 C CA . ALA B 1 98 ? 13.742 17.641 11.82 1 98.38 98 ALA B CA 1
ATOM 3547 C C . ALA B 1 98 ? 14.812 18.516 12.461 1 98.38 98 ALA B C 1
ATOM 3549 O O . ALA B 1 98 ? 14.922 19.703 12.148 1 98.38 98 ALA B O 1
ATOM 3550 N N . ARG B 1 99 ? 15.609 17.922 13.32 1 98.56 99 ARG B N 1
ATOM 3551 C CA . ARG B 1 99 ? 16.703 18.656 13.953 1 98.56 99 ARG B CA 1
ATOM 3552 C C . ARG B 1 99 ? 17.672 19.188 12.906 1 98.56 99 ARG B C 1
ATOM 3554 O O . ARG B 1 99 ? 18.141 20.328 13 1 98.56 99 ARG B O 1
ATOM 3561 N N . LYS B 1 100 ? 17.953 18.359 11.938 1 98.38 100 LYS B N 1
ATOM 3562 C CA . LYS B 1 100 ? 18.859 18.766 10.867 1 98.38 100 LYS B CA 1
ATOM 3563 C C . LYS B 1 100 ? 18.266 19.891 10.039 1 98.38 100 LYS B C 1
ATOM 3565 O O . LYS B 1 100 ? 18.969 20.812 9.633 1 98.38 100 LYS B O 1
ATOM 3570 N N . VAL B 1 101 ? 16.984 19.828 9.781 1 98.38 101 VAL B N 1
ATOM 3571 C CA . VAL B 1 101 ? 16.312 20.875 9.016 1 98.38 101 VAL B CA 1
ATOM 3572 C C . VAL B 1 101 ? 16.391 22.203 9.773 1 98.38 101 VAL B C 1
ATOM 3574 O O . VAL B 1 101 ? 16.719 23.234 9.195 1 98.38 101 VAL B O 1
ATOM 3577 N N . VAL B 1 102 ? 16.109 22.141 11.047 1 98.62 102 VAL B N 1
ATOM 3578 C CA . VAL B 1 102 ? 16.156 23.328 11.898 1 98.62 102 VAL B CA 1
ATOM 3579 C C . VAL B 1 102 ? 17.562 23.938 11.859 1 98.62 102 VAL B C 1
ATOM 3581 O O . VAL B 1 102 ? 17.703 25.141 11.672 1 98.62 102 VAL B O 1
ATOM 3584 N N . LYS B 1 103 ? 18.531 23.094 11.977 1 98.38 103 LYS B N 1
ATOM 3585 C CA . LYS B 1 103 ? 19.922 23.531 11.969 1 98.38 103 LYS B CA 1
ATOM 3586 C C . LYS B 1 103 ? 20.312 24.141 10.617 1 98.38 103 LYS B C 1
ATOM 3588 O O . LYS B 1 103 ? 20.922 25.203 10.555 1 98.38 103 LYS B O 1
ATOM 3593 N N . SER B 1 104 ? 19.891 23.516 9.555 1 97.44 104 SER B N 1
ATOM 3594 C CA . SER B 1 104 ? 20.234 23.938 8.203 1 97.44 104 SER B CA 1
ATOM 3595 C C . SER B 1 104 ? 19.656 25.312 7.891 1 97.44 104 SER B C 1
ATOM 3597 O O . SER B 1 104 ? 20.109 26 6.977 1 97.44 104 SER B O 1
ATOM 3599 N N . ASN B 1 105 ? 18.672 25.719 8.602 1 98.12 105 ASN B N 1
ATOM 3600 C CA . ASN B 1 105 ? 18.016 26.984 8.352 1 98.12 105 ASN B CA 1
ATOM 3601 C C . ASN B 1 105 ? 18.3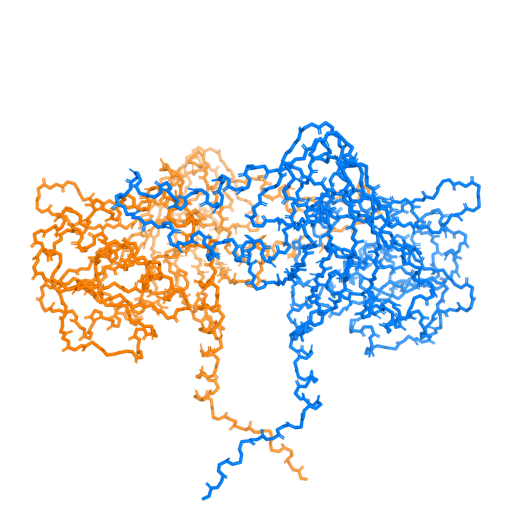44 28.016 9.43 1 98.12 105 ASN B C 1
ATOM 3603 O O . ASN B 1 105 ? 17.734 29.094 9.477 1 98.12 105 ASN B O 1
ATOM 3607 N N . GLY B 1 106 ? 19.266 27.656 10.352 1 97.81 106 GLY B N 1
ATOM 3608 C CA . GLY B 1 106 ? 19.734 28.578 11.375 1 97.81 106 GLY B CA 1
ATOM 3609 C C . GLY B 1 106 ? 18.672 28.906 12.414 1 97.81 106 GLY B C 1
ATOM 3610 O O . GLY B 1 106 ? 18.609 30.031 12.906 1 97.81 106 GLY B O 1
ATOM 3611 N N . MET B 1 107 ? 17.781 27.922 12.766 1 98.44 107 MET B N 1
ATOM 3612 C CA . MET B 1 107 ? 16.656 28.219 13.633 1 98.44 107 MET B CA 1
ATOM 3613 C C . MET B 1 107 ? 16.766 27.469 14.953 1 98.44 107 MET B C 1
ATOM 3615 O O . MET B 1 107 ? 15.766 27.25 15.648 1 98.44 107 MET B O 1
ATOM 3619 N N . GLU B 1 108 ? 17.938 27.031 15.336 1 97.88 108 GLU B N 1
ATOM 3620 C CA . GLU B 1 108 ? 18.156 26.203 16.531 1 97.88 108 GLU B CA 1
ATOM 3621 C C . GLU B 1 108 ? 17.812 26.984 17.797 1 97.88 108 GLU B C 1
ATOM 3623 O O . GLU B 1 108 ? 17.469 26.391 18.812 1 97.88 108 GLU B O 1
ATOM 3628 N N . GLN B 1 109 ? 17.938 28.281 17.719 1 97.56 109 GLN B N 1
ATOM 3629 C CA . GLN B 1 109 ? 17.641 29.094 18.906 1 97.56 109 GLN B CA 1
ATOM 3630 C C . GLN B 1 109 ? 16.141 29.234 19.094 1 97.56 109 GLN B C 1
ATOM 3632 O O . GLN B 1 109 ? 15.664 29.438 20.219 1 97.56 109 GLN B O 1
ATOM 3637 N N . GLN B 1 110 ? 15.367 29.125 18.062 1 98.31 110 GLN B N 1
ATOM 3638 C CA . GLN B 1 110 ? 13.93 29.359 18.109 1 98.31 110 GLN B CA 1
ATOM 3639 C C . GLN B 1 110 ? 13.164 28.047 18.219 1 98.31 110 GLN B C 1
ATOM 3641 O O . GLN B 1 110 ? 12.07 28 18.781 1 98.31 110 GLN B O 1
ATOM 3646 N N . ILE B 1 111 ? 13.703 26.969 17.609 1 98.88 111 ILE B N 1
ATOM 3647 C CA . ILE B 1 111 ? 12.953 25.719 17.516 1 98.88 111 ILE B CA 1
ATOM 3648 C C . ILE B 1 111 ? 13.656 24.641 18.328 1 98.88 111 ILE B C 1
ATOM 3650 O O . ILE B 1 111 ? 14.844 24.375 18.125 1 98.88 111 ILE B O 1
ATOM 3654 N N . GLN B 1 112 ? 13.008 24.047 19.203 1 98.88 112 GLN B N 1
ATOM 3655 C CA . GLN B 1 112 ? 13.461 22.875 19.922 1 98.88 112 GLN B CA 1
ATOM 3656 C C . GLN B 1 112 ? 12.672 21.625 19.5 1 98.88 112 GLN B C 1
ATOM 3658 O O . GLN B 1 112 ? 11.461 21.562 19.719 1 98.88 112 GLN B O 1
ATOM 3663 N N . VAL B 1 113 ? 13.375 20.656 18.953 1 98.81 113 VAL B N 1
ATOM 3664 C CA . VAL B 1 113 ? 12.742 19.406 18.578 1 98.81 113 VAL B CA 1
ATOM 3665 C C . VAL B 1 113 ? 12.734 18.438 19.766 1 98.81 113 VAL B C 1
ATOM 3667 O O . VAL B 1 113 ? 13.789 18.156 20.344 1 98.81 113 VAL B O 1
ATOM 3670 N N . ILE B 1 114 ? 11.586 17.984 20.125 1 98.62 114 ILE B N 1
ATOM 3671 C CA . ILE B 1 114 ? 11.398 17.047 21.219 1 98.62 114 ILE B CA 1
ATOM 3672 C C . ILE B 1 114 ? 10.875 15.719 20.688 1 98.62 114 ILE B C 1
ATOM 3674 O O . ILE B 1 114 ? 9.75 15.641 20.203 1 98.62 114 ILE B O 1
ATOM 3678 N N . GLN B 1 115 ? 11.703 14.672 20.781 1 97.69 115 GLN B N 1
ATOM 3679 C CA . GLN B 1 115 ? 11.289 13.367 20.281 1 97.69 115 GLN B CA 1
ATOM 3680 C C . GLN B 1 115 ? 10.547 12.57 21.344 1 97.69 115 GLN B C 1
ATOM 3682 O O . GLN B 1 115 ? 11.133 12.188 22.359 1 97.69 115 GLN B O 1
ATOM 3687 N N . GLY B 1 116 ? 9.273 12.305 21.109 1 96.31 116 GLY B N 1
ATOM 3688 C CA . GLY B 1 116 ? 8.414 11.555 22 1 96.31 116 GLY B CA 1
ATOM 3689 C C . GLY B 1 116 ? 6.938 11.742 21.703 1 96.31 116 GLY B C 1
ATOM 3690 O O . GLY B 1 116 ? 6.562 12.633 20.938 1 96.31 116 GLY B O 1
ATOM 3691 N N . LYS B 1 117 ? 6.203 10.898 22.281 1 95.5 117 LYS B N 1
ATOM 3692 C CA . LYS B 1 117 ? 4.754 11.086 22.203 1 95.5 117 LYS B CA 1
ATOM 3693 C C . LYS B 1 117 ? 4.32 12.32 23 1 95.5 117 LYS B C 1
ATOM 3695 O O . LYS B 1 117 ? 4.859 12.594 24.062 1 95.5 117 LYS B O 1
ATOM 3700 N N . VAL B 1 118 ? 3.348 12.969 22.453 1 96.69 118 VAL B N 1
ATOM 3701 C CA . VAL B 1 118 ? 2.834 14.18 23.094 1 96.69 118 VAL B CA 1
ATOM 3702 C C . VAL B 1 118 ? 2.471 13.891 24.547 1 96.69 118 VAL B C 1
ATOM 3704 O O . VAL B 1 118 ? 2.744 14.695 25.438 1 96.69 118 VAL B O 1
ATOM 3707 N N . GLU B 1 119 ? 1.979 12.703 24.812 1 95.44 119 GLU B N 1
ATOM 3708 C CA . GLU B 1 119 ? 1.491 12.312 26.141 1 95.44 119 GLU B CA 1
ATOM 3709 C C . GLU B 1 119 ? 2.646 11.984 27.078 1 95.44 119 GLU B C 1
ATOM 3711 O O . GLU B 1 119 ? 2.459 11.898 28.297 1 95.44 119 GLU B O 1
ATOM 3716 N N . ASP B 1 120 ? 3.826 11.828 26.484 1 96.12 120 ASP B N 1
ATOM 3717 C CA . ASP B 1 120 ? 4.949 11.344 27.281 1 96.12 120 ASP B CA 1
ATOM 3718 C C . ASP B 1 120 ? 5.984 12.445 27.484 1 96.12 120 ASP B C 1
ATOM 3720 O O . ASP B 1 120 ? 6.961 12.258 28.219 1 96.12 120 ASP B O 1
ATOM 3724 N N . VAL B 1 121 ? 5.836 13.57 26.859 1 97.25 121 VAL B N 1
ATOM 3725 C CA . VAL B 1 121 ? 6.832 14.633 26.969 1 97.25 121 VAL B CA 1
ATOM 3726 C C . VAL B 1 121 ? 6.301 15.734 27.891 1 97.25 121 VAL B C 1
ATOM 3728 O O . VAL B 1 121 ? 5.109 15.766 28.203 1 97.25 121 VAL B O 1
ATOM 3731 N N . GLU B 1 122 ? 7.312 16.562 28.328 1 97.56 122 GLU B N 1
ATOM 3732 C CA . GLU B 1 122 ? 6.984 17.734 29.156 1 97.56 122 GLU B CA 1
ATOM 3733 C C . GLU B 1 122 ? 7.559 19.016 28.562 1 97.56 122 GLU B C 1
ATOM 3735 O O . GLU B 1 122 ? 8.719 19.047 28.141 1 97.56 122 GLU B O 1
ATOM 3740 N N . LEU B 1 123 ? 6.719 20 28.453 1 98.12 123 LEU B N 1
ATOM 3741 C CA . LEU B 1 123 ? 7.195 21.312 28.062 1 98.12 123 LEU B CA 1
ATOM 3742 C C . LEU B 1 123 ? 7.484 22.172 29.297 1 98.12 123 LEU B C 1
ATOM 3744 O O . LEU B 1 123 ? 6.793 22.062 30.312 1 98.12 123 LEU B O 1
ATOM 3748 N N . PRO B 1 124 ? 8.453 22.969 29.25 1 97.75 124 PRO B N 1
ATOM 3749 C CA . PRO B 1 124 ? 8.836 23.781 30.406 1 97.75 124 PRO B CA 1
ATOM 3750 C C . PRO B 1 124 ? 7.895 24.953 30.656 1 97.75 124 PRO B C 1
ATOM 3752 O O . PRO B 1 124 ? 8.023 25.641 31.656 1 97.75 124 PRO B O 1
ATOM 3755 N N . GLU B 1 125 ? 6.973 25.266 29.75 1 98.31 125 GLU B N 1
ATOM 3756 C CA . GLU B 1 125 ? 6.047 26.391 29.844 1 98.31 125 GLU B CA 1
ATOM 3757 C C . GLU B 1 125 ? 4.797 26.141 29 1 98.31 125 GLU B C 1
ATOM 3759 O O . GLU B 1 125 ? 4.766 25.234 28.172 1 98.31 125 GLU B O 1
ATOM 3764 N N . LYS B 1 126 ? 3.76 26.969 29.312 1 98.56 126 LYS B N 1
ATOM 3765 C CA . LYS B 1 126 ? 2.561 26.953 28.469 1 98.56 126 LYS B CA 1
ATOM 3766 C C . LYS B 1 126 ? 2.812 27.625 27.125 1 98.56 126 LYS B C 1
ATOM 3768 O O . LYS B 1 126 ? 3.805 28.344 26.969 1 98.56 126 LYS B O 1
ATOM 3773 N N . VAL B 1 127 ? 1.918 27.406 26.219 1 98.75 127 VAL B N 1
ATOM 3774 C CA . VAL B 1 127 ? 2.146 27.922 24.875 1 98.75 127 VAL B CA 1
ATOM 3775 C C . VAL B 1 127 ? 0.98 28.812 24.469 1 98.75 127 VAL B C 1
ATOM 3777 O O . VAL B 1 127 ? -0.117 28.719 25.016 1 98.75 127 VAL B O 1
ATOM 3780 N N . ASP B 1 128 ? 1.208 29.656 23.453 1 98.06 128 ASP B N 1
ATOM 3781 C CA . ASP B 1 128 ? 0.21 30.594 22.938 1 98.06 128 ASP B CA 1
ATOM 3782 C C . ASP B 1 128 ? -0.508 30.016 21.719 1 98.06 128 ASP B C 1
ATOM 3784 O O . ASP B 1 128 ? -1.65 30.375 21.438 1 98.06 128 ASP B O 1
ATOM 3788 N N . VAL B 1 129 ? 0.203 29.203 21 1 97.75 129 VAL B N 1
ATOM 3789 C CA . VAL B 1 129 ? -0.293 28.672 19.734 1 97.75 129 VAL B CA 1
ATOM 3790 C C . VAL B 1 129 ? 0.005 27.172 19.641 1 97.75 129 VAL B C 1
ATOM 3792 O O . VAL B 1 129 ? 1.098 26.734 20.016 1 97.75 129 VAL B O 1
ATOM 3795 N N . ILE B 1 130 ? -0.96 26.438 19.234 1 98.44 130 ILE B N 1
ATOM 3796 C CA . ILE B 1 130 ? -0.752 25.047 18.828 1 98.44 130 ILE B CA 1
ATOM 3797 C C . ILE B 1 130 ? -1.007 24.891 17.328 1 98.44 130 ILE B C 1
ATOM 3799 O O . ILE B 1 130 ? -2.043 25.344 16.828 1 98.44 130 ILE B O 1
ATOM 3803 N N . VAL B 1 131 ? -0.069 24.391 16.609 1 98.31 131 VAL B N 1
ATOM 3804 C CA . VAL B 1 131 ? -0.226 24.062 15.195 1 98.31 131 VAL B CA 1
ATOM 3805 C C . VAL B 1 131 ? -0.055 22.562 14.992 1 98.31 131 VAL B C 1
ATOM 3807 O O . VAL B 1 131 ? 0.777 21.938 15.648 1 98.31 131 VAL B O 1
ATOM 3810 N N . SER B 1 132 ? -0.886 21.969 14.133 1 98.38 132 SER B N 1
ATOM 3811 C CA . SER B 1 132 ? -0.778 20.531 13.875 1 98.38 132 SER B CA 1
ATOM 3812 C C . SER B 1 132 ? -1.487 20.156 12.578 1 98.38 132 SER B C 1
ATOM 3814 O O . SER B 1 132 ? -2.557 20.688 12.266 1 98.38 132 SER B O 1
ATOM 3816 N N . GLU B 1 133 ? -0.858 19.328 11.797 1 97 133 GLU B N 1
ATOM 3817 C CA . GLU B 1 133 ? -1.556 18.609 10.734 1 97 133 GLU B CA 1
ATOM 3818 C C . GLU B 1 133 ? -2.061 17.266 11.227 1 97 133 GLU B C 1
ATOM 3820 O O . GLU B 1 133 ? -1.433 16.234 10.977 1 97 133 GLU B O 1
ATOM 3825 N N . TRP B 1 134 ? -3.258 17.312 11.797 1 96.81 134 TRP B N 1
ATOM 3826 C CA . TRP B 1 134 ? -3.719 16.125 12.5 1 96.81 134 TRP B CA 1
ATOM 3827 C C . TRP B 1 134 ? -4.688 15.32 11.648 1 96.81 134 TRP B C 1
ATOM 3829 O O . TRP B 1 134 ? -4.988 14.164 11.953 1 96.81 134 TRP B O 1
ATOM 3839 N N . MET B 1 135 ? -5.152 15.844 10.516 1 97.12 135 MET B N 1
ATOM 3840 C CA . MET B 1 135 ? -6.227 15.195 9.766 1 97.12 135 MET B CA 1
ATOM 3841 C C . MET B 1 135 ? -5.715 13.945 9.055 1 97.12 135 MET B C 1
ATOM 3843 O O . MET B 1 135 ? -4.613 13.945 8.508 1 97.12 135 MET B O 1
ATOM 3847 N N . GLY B 1 136 ? -6.488 12.969 9.047 1 95.12 136 GLY B N 1
ATOM 3848 C CA . GLY B 1 136 ? -6.293 11.797 8.203 1 95.12 136 GLY B CA 1
ATOM 3849 C C . GLY B 1 136 ? -7.426 11.578 7.215 1 95.12 136 GLY B C 1
ATOM 3850 O O . GLY B 1 136 ? -8.266 12.461 7.02 1 95.12 136 GLY B O 1
ATOM 3851 N N . HIS B 1 137 ? -7.34 10.391 6.578 1 94.44 137 HIS B N 1
ATOM 3852 C CA . HIS B 1 137 ? -8.461 10.023 5.723 1 94.44 137 HIS B CA 1
ATOM 3853 C C . HIS B 1 137 ? -9.781 10.086 6.484 1 94.44 137 HIS B C 1
ATOM 3855 O O . HIS B 1 137 ? -9.828 9.758 7.676 1 94.44 137 HIS B O 1
ATOM 3861 N N . PHE B 1 138 ? -10.766 10.523 5.824 1 96.88 138 PHE B N 1
ATOM 3862 C CA . PHE B 1 138 ? -12.078 10.633 6.445 1 96.88 138 PHE B CA 1
ATOM 3863 C C . PHE B 1 138 ? -12.016 11.516 7.688 1 96.88 138 PHE B C 1
ATOM 3865 O O . PHE B 1 138 ? -12.766 11.312 8.641 1 96.88 138 PHE B O 1
ATOM 3872 N N . LEU B 1 139 ? -11 12.398 7.789 1 97 139 LEU B N 1
ATOM 3873 C CA . LEU B 1 139 ? -10.789 13.43 8.805 1 97 139 LEU B CA 1
ATOM 3874 C C . LEU B 1 139 ? -10.242 12.82 10.086 1 97 139 LEU B C 1
ATOM 3876 O O . LEU B 1 139 ? -9.258 13.312 10.641 1 97 139 LEU B O 1
ATOM 3880 N N . LEU B 1 140 ? -10.82 11.656 10.461 1 95.62 140 LEU B N 1
ATOM 3881 C CA . LEU B 1 140 ? -10.562 11.203 11.82 1 95.62 140 LEU B CA 1
ATOM 3882 C C . LEU B 1 140 ? -9.766 9.906 11.812 1 95.62 140 LEU B C 1
ATOM 3884 O O . LEU B 1 140 ? -9.531 9.312 12.875 1 95.62 140 LEU B O 1
ATOM 3888 N N . TYR B 1 141 ? -9.383 9.531 10.656 1 90.94 141 TYR B N 1
ATOM 3889 C CA . TYR B 1 141 ? -8.531 8.344 10.609 1 90.94 141 TYR B CA 1
ATOM 3890 C C . TYR B 1 141 ? -7.188 8.609 11.281 1 90.94 141 TYR B C 1
ATOM 3892 O O . TYR B 1 141 ? -6.66 9.719 11.219 1 90.94 141 TYR B O 1
ATOM 3900 N N . GLU B 1 142 ? -6.582 7.609 12.023 1 85.31 142 GLU B N 1
ATOM 3901 C CA . GLU B 1 142 ? -5.301 7.582 12.719 1 85.31 142 GLU B CA 1
ATOM 3902 C C . GLU B 1 142 ? -5.41 8.219 14.102 1 85.31 142 GLU B C 1
ATOM 3904 O O . GLU B 1 142 ? -4.457 8.188 14.883 1 85.31 142 GLU B O 1
ATOM 3909 N N . SER B 1 143 ? -6.441 8.938 14.484 1 87.44 143 SER B N 1
ATOM 3910 C CA . SER B 1 143 ? -6.789 9.422 15.812 1 87.44 143 SER B CA 1
ATOM 3911 C C . SER B 1 143 ? -5.727 10.375 16.344 1 87.44 143 SER B C 1
ATOM 3913 O O . SER B 1 143 ? -5.395 10.336 17.531 1 87.44 143 SER B O 1
ATOM 3915 N N . MET B 1 144 ? -5.215 11.172 15.5 1 92.19 144 MET B N 1
ATOM 3916 C CA . MET B 1 144 ? -4.18 12.117 15.914 1 92.19 144 MET B CA 1
ATOM 3917 C C . MET B 1 144 ? -4.785 13.289 16.688 1 92.19 144 MET B C 1
ATOM 3919 O O . MET B 1 144 ? -4.113 13.914 17.5 1 92.19 144 MET B O 1
ATOM 3923 N N . LEU B 1 145 ? -6.027 13.578 16.453 1 96.62 145 LEU B N 1
ATOM 3924 C CA . LEU B 1 145 ? -6.676 14.711 17.109 1 96.62 145 LEU B CA 1
ATOM 3925 C C . LEU B 1 145 ? -6.656 14.555 18.625 1 96.62 145 LEU B C 1
ATOM 3927 O O . LEU B 1 145 ? -6.57 15.547 19.344 1 96.62 145 LEU B O 1
ATOM 3931 N N . ASN B 1 146 ? -6.645 13.344 19.141 1 95.31 146 ASN B N 1
ATOM 3932 C CA . ASN B 1 146 ? -6.559 13.094 20.562 1 95.31 146 ASN B CA 1
ATOM 3933 C C . ASN B 1 146 ? -5.301 13.711 21.172 1 95.31 146 ASN B C 1
ATOM 3935 O O . ASN B 1 146 ? -5.348 14.281 22.266 1 95.31 146 ASN B O 1
ATOM 3939 N N . SER B 1 147 ? -4.25 13.586 20.469 1 96.19 147 SER B N 1
ATOM 3940 C CA . SER B 1 147 ? -2.988 14.148 20.938 1 96.19 147 SER B CA 1
ATOM 3941 C C . SER B 1 147 ? -3.027 15.672 20.953 1 96.19 147 SER B C 1
ATOM 3943 O O . SER B 1 147 ? -2.469 16.312 21.844 1 96.19 147 SER B O 1
ATOM 3945 N N . VAL B 1 148 ? -3.654 16.234 19.984 1 98 148 VAL B N 1
ATOM 3946 C CA . VAL B 1 148 ? -3.789 17.688 19.922 1 98 148 VAL B CA 1
ATOM 3947 C C . VAL B 1 148 ? -4.629 18.188 21.094 1 98 148 VAL B C 1
ATOM 3949 O O . VAL B 1 148 ? -4.285 19.172 21.734 1 98 148 VAL B O 1
ATOM 3952 N N . ILE B 1 149 ? -5.676 17.469 21.344 1 97.75 149 ILE B N 1
ATOM 3953 C CA . ILE B 1 149 ? -6.559 17.812 22.453 1 97.75 149 ILE B CA 1
ATOM 3954 C C . ILE B 1 149 ? -5.801 17.719 23.781 1 97.75 149 ILE B C 1
ATOM 3956 O O . ILE B 1 149 ? -5.926 18.578 24.641 1 97.75 149 ILE B O 1
ATOM 3960 N N . TYR B 1 150 ? -5.023 16.688 23.891 1 97.75 150 TYR B N 1
ATOM 3961 C CA . TYR B 1 150 ? -4.195 16.516 25.078 1 97.75 150 TYR B CA 1
ATOM 3962 C C . TYR B 1 150 ? -3.268 17.719 25.266 1 97.75 150 TYR B C 1
ATOM 3964 O O . TYR B 1 150 ? -3.193 18.297 26.359 1 97.75 150 TYR B O 1
ATOM 3972 N N . ALA B 1 151 ? -2.615 18.109 24.25 1 98.56 151 ALA B N 1
ATOM 3973 C CA . ALA B 1 151 ? -1.704 19.25 24.281 1 98.56 151 ALA B CA 1
ATOM 3974 C C . ALA B 1 151 ? -2.451 20.531 24.609 1 98.56 151 ALA B C 1
ATOM 3976 O O . ALA B 1 151 ? -1.975 21.344 25.406 1 98.56 151 ALA B O 1
ATOM 3977 N N . ARG B 1 152 ? -3.584 20.703 23.953 1 98.38 152 ARG B N 1
ATOM 3978 C CA . ARG B 1 152 ? -4.43 21.859 24.203 1 98.38 152 ARG B CA 1
ATOM 3979 C C . ARG B 1 152 ? -4.762 21.984 25.688 1 98.38 152 ARG B C 1
ATOM 3981 O O . ARG B 1 152 ? -4.5 23.016 26.312 1 98.38 152 ARG B O 1
ATOM 3988 N N . ASP B 1 153 ? -5.234 20.922 26.25 1 98.25 153 ASP B N 1
ATOM 3989 C CA . ASP B 1 153 ? -5.727 20.938 27.625 1 98.25 153 ASP B CA 1
ATOM 3990 C C . ASP B 1 153 ? -4.578 21.125 28.625 1 98.25 153 ASP B C 1
ATOM 3992 O O . ASP B 1 153 ? -4.754 21.719 29.688 1 98.25 153 ASP B O 1
ATOM 3996 N N . LYS B 1 154 ? -3.494 20.672 28.266 1 98.25 154 LYS B N 1
ATOM 3997 C CA . LYS B 1 154 ? -2.367 20.672 29.188 1 98.25 154 LYS B CA 1
ATOM 3998 C C . LYS B 1 154 ? -1.564 21.969 29.094 1 98.25 154 LYS B C 1
ATOM 4000 O O . LYS B 1 154 ? -1.136 22.516 30.109 1 98.25 154 LYS B O 1
ATOM 4005 N N . TRP B 1 155 ? -1.376 22.469 27.828 1 98.69 155 TRP B N 1
ATOM 4006 C CA . TRP B 1 155 ? -0.313 23.453 27.688 1 98.69 155 TRP B CA 1
ATOM 4007 C C . TRP B 1 155 ? -0.856 24.766 27.109 1 98.69 155 TRP B C 1
ATOM 4009 O O . TRP B 1 155 ? -0.211 25.812 27.203 1 98.69 155 TRP B O 1
ATOM 4019 N N . LEU B 1 156 ? -1.975 24.766 26.422 1 98.44 156 LEU B N 1
ATOM 4020 C CA . LEU B 1 156 ? -2.428 25.984 25.75 1 98.44 156 LEU B CA 1
ATOM 4021 C C . LEU B 1 156 ? -2.898 27.016 26.75 1 98.44 156 LEU B C 1
ATOM 4023 O O . LEU B 1 156 ? -3.697 26.703 27.641 1 98.44 156 LEU B O 1
ATOM 4027 N N . LYS B 1 157 ? -2.418 28.219 26.641 1 97.88 157 LYS B N 1
ATOM 4028 C CA . LYS B 1 157 ? -2.832 29.312 27.5 1 97.88 157 LYS B CA 1
ATOM 4029 C C . LYS B 1 157 ? -4.273 29.734 27.219 1 97.88 157 LYS B C 1
ATOM 4031 O O . LYS B 1 157 ? -4.781 29.5 26.109 1 97.88 157 LYS B O 1
ATOM 4036 N N . LYS B 1 158 ? -4.863 30.328 28.266 1 95.81 158 LYS B N 1
ATOM 4037 C CA . LYS B 1 158 ? -6.164 30.953 28.016 1 95.81 158 LYS B CA 1
ATOM 4038 C C . LYS B 1 158 ? -6.07 31.984 26.906 1 95.81 158 LYS B C 1
ATOM 4040 O O . LYS B 1 158 ? -5.195 32.844 26.922 1 95.81 158 LYS B O 1
ATOM 4045 N N . GLY B 1 159 ? -6.895 31.828 25.922 1 92.38 159 GLY B N 1
ATOM 4046 C CA . GLY B 1 159 ? -6.883 32.75 24.812 1 92.38 159 GLY B CA 1
ATOM 4047 C C . GLY B 1 159 ? -5.945 32.344 23.688 1 92.38 159 GLY B C 1
ATOM 4048 O O . GLY B 1 159 ? -5.859 33 22.656 1 92.38 159 GLY B O 1
ATOM 4049 N N . GLY B 1 160 ? -5.188 31.297 23.891 1 95.94 160 GLY B N 1
ATOM 4050 C CA . GLY B 1 160 ? -4.328 30.781 22.828 1 95.94 160 GLY B CA 1
ATOM 4051 C C . GLY B 1 160 ? -5.098 30.281 21.625 1 95.94 160 GLY B C 1
ATOM 4052 O O . GLY B 1 160 ? -6.316 30.109 21.688 1 95.94 160 GLY B O 1
ATOM 4053 N N . ILE B 1 161 ? -4.391 30.094 20.516 1 95.25 161 ILE B N 1
ATOM 4054 C CA . ILE B 1 161 ? -5.094 29.688 19.297 1 95.25 161 ILE B CA 1
ATOM 4055 C C . ILE B 1 161 ? -4.559 28.328 18.844 1 95.25 161 ILE B C 1
ATOM 4057 O O . ILE B 1 161 ? -3.445 27.938 19.203 1 95.25 161 ILE B O 1
ATOM 4061 N N . ILE B 1 162 ? -5.379 27.656 18.125 1 97 162 ILE B N 1
ATOM 4062 C CA . ILE B 1 162 ? -5.031 26.375 17.531 1 97 162 ILE B CA 1
ATOM 4063 C C . ILE B 1 162 ? -5.203 26.438 16.016 1 97 162 ILE B C 1
ATOM 4065 O O . ILE B 1 162 ? -6.223 26.938 15.516 1 97 162 ILE B O 1
ATOM 4069 N N . LEU B 1 163 ? -4.215 26 15.281 1 96.88 163 LEU B N 1
ATOM 4070 C CA . LEU B 1 163 ? -4.23 26 13.82 1 96.88 163 LEU B CA 1
ATOM 4071 C C . LEU B 1 163 ? -4.152 24.578 13.281 1 96.88 163 LEU B C 1
ATOM 4073 O O . LEU B 1 163 ? -3.135 23.906 13.445 1 96.88 163 LEU B O 1
ATOM 4077 N N . PRO B 1 164 ? -5.215 24.109 12.555 1 97.38 164 PRO B N 1
ATOM 4078 C CA . PRO B 1 164 ? -6.496 24.766 12.281 1 97.38 164 PRO B CA 1
ATOM 4079 C C . PRO B 1 164 ? -7.418 24.781 13.5 1 97.38 164 PRO B C 1
ATOM 4081 O O . PRO B 1 164 ? -7.199 24.031 14.453 1 97.38 164 PRO B O 1
ATOM 4084 N N . SER B 1 165 ? -8.453 25.562 13.414 1 96.19 165 SER B N 1
ATOM 4085 C CA . SER B 1 165 ? -9.305 25.781 14.578 1 96.19 165 SER B CA 1
ATOM 4086 C C . SER B 1 165 ? -10.602 25 14.469 1 96.19 165 SER B C 1
ATOM 4088 O O . SER B 1 165 ? -11.25 24.703 15.484 1 96.19 165 SER B O 1
ATOM 4090 N N . LYS B 1 166 ? -11.008 24.719 13.273 1 96.56 166 LYS B N 1
ATOM 4091 C CA . LYS B 1 166 ? -12.281 24.047 13.047 1 96.56 166 LYS B CA 1
ATOM 4092 C C . LYS B 1 166 ? -12.188 23.062 11.891 1 96.56 166 LYS B C 1
ATOM 4094 O O . LYS B 1 166 ? -11.375 23.234 10.984 1 96.56 166 LYS B O 1
ATOM 4099 N N . ALA B 1 167 ? -12.953 22.016 11.977 1 97.75 167 ALA B N 1
ATOM 4100 C CA . ALA B 1 167 ? -13.07 21.031 10.898 1 97.75 167 ALA B CA 1
ATOM 4101 C C . ALA B 1 167 ? -14.531 20.703 10.625 1 97.75 167 ALA B C 1
ATOM 4103 O O . ALA B 1 167 ? -15.344 20.656 11.547 1 97.75 167 ALA B O 1
ATOM 4104 N N . SER B 1 168 ? -14.82 20.516 9.375 1 98.19 168 SER B N 1
ATOM 4105 C CA . SER B 1 168 ? -16.156 20.109 8.961 1 98.19 168 SER B CA 1
ATOM 4106 C C . SER B 1 168 ? -16.109 18.875 8.078 1 98.19 168 SER B C 1
ATOM 4108 O O . SER B 1 168 ? -15.211 18.734 7.234 1 98.19 168 SER B O 1
ATOM 4110 N N . LEU B 1 169 ? -17.031 18 8.305 1 98.69 169 LEU B N 1
ATOM 4111 C CA . LEU B 1 169 ? -17.188 16.781 7.508 1 98.69 169 LEU B CA 1
ATOM 4112 C C . LEU B 1 169 ? -18.406 16.891 6.602 1 98.69 169 LEU B C 1
ATOM 4114 O O . LEU B 1 169 ? -19.484 17.266 7.055 1 98.69 169 LEU B O 1
ATOM 4118 N N . TYR B 1 170 ? -18.203 16.547 5.379 1 98.81 170 TYR B N 1
ATOM 4119 C CA . TYR B 1 170 ? -19.266 16.609 4.391 1 98.81 170 TYR B CA 1
ATOM 4120 C C . TYR B 1 170 ? -19.562 15.227 3.82 1 98.81 170 TYR B C 1
ATOM 4122 O O . TYR B 1 170 ? -18.719 14.328 3.865 1 98.81 170 TYR B O 1
ATOM 4130 N N . LEU B 1 171 ? -20.766 15.078 3.279 1 98.81 171 LEU B N 1
ATOM 4131 C CA . LEU B 1 171 ? -21.25 13.844 2.672 1 98.81 171 LEU B CA 1
ATOM 4132 C C . LEU B 1 171 ? -22.109 14.141 1.45 1 98.81 171 LEU B C 1
ATOM 4134 O O . LEU B 1 171 ? -22.859 15.117 1.438 1 98.81 171 LEU B O 1
ATOM 4138 N N . ALA B 1 172 ? -22 13.297 0.468 1 98.81 172 ALA B N 1
ATOM 4139 C CA . ALA B 1 172 ? -22.891 13.359 -0.686 1 98.81 172 ALA B CA 1
ATOM 4140 C C . ALA B 1 172 ? -23.031 11.992 -1.341 1 98.81 172 ALA B C 1
ATOM 4142 O O . ALA B 1 172 ? -22.094 11.188 -1.335 1 98.81 172 ALA B O 1
ATOM 4143 N N . PRO B 1 173 ? -24.203 11.672 -1.838 1 98.69 173 PRO B N 1
ATOM 4144 C CA . PRO B 1 173 ? -24.344 10.438 -2.613 1 98.69 173 PRO B CA 1
ATOM 4145 C C . PRO B 1 173 ? -23.656 10.516 -3.973 1 98.69 173 PRO B C 1
ATOM 4147 O O . PRO B 1 173 ? -23.594 11.586 -4.582 1 98.69 173 PRO B O 1
ATOM 4150 N N . ILE B 1 174 ? -23.141 9.391 -4.473 1 98.75 174 ILE B N 1
ATOM 4151 C CA . ILE B 1 174 ? -22.406 9.398 -5.73 1 98.75 174 ILE B CA 1
ATOM 4152 C C . ILE B 1 174 ? -22.875 8.242 -6.613 1 98.75 174 ILE B C 1
ATOM 4154 O O . ILE B 1 174 ? -23.469 7.285 -6.125 1 98.75 174 ILE B O 1
ATOM 4158 N N . THR B 1 175 ? -22.625 8.445 -7.891 1 98.25 175 THR B N 1
ATOM 4159 C CA . THR B 1 175 ? -22.719 7.363 -8.867 1 98.25 175 THR B CA 1
ATOM 4160 C C . THR B 1 175 ? -21.328 6.934 -9.336 1 98.25 175 THR B C 1
ATOM 4162 O O . THR B 1 175 ? -20.422 7.77 -9.484 1 98.25 175 THR B O 1
ATOM 4165 N N . ASN B 1 176 ? -21.047 5.688 -9.383 1 97.44 176 ASN B N 1
ATOM 4166 C CA . ASN B 1 176 ? -19.828 5.09 -9.93 1 97.44 176 ASN B CA 1
ATOM 4167 C C . ASN B 1 176 ? -20.016 3.604 -10.219 1 97.44 176 ASN B C 1
ATOM 4169 O O . ASN B 1 176 ? -19.578 2.752 -9.438 1 97.44 176 ASN B O 1
ATOM 4173 N N . GLU B 1 177 ? -20.531 3.354 -11.336 1 96.31 177 GLU B N 1
ATOM 4174 C CA . GLU B 1 177 ? -20.844 1.968 -11.672 1 96.31 177 GLU B CA 1
ATOM 4175 C C . GLU B 1 177 ? -19.578 1.208 -12.086 1 96.31 177 GLU B C 1
ATOM 4177 O O . GLU B 1 177 ? -19.578 -0.024 -12.109 1 96.31 177 GLU B O 1
ATOM 4182 N N . GLU B 1 178 ? -18.609 1.939 -12.453 1 95.38 178 GLU B N 1
ATOM 4183 C CA . GLU B 1 178 ? -17.375 1.346 -12.969 1 95.38 178 GLU B CA 1
ATOM 4184 C C . GLU B 1 178 ? -16.734 0.431 -11.93 1 95.38 178 GLU B C 1
ATOM 4186 O O . GLU B 1 178 ? -16.156 -0.602 -12.273 1 95.38 178 GLU B O 1
ATOM 4191 N N . ILE B 1 179 ? -16.812 0.787 -10.703 1 95.25 179 ILE B N 1
ATOM 4192 C CA . ILE B 1 179 ? -16.188 -0.007 -9.656 1 95.25 179 ILE B CA 1
ATOM 4193 C C . ILE B 1 179 ? -16.812 -1.397 -9.609 1 95.25 179 ILE B C 1
ATOM 4195 O O . ILE B 1 179 ? -16.125 -2.391 -9.367 1 95.25 179 ILE B O 1
ATOM 4199 N N . TYR B 1 180 ? -18.109 -1.481 -9.781 1 96.19 180 TYR B N 1
ATOM 4200 C CA . TYR B 1 180 ? -18.797 -2.766 -9.773 1 96.19 180 TYR B CA 1
ATOM 4201 C C . TYR B 1 180 ? -18.359 -3.625 -10.953 1 96.19 180 TYR B C 1
ATOM 4203 O O . TYR B 1 180 ? -18.109 -4.824 -10.797 1 96.19 180 TYR B O 1
ATOM 4211 N N . LYS B 1 181 ? -18.266 -2.994 -12.07 1 94.5 181 LYS B N 1
ATOM 4212 C CA . LYS B 1 181 ? -17.828 -3.699 -13.273 1 94.5 181 LYS B CA 1
ATOM 4213 C C . LYS B 1 181 ? -16.406 -4.219 -13.117 1 94.5 181 LYS B C 1
ATOM 4215 O O . LYS B 1 181 ? -16.125 -5.375 -13.438 1 94.5 181 LYS B O 1
ATOM 4220 N N . GLU B 1 182 ? -15.641 -3.375 -12.586 1 93.31 182 GLU B N 1
ATOM 4221 C CA . GLU B 1 182 ? -14.219 -3.684 -12.516 1 93.31 182 GLU B CA 1
ATOM 4222 C C . GLU B 1 182 ? -13.93 -4.715 -11.43 1 93.31 182 GLU B C 1
ATOM 4224 O O . GLU B 1 182 ? -13.164 -5.652 -11.641 1 93.31 182 GLU B O 1
ATOM 4229 N N . ARG B 1 183 ? -14.609 -4.625 -10.312 1 94.12 183 ARG B N 1
ATOM 4230 C CA . ARG B 1 183 ? -14.164 -5.379 -9.148 1 94.12 183 ARG B CA 1
ATOM 4231 C C . ARG B 1 183 ? -15.102 -6.551 -8.859 1 94.12 183 ARG B C 1
ATOM 4233 O O . ARG B 1 183 ? -14.695 -7.535 -8.234 1 94.12 183 ARG B O 1
ATOM 4240 N N . ILE B 1 184 ? -16.281 -6.438 -9.305 1 95.38 184 ILE B N 1
ATOM 4241 C CA . ILE B 1 184 ? -17.266 -7.453 -8.938 1 95.38 184 ILE B CA 1
ATOM 4242 C C . ILE B 1 184 ? -17.594 -8.312 -10.156 1 95.38 184 ILE B C 1
ATOM 4244 O O . ILE B 1 184 ? -17.406 -9.531 -10.141 1 95.38 184 ILE B O 1
ATOM 4248 N N . ASP B 1 185 ? -17.922 -7.617 -11.281 1 95.25 185 ASP B N 1
ATOM 4249 C CA . ASP B 1 185 ? -18.328 -8.336 -12.484 1 95.25 185 ASP B CA 1
ATOM 4250 C C . ASP B 1 185 ? -17.172 -9.164 -13.047 1 95.25 185 ASP B C 1
ATOM 4252 O O . ASP B 1 185 ? -17.406 -10.125 -13.797 1 95.25 185 ASP B O 1
ATOM 4256 N N . PHE B 1 186 ? -16.047 -8.828 -12.719 1 94.44 186 PHE B N 1
ATOM 4257 C CA . PHE B 1 186 ? -14.852 -9.57 -13.109 1 94.44 186 PHE B CA 1
ATOM 4258 C C . PHE B 1 186 ? -15.008 -11.055 -12.805 1 94.44 186 PHE B C 1
ATOM 4260 O O . PHE B 1 186 ? -14.648 -11.898 -13.617 1 94.44 186 PHE B O 1
ATOM 4267 N N . TRP B 1 187 ? -15.508 -11.375 -11.695 1 96.25 187 TRP B N 1
ATOM 4268 C CA . TRP B 1 187 ? -15.594 -12.758 -11.234 1 96.25 187 TRP B CA 1
ATOM 4269 C C . TRP B 1 187 ? -16.531 -13.57 -12.117 1 96.25 187 TRP B C 1
ATOM 4271 O O . TRP B 1 187 ? -16.359 -14.773 -12.297 1 96.25 187 TRP B O 1
ATOM 4281 N N . SER B 1 188 ? -17.531 -12.93 -12.664 1 95.5 188 SER B N 1
ATOM 4282 C CA . SER B 1 188 ? -18.438 -13.586 -13.609 1 95.5 188 SER B CA 1
ATOM 4283 C C . SER B 1 188 ? -17.781 -13.781 -14.969 1 95.5 188 SER B C 1
ATOM 4285 O O . SER B 1 188 ? -18.094 -14.727 -15.688 1 95.5 188 SER B O 1
ATOM 4287 N N . GLU B 1 189 ? -16.844 -12.945 -15.242 1 94.69 189 GLU B N 1
ATOM 4288 C CA . GLU B 1 189 ? -16.172 -12.992 -16.547 1 94.69 189 GLU B CA 1
ATOM 4289 C C . GLU B 1 189 ? -15.172 -14.141 -16.609 1 94.69 189 GLU B C 1
ATOM 4291 O O . GLU B 1 189 ? -14.75 -14.547 -17.688 1 94.69 189 GLU B O 1
ATOM 4296 N N . VAL B 1 190 ? -14.797 -14.617 -15.508 1 94.06 190 VAL B N 1
ATOM 4297 C CA . VAL B 1 190 ? -13.82 -15.695 -15.438 1 94.06 190 VAL B CA 1
ATOM 4298 C C . VAL B 1 190 ? -14.359 -16.938 -16.156 1 94.06 190 VAL B C 1
ATOM 4300 O O . VAL B 1 190 ? -13.602 -17.672 -16.781 1 94.06 190 VAL B O 1
ATOM 4303 N N . LYS B 1 191 ? -15.672 -17.125 -16.141 1 93.44 191 LYS B N 1
ATOM 4304 C CA . LYS B 1 191 ? -16.281 -18.281 -16.781 1 93.44 191 LYS B CA 1
ATOM 4305 C C . LYS B 1 191 ? -16.047 -18.25 -18.297 1 93.44 191 LYS B C 1
ATOM 4307 O O . LYS B 1 191 ? -15.672 -19.266 -18.891 1 93.44 191 LYS B O 1
ATOM 4312 N N . SER B 1 192 ? -16.281 -17.109 -18.844 1 93.12 192 SER B N 1
ATOM 4313 C CA . SER B 1 192 ? -16.125 -16.984 -20.281 1 93.12 192 SER B CA 1
ATOM 4314 C C . SER B 1 192 ? -14.656 -17.109 -20.688 1 93.12 192 SER B C 1
ATOM 4316 O O . SER B 1 192 ? -14.336 -17.656 -21.75 1 93.12 192 SER B O 1
ATOM 4318 N N . LYS B 1 193 ? -13.766 -16.734 -19.844 1 92 193 LYS B N 1
ATOM 4319 C CA . LYS B 1 193 ? -12.344 -16.703 -20.172 1 92 193 LYS B CA 1
ATOM 4320 C C . LYS B 1 193 ? -11.695 -18.062 -19.938 1 92 193 LYS B C 1
ATOM 4322 O O . LYS B 1 193 ? -10.898 -18.516 -20.75 1 92 193 LYS B O 1
ATOM 4327 N N . TYR B 1 194 ? -12.086 -18.734 -18.797 1 93.69 194 TYR B N 1
ATOM 4328 C CA . TYR B 1 194 ? -11.336 -19.922 -18.391 1 93.69 194 TYR B CA 1
ATOM 4329 C C . TYR B 1 194 ? -12.258 -21.109 -18.188 1 93.69 194 TYR B C 1
ATOM 4331 O O . TYR B 1 194 ? -11.836 -22.156 -17.703 1 93.69 194 TYR B O 1
ATOM 4339 N N . ARG B 1 195 ? -13.578 -20.969 -18.438 1 93.31 195 ARG B N 1
ATOM 4340 C CA . ARG B 1 195 ? -14.578 -22.031 -18.297 1 93.31 195 ARG B CA 1
ATOM 4341 C C . ARG B 1 195 ? -14.68 -22.484 -16.844 1 93.31 195 ARG B C 1
ATOM 4343 O O . ARG B 1 195 ? -14.773 -23.672 -16.562 1 93.31 195 ARG B O 1
ATOM 4350 N N . LEU B 1 196 ? -14.5 -21.547 -16.016 1 96.25 196 LEU B N 1
ATOM 4351 C CA . LEU B 1 196 ? -14.633 -21.766 -14.578 1 96.25 196 LEU B CA 1
ATOM 4352 C C . LEU B 1 196 ? -15.641 -20.781 -13.977 1 96.25 196 LEU B C 1
ATOM 4354 O O . LEU B 1 196 ? -15.5 -19.562 -14.125 1 96.25 196 LEU B O 1
ATOM 4358 N N . ASN B 1 197 ? -16.641 -21.344 -13.375 1 96.88 197 ASN B N 1
ATOM 4359 C CA . ASN B 1 197 ? -17.625 -20.5 -12.719 1 96.88 197 ASN B CA 1
ATOM 4360 C C . ASN B 1 197 ? -17.141 -20 -11.367 1 96.88 197 ASN B C 1
ATOM 4362 O O . ASN B 1 197 ? -16.969 -20.781 -10.43 1 96.88 197 ASN B O 1
ATOM 4366 N N . MET B 1 198 ? -16.938 -18.672 -11.25 1 97.31 198 MET B N 1
ATOM 4367 C CA . MET B 1 198 ? -16.5 -18.109 -9.984 1 97.31 198 MET B CA 1
ATOM 4368 C C . MET B 1 198 ? -17.516 -17.094 -9.461 1 97.31 198 MET B C 1
ATOM 4370 O O . MET B 1 198 ? -17.156 -16.188 -8.695 1 97.31 198 MET B O 1
ATOM 4374 N N . ASP B 1 199 ? -18.734 -17.219 -9.844 1 97.06 199 ASP B N 1
ATOM 4375 C CA . ASP B 1 199 ? -19.812 -16.359 -9.359 1 97.06 199 ASP B CA 1
ATOM 4376 C C . ASP B 1 199 ? -19.922 -16.422 -7.836 1 97.06 199 ASP B C 1
ATOM 4378 O O . ASP B 1 199 ? -20.297 -15.438 -7.195 1 97.06 199 ASP B O 1
ATOM 4382 N N . CYS B 1 200 ? -19.562 -17.516 -7.32 1 96.75 200 CYS B N 1
ATOM 4383 C CA . CYS B 1 200 ? -19.672 -17.734 -5.883 1 96.75 200 CYS B CA 1
ATOM 4384 C C . CYS B 1 200 ? -18.75 -16.781 -5.125 1 96.75 200 CYS B C 1
ATOM 4386 O O . CYS B 1 200 ? -18.906 -16.609 -3.914 1 96.75 200 CYS B O 1
ATOM 4388 N N . MET B 1 201 ? -17.766 -16.172 -5.816 1 97.25 201 MET B N 1
ATOM 4389 C CA . MET B 1 201 ? -16.828 -15.242 -5.195 1 97.25 201 MET B CA 1
ATOM 4390 C C . MET B 1 201 ? -17.469 -13.867 -5.012 1 97.25 201 MET B C 1
ATOM 4392 O O . MET B 1 201 ? -16.969 -13.039 -4.258 1 97.25 201 MET B O 1
ATOM 4396 N N . ILE B 1 202 ? -18.516 -13.594 -5.699 1 97.12 202 ILE B N 1
ATOM 4397 C CA . ILE B 1 202 ? -19.094 -12.258 -5.805 1 97.12 202 ILE B CA 1
ATOM 4398 C C . ILE B 1 202 ? -19.547 -11.789 -4.426 1 97.12 202 ILE B C 1
ATOM 4400 O O . ILE B 1 202 ? -19.203 -10.68 -3.998 1 97.12 202 ILE B O 1
ATOM 4404 N N . PRO B 1 203 ? -20.297 -12.625 -3.594 1 96.19 203 PRO B N 1
ATOM 4405 C CA . PRO B 1 203 ? -20.688 -12.156 -2.264 1 96.19 203 PRO B CA 1
ATOM 4406 C C . PRO B 1 203 ? -19.484 -11.836 -1.377 1 96.19 203 PRO B C 1
ATOM 4408 O O . PRO B 1 203 ? -19.484 -10.836 -0.655 1 96.19 203 PRO B O 1
ATOM 4411 N N . TYR B 1 204 ? -18.516 -12.68 -1.488 1 95.81 204 TYR B N 1
ATOM 4412 C CA . TYR B 1 204 ? -17.312 -12.469 -0.701 1 95.81 204 TYR B CA 1
ATOM 4413 C C . TYR B 1 204 ? -16.578 -11.203 -1.134 1 95.81 204 TYR B C 1
ATOM 4415 O O . TYR B 1 204 ? -16.125 -10.422 -0.293 1 95.81 204 TYR B O 1
ATOM 4423 N N . ALA B 1 205 ? -16.453 -10.984 -2.43 1 95.62 205 ALA B N 1
ATOM 4424 C CA . ALA B 1 205 ? -15.828 -9.781 -2.969 1 95.62 205 ALA B CA 1
ATOM 4425 C C . ALA B 1 205 ? -16.562 -8.523 -2.506 1 95.62 205 ALA B C 1
ATOM 4427 O O . ALA B 1 205 ? -15.93 -7.551 -2.088 1 95.62 205 ALA B O 1
ATOM 4428 N N . LYS B 1 206 ? -17.844 -8.539 -2.57 1 95.69 206 LYS B N 1
ATOM 4429 C CA . LYS B 1 206 ? -18.641 -7.398 -2.131 1 95.69 206 LYS B CA 1
ATOM 4430 C C . LYS B 1 206 ? -18.422 -7.109 -0.648 1 95.69 206 LYS B C 1
ATOM 4432 O O . LYS B 1 206 ? -18.281 -5.953 -0.25 1 95.69 206 LYS B O 1
ATOM 4437 N N . GLU B 1 207 ? -18.375 -8.164 0.113 1 93.69 207 GLU B N 1
ATOM 4438 C CA . GLU B 1 207 ? -18.156 -8.008 1.547 1 93.69 207 GLU B CA 1
ATOM 4439 C C . GLU B 1 207 ? -16.797 -7.383 1.823 1 93.69 207 GLU B C 1
ATOM 4441 O O . GLU B 1 207 ? -16.688 -6.445 2.619 1 93.69 207 GLU B O 1
ATOM 4446 N N . CYS B 1 208 ? -15.797 -7.879 1.162 1 91.75 208 CYS B N 1
ATOM 4447 C CA . CYS B 1 208 ? -14.43 -7.41 1.378 1 91.75 208 CYS B CA 1
ATOM 4448 C C . CYS B 1 208 ? -14.258 -5.984 0.871 1 91.75 208 CYS B C 1
ATOM 4450 O O . CYS B 1 208 ? -13.68 -5.141 1.562 1 91.75 208 CYS B O 1
ATOM 4452 N N . ILE B 1 209 ? -14.781 -5.695 -0.261 1 92.06 209 ILE B N 1
ATOM 4453 C CA . ILE B 1 209 ? -14.508 -4.43 -0.937 1 92.06 209 ILE B CA 1
ATOM 4454 C C . ILE B 1 209 ? -15.445 -3.348 -0.407 1 92.06 209 ILE B C 1
ATOM 4456 O O . ILE B 1 209 ? -15.008 -2.242 -0.083 1 92.06 209 ILE B O 1
ATOM 4460 N N . PHE B 1 210 ? -16.688 -3.682 -0.279 1 94.38 210 PHE B N 1
ATOM 4461 C CA . PHE B 1 210 ? -17.688 -2.658 0.044 1 94.38 210 PHE B CA 1
ATOM 4462 C C . PHE B 1 210 ? -17.969 -2.641 1.54 1 94.38 210 PHE B C 1
ATOM 4464 O O . PHE B 1 210 ? -18.75 -1.815 2.016 1 94.38 210 PHE B O 1
ATOM 4471 N N . GLY B 1 211 ? -17.328 -3.5 2.295 1 93.5 211 GLY B N 1
ATOM 4472 C CA . GLY B 1 211 ? -17.344 -3.404 3.746 1 93.5 211 GLY B CA 1
ATOM 4473 C C . GLY B 1 211 ? -16.312 -2.445 4.301 1 93.5 211 GLY B C 1
ATOM 4474 O O . GLY B 1 211 ? -16.391 -2.045 5.465 1 93.5 211 GLY B O 1
ATOM 4475 N N . SER B 1 212 ? -15.469 -2.104 3.461 1 93.56 212 SER B N 1
ATOM 4476 C CA . SER B 1 212 ? -14.414 -1.169 3.842 1 93.56 212 SER B CA 1
ATOM 4477 C C . SER B 1 212 ? -14.57 0.168 3.129 1 93.56 212 SER B C 1
ATOM 4479 O O . SER B 1 212 ? -15.109 0.226 2.02 1 93.56 212 SER B O 1
ATOM 4481 N N . VAL B 1 213 ? -14.094 1.207 3.801 1 96.38 213 VAL B N 1
ATOM 4482 C CA . VAL B 1 213 ? -14.094 2.531 3.188 1 96.38 213 VAL B CA 1
ATOM 4483 C C . VAL B 1 213 ? -13.039 2.582 2.084 1 96.38 213 VAL B C 1
ATOM 4485 O O . VAL B 1 213 ? -11.898 2.145 2.279 1 96.38 213 VAL B O 1
ATOM 4488 N N . GLN B 1 214 ? -13.461 3.086 0.973 1 95 214 GLN B N 1
ATOM 4489 C CA . GLN B 1 214 ? -12.531 3.23 -0.144 1 95 214 GLN B CA 1
ATOM 4490 C C . GLN B 1 214 ? -11.992 4.656 -0.23 1 95 214 GLN B C 1
ATOM 4492 O O . GLN B 1 214 ? -12.758 5.617 -0.244 1 95 214 GLN B O 1
ATOM 4497 N N . ILE B 1 215 ? -10.656 4.777 -0.285 1 96.25 215 ILE B N 1
ATOM 4498 C CA . ILE B 1 215 ? -10.023 6.082 -0.447 1 96.25 215 ILE B CA 1
ATOM 4499 C C . ILE B 1 215 ? -9.727 6.328 -1.924 1 96.25 215 ILE B C 1
ATOM 4501 O O . ILE B 1 215 ? -8.922 5.613 -2.531 1 96.25 215 ILE B O 1
ATOM 4505 N N . GLU B 1 216 ? -10.375 7.297 -2.525 1 95.69 216 GLU B N 1
ATOM 4506 C CA . GLU B 1 216 ? -10.188 7.512 -3.959 1 95.69 216 GLU B CA 1
ATOM 4507 C C . GLU B 1 216 ? -10.445 8.969 -4.34 1 95.69 216 GLU B C 1
ATOM 4509 O O . GLU B 1 216 ? -10.961 9.742 -3.533 1 95.69 216 GLU B O 1
ATOM 4514 N N . ASP B 1 217 ? -10.008 9.32 -5.539 1 97.12 217 ASP B N 1
ATOM 4515 C CA . ASP B 1 217 ? -10.344 10.617 -6.109 1 97.12 217 ASP B CA 1
ATOM 4516 C C . ASP B 1 217 ? -11.742 10.594 -6.727 1 97.12 217 ASP B C 1
ATOM 4518 O O . ASP B 1 217 ? -11.961 9.953 -7.758 1 97.12 217 ASP B O 1
ATOM 4522 N N . VAL B 1 218 ? -12.641 11.234 -6.105 1 98 218 VAL B N 1
ATOM 4523 C CA . VAL B 1 218 ? -14 11.352 -6.617 1 98 218 VAL B CA 1
ATOM 4524 C C . VAL B 1 218 ? -14.109 12.578 -7.523 1 98 218 VAL B C 1
ATOM 4526 O O . VAL B 1 218 ? -13.578 13.641 -7.207 1 98 218 VAL B O 1
ATOM 4529 N N . ILE B 1 219 ? -14.766 12.414 -8.594 1 96.06 219 ILE B N 1
ATOM 4530 C CA . ILE B 1 219 ? -14.984 13.531 -9.508 1 96.06 219 ILE B CA 1
ATOM 4531 C C . ILE B 1 219 ? -16.312 14.211 -9.18 1 96.06 219 ILE B C 1
ATOM 4533 O O . ILE B 1 219 ? -17.297 13.547 -8.859 1 96.06 219 ILE B O 1
ATOM 4537 N N . GLY B 1 220 ? -16.312 15.523 -9.258 1 96.56 220 GLY B N 1
ATOM 4538 C CA . GLY B 1 220 ? -17.484 16.312 -8.891 1 96.56 220 GLY B CA 1
ATOM 4539 C C . GLY B 1 220 ? -18.734 15.891 -9.633 1 96.56 220 GLY B C 1
ATOM 4540 O O . GLY B 1 220 ? -19.828 15.883 -9.062 1 96.56 220 GLY B O 1
ATOM 4541 N N . SER B 1 221 ? -18.594 15.469 -10.898 1 95.81 221 SER B N 1
ATOM 4542 C CA . SER B 1 221 ? -19.734 15.117 -11.734 1 95.81 221 SER B CA 1
ATOM 4543 C C . SER B 1 221 ? -20.391 13.828 -11.258 1 95.81 221 SER B C 1
ATOM 4545 O O . SER B 1 221 ? -21.516 13.5 -11.672 1 95.81 221 SER B O 1
ATOM 4547 N N . ASP B 1 222 ? -19.719 13.117 -10.375 1 97.38 222 ASP B N 1
ATOM 4548 C CA . ASP B 1 222 ? -20.266 11.859 -9.875 1 97.38 222 ASP B CA 1
ATOM 4549 C C . ASP B 1 222 ? -21.25 12.102 -8.727 1 97.38 222 ASP B C 1
ATOM 4551 O O . ASP B 1 222 ? -21.984 11.195 -8.328 1 97.38 222 ASP B O 1
ATOM 4555 N N . LEU B 1 223 ? -21.219 13.266 -8.141 1 98.44 223 LEU B N 1
ATOM 4556 C CA . LEU B 1 223 ? -22.188 13.586 -7.094 1 98.44 223 LEU B CA 1
ATOM 4557 C C . LEU B 1 223 ? -23.594 13.711 -7.664 1 98.44 223 LEU B C 1
ATOM 4559 O O . LEU B 1 223 ? -23.797 14.398 -8.664 1 98.44 223 LEU B O 1
ATOM 4563 N N . ILE B 1 224 ? -24.516 13.109 -6.988 1 98.38 224 ILE B N 1
ATOM 4564 C CA . ILE B 1 224 ? -25.859 13.102 -7.578 1 98.38 224 ILE B CA 1
ATOM 4565 C C . ILE B 1 224 ? -26.812 13.922 -6.707 1 98.38 224 ILE B C 1
ATOM 4567 O O . ILE B 1 224 ? -28.031 13.836 -6.859 1 98.38 224 ILE B O 1
ATOM 4571 N N . ALA B 1 225 ? -26.328 14.602 -5.734 1 98.5 225 ALA B N 1
ATOM 4572 C CA . ALA B 1 225 ? -27.016 15.594 -4.918 1 98.5 225 ALA B CA 1
ATOM 4573 C C . ALA B 1 225 ? -26.031 16.609 -4.344 1 98.5 225 ALA B C 1
ATOM 4575 O O . ALA B 1 225 ? -24.812 16.422 -4.426 1 98.5 225 ALA B O 1
ATOM 4576 N N . HIS B 1 226 ? -26.594 17.656 -3.832 1 97.94 226 HIS B N 1
ATOM 4577 C CA . HIS B 1 226 ? -25.75 18.625 -3.123 1 97.94 226 HIS B CA 1
ATOM 4578 C C . HIS B 1 226 ? -25.203 18.031 -1.825 1 97.94 226 HIS B C 1
ATOM 4580 O O . HIS B 1 226 ? -25.922 17.281 -1.139 1 97.94 226 HIS B O 1
ATOM 4586 N N . GLU B 1 227 ? -24.062 18.406 -1.507 1 98.25 227 GLU B N 1
ATOM 4587 C CA . GLU B 1 227 ? -23.422 17.906 -0.286 1 98.25 227 GLU B CA 1
ATOM 4588 C C . GLU B 1 227 ? -24.125 18.453 0.955 1 98.25 227 GLU B C 1
ATOM 4590 O O . GLU B 1 227 ? -24.844 19.453 0.882 1 98.25 227 GLU B O 1
ATOM 4595 N N . ARG B 1 228 ? -23.938 17.797 2.031 1 98.44 228 ARG B N 1
ATOM 4596 C CA . ARG B 1 228 ? -24.375 18.234 3.35 1 98.44 228 ARG B CA 1
ATOM 4597 C C . ARG B 1 228 ? -23.234 18.188 4.355 1 98.44 228 ARG B C 1
ATOM 4599 O O . ARG B 1 228 ? -22.422 17.266 4.344 1 98.44 228 ARG B O 1
ATOM 4606 N N . GLU B 1 229 ? -23.125 19.219 5.121 1 98.56 229 GLU B N 1
ATOM 4607 C CA . GLU B 1 229 ? -22.234 19.156 6.281 1 98.56 229 GLU B CA 1
ATOM 4608 C C . GLU B 1 229 ? -22.828 18.266 7.375 1 98.56 229 GLU B C 1
ATOM 4610 O O . GLU B 1 229 ? -23.875 18.578 7.934 1 98.56 229 GLU B O 1
ATOM 4615 N N . VAL B 1 230 ? -22.141 17.219 7.723 1 98.44 230 VAL B N 1
ATOM 4616 C CA . VAL B 1 230 ? -22.734 16.25 8.633 1 98.44 230 VAL B CA 1
ATOM 4617 C C . VAL B 1 230 ? -22.109 16.391 10.023 1 98.44 230 VAL B C 1
ATOM 4619 O O . VAL B 1 230 ? -22.672 15.93 11.016 1 98.44 230 VAL B O 1
ATOM 4622 N N . ALA B 1 231 ? -20.953 16.969 10.102 1 98 231 ALA B N 1
ATOM 4623 C CA . ALA B 1 231 ? -20.328 17.188 11.406 1 98 231 ALA B CA 1
ATOM 4624 C C . ALA B 1 231 ? -19.406 18.406 11.375 1 98 231 ALA B C 1
ATOM 4626 O O . ALA B 1 231 ? -18.812 18.719 10.344 1 98 231 ALA B O 1
ATOM 4627 N N . THR B 1 232 ? -19.359 19.047 12.445 1 97.31 232 THR B N 1
ATOM 4628 C CA . THR B 1 232 ? -18.422 20.141 12.672 1 97.31 232 THR B CA 1
ATOM 4629 C C . THR B 1 232 ? -17.672 19.953 13.992 1 97.31 232 THR B C 1
ATOM 4631 O O . THR B 1 232 ? -18.297 19.641 15.016 1 97.31 232 THR B O 1
ATOM 4634 N N . ILE B 1 233 ? -16.406 20.109 13.945 1 97.25 233 ILE B N 1
ATOM 4635 C CA . ILE B 1 233 ? -15.562 19.938 15.125 1 97.25 233 ILE B CA 1
ATOM 4636 C C . ILE B 1 233 ? -14.82 21.234 15.43 1 97.25 233 ILE B C 1
ATOM 4638 O O . ILE B 1 233 ? -14.031 21.719 14.617 1 97.25 233 ILE B O 1
ATOM 4642 N N . ASP B 1 234 ? -15.117 21.781 16.547 1 97.12 234 ASP B N 1
ATOM 4643 C CA . ASP B 1 234 ? -14.336 22.891 17.078 1 97.12 234 ASP B CA 1
ATOM 4644 C C . ASP B 1 234 ? -13.164 22.391 17.922 1 97.12 234 ASP B C 1
ATOM 4646 O O . ASP B 1 234 ? -13.367 21.906 19.047 1 97.12 234 ASP B O 1
ATOM 4650 N N . ILE B 1 235 ? -11.969 22.562 17.453 1 96.81 235 ILE B N 1
ATOM 4651 C CA . ILE B 1 235 ? -10.789 21.969 18.078 1 96.81 235 ILE B CA 1
ATOM 4652 C C . ILE B 1 235 ? -10.531 22.625 19.438 1 96.81 235 ILE B C 1
ATOM 4654 O O . ILE B 1 235 ? -9.945 22.016 20.328 1 96.81 235 ILE B O 1
ATOM 4658 N N . SER B 1 236 ? -11.008 23.797 19.641 1 95.06 236 SER B N 1
ATOM 4659 C CA . SER B 1 236 ? -10.766 24.531 20.875 1 95.06 236 SER B CA 1
ATOM 4660 C C . SER B 1 236 ? -11.609 23.969 22.016 1 95.06 236 SER B C 1
ATOM 4662 O O . SER B 1 236 ? -11.289 24.172 23.188 1 95.06 236 SER B O 1
ATOM 4664 N N . THR B 1 237 ? -12.719 23.234 21.641 1 96.31 237 THR B N 1
ATOM 4665 C CA . THR B 1 237 ? -13.617 22.859 22.734 1 96.31 237 THR B CA 1
ATOM 4666 C C . THR B 1 237 ? -13.875 21.359 22.719 1 96.31 237 THR B C 1
ATOM 4668 O O . THR B 1 237 ? -14.312 20.797 23.734 1 96.31 237 THR B O 1
ATOM 4671 N N . ILE B 1 238 ? -13.648 20.703 21.656 1 97.25 238 ILE B N 1
ATOM 4672 C CA . ILE B 1 238 ? -14.008 19.297 21.516 1 97.25 238 ILE B CA 1
ATOM 4673 C C . ILE B 1 238 ? -13.289 18.484 22.594 1 97.25 238 ILE B C 1
ATOM 4675 O O . ILE B 1 238 ? -12.133 18.766 22.922 1 97.25 238 ILE B O 1
ATOM 4679 N N . THR B 1 239 ? -13.93 17.453 23.109 1 97.38 239 THR B N 1
ATOM 4680 C CA . THR B 1 239 ? -13.344 16.578 24.125 1 97.38 239 THR B CA 1
ATOM 4681 C C . THR B 1 239 ? -13.047 15.203 23.547 1 97.38 239 THR B C 1
ATOM 4683 O O . THR B 1 239 ? -13.586 14.828 22.516 1 97.38 239 THR B O 1
ATOM 4686 N N . GLU B 1 240 ? -12.211 14.508 24.219 1 94.56 240 GLU B N 1
ATOM 4687 C CA . GLU B 1 240 ? -11.906 13.141 23.812 1 94.56 240 GLU B CA 1
ATOM 4688 C C . GLU B 1 240 ? -13.156 12.266 23.828 1 94.56 240 GLU B C 1
ATOM 4690 O O . GLU B 1 240 ? -13.305 11.367 23 1 94.56 240 GLU B O 1
ATOM 4695 N N . GLN B 1 241 ? -13.977 12.461 24.797 1 95.62 241 GLN B N 1
ATOM 4696 C CA . GLN B 1 241 ? -15.219 11.703 24.906 1 95.62 241 GLN B CA 1
ATOM 4697 C C . GLN B 1 241 ? -16.109 11.922 23.688 1 95.62 241 GLN B C 1
ATOM 4699 O O . GLN B 1 241 ? -16.688 10.977 23.156 1 95.62 241 GLN B O 1
ATOM 4704 N N . GLU B 1 242 ? -16.219 13.164 23.266 1 96.5 242 GLU B N 1
ATOM 4705 C CA . GLU B 1 242 ? -17.031 13.484 22.109 1 96.5 242 GLU B CA 1
ATOM 4706 C C . GLU B 1 242 ? -16.469 12.828 20.844 1 96.5 242 GLU B C 1
ATOM 4708 O O . GLU B 1 242 ? -17.234 12.492 19.922 1 96.5 242 GLU B O 1
ATOM 4713 N N . LEU B 1 243 ? -15.188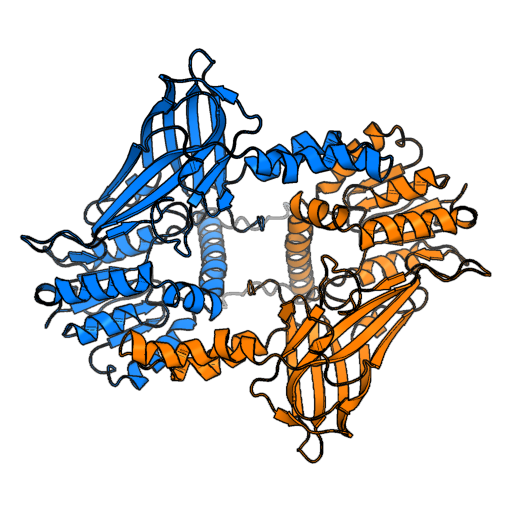 12.648 20.812 1 95.62 243 LEU B N 1
ATOM 4714 C CA . LEU B 1 243 ? -14.531 12.062 19.641 1 95.62 243 LEU B CA 1
ATOM 4715 C C . LEU B 1 243 ? -14.844 10.578 19.531 1 95.62 243 LEU B C 1
ATOM 4717 O O . LEU B 1 243 ? -14.602 9.961 18.5 1 95.62 243 LEU B O 1
ATOM 4721 N N . GLN B 1 244 ? -15.375 10.008 20.625 1 95.12 244 GLN B N 1
ATOM 4722 C CA . GLN B 1 244 ? -15.672 8.578 20.625 1 95.12 244 GLN B CA 1
ATOM 4723 C C . GLN B 1 244 ? -16.859 8.273 19.719 1 95.12 244 GLN B C 1
ATOM 4725 O O . GLN B 1 244 ? -17.094 7.117 19.359 1 95.12 244 GLN B O 1
ATOM 4730 N N . SER B 1 245 ? -17.562 9.281 19.453 1 96.69 245 SER B N 1
ATOM 4731 C CA . SER B 1 245 ? -18.734 9.133 18.578 1 96.69 245 SER B CA 1
ATOM 4732 C C . SER B 1 245 ? -19.109 10.461 17.938 1 96.69 245 SER B C 1
ATOM 4734 O O . SER B 1 245 ? -19.641 11.352 18.609 1 96.69 245 SER B O 1
ATOM 4736 N N . ILE B 1 246 ? -18.859 10.641 16.75 1 97.62 246 ILE B N 1
ATOM 4737 C CA . ILE B 1 246 ? -19.266 11.812 15.977 1 97.62 246 ILE B CA 1
ATOM 4738 C C . ILE B 1 246 ? -20.453 11.453 15.086 1 97.62 246 ILE B C 1
ATOM 4740 O O . ILE B 1 246 ? -20.344 10.594 14.203 1 97.62 246 ILE B O 1
ATOM 4744 N N . GLN B 1 247 ? -21.531 12.094 15.258 1 97.5 247 GLN B N 1
ATOM 4745 C CA . GLN B 1 247 ? -22.766 11.758 14.547 1 97.5 247 GLN B CA 1
ATOM 4746 C C . GLN B 1 247 ? -23.281 12.938 13.727 1 97.5 247 GLN B C 1
ATOM 4748 O O . GLN B 1 247 ? -23.109 14.094 14.125 1 97.5 247 GLN B O 1
ATOM 4753 N N . GLY B 1 248 ? -23.797 12.648 12.617 1 97.88 248 GLY B N 1
ATOM 4754 C CA . GLY B 1 248 ? -24.406 13.664 11.766 1 97.88 248 GLY B CA 1
ATOM 4755 C C . GL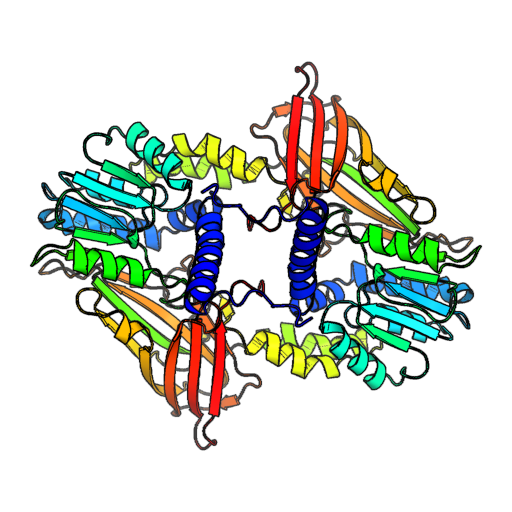Y B 1 248 ? -25.609 13.148 10.992 1 97.88 248 GLY B C 1
ATOM 4756 O O . GLY B 1 248 ? -25.656 11.977 10.609 1 97.88 248 GLY B O 1
ATOM 4757 N N . SER B 1 249 ? -26.547 14.023 10.789 1 98.38 249 SER B N 1
ATOM 4758 C CA . SER B 1 249 ? -27.703 13.703 9.961 1 98.38 249 SER B CA 1
ATOM 4759 C C . SER B 1 249 ? -27.578 14.32 8.57 1 98.38 249 SER B C 1
ATOM 4761 O O . SER B 1 249 ? -26.844 15.281 8.383 1 98.38 249 SER B O 1
ATOM 4763 N N . PHE B 1 250 ? -28.25 13.719 7.641 1 98.56 250 PHE B N 1
ATOM 4764 C CA . PHE B 1 250 ? -28.25 14.258 6.285 1 98.56 250 PHE B CA 1
ATOM 4765 C C . PHE B 1 250 ? -29.609 14.055 5.625 1 98.56 250 PHE B C 1
ATOM 4767 O O . PHE B 1 250 ? -30.391 13.188 6.035 1 98.56 250 PHE B O 1
ATOM 4774 N N . ASP B 1 251 ? -29.891 14.914 4.715 1 98.25 251 ASP B N 1
ATOM 4775 C CA . ASP B 1 251 ? -31.078 14.883 3.865 1 98.25 251 ASP B CA 1
ATOM 4776 C C . ASP B 1 251 ? -30.75 15.352 2.451 1 98.25 251 ASP B C 1
ATOM 4778 O O . ASP B 1 251 ? -30.516 16.547 2.227 1 98.25 251 ASP B O 1
ATOM 4782 N N . PHE B 1 252 ? -30.781 14.445 1.494 1 98.19 252 PHE B N 1
ATOM 4783 C CA . PHE B 1 252 ? -30.422 14.742 0.113 1 98.19 252 PHE B CA 1
ATOM 4784 C C . PHE B 1 252 ? -31.641 14.68 -0.792 1 98.19 252 PHE B C 1
ATOM 4786 O O . PHE B 1 252 ? -32.594 13.945 -0.517 1 98.19 252 PHE B O 1
ATOM 4793 N N . LYS B 1 253 ? -31.594 15.5 -1.802 1 98 253 LYS B N 1
ATOM 4794 C CA . LYS B 1 253 ? -32.469 15.375 -2.961 1 98 253 LYS B CA 1
ATOM 4795 C C . LYS B 1 253 ? -31.672 15.156 -4.238 1 98 253 LYS B C 1
ATOM 4797 O O . LYS B 1 253 ? -30.891 16.031 -4.645 1 98 253 LYS B O 1
ATOM 4802 N N . CYS B 1 254 ? -31.922 14.055 -4.906 1 97.44 254 CYS B N 1
ATOM 4803 C CA . CYS B 1 254 ? -31.078 13.641 -6.027 1 97.44 254 CYS B CA 1
ATOM 4804 C C . CYS B 1 254 ? -31.359 14.492 -7.258 1 97.44 254 CYS B C 1
ATOM 4806 O O . CYS B 1 254 ? -32.469 15.016 -7.418 1 97.44 254 CYS B O 1
ATOM 4808 N N . PHE B 1 255 ? -30.234 14.516 -8.039 1 95 255 PHE B N 1
ATOM 4809 C CA . PHE B 1 255 ? -30.344 15.156 -9.344 1 95 255 PHE B CA 1
ATOM 4810 C C . PHE B 1 255 ? -30.766 14.148 -10.406 1 95 255 PHE B C 1
ATOM 4812 O O . PHE B 1 255 ? -30.109 13.109 -10.57 1 95 255 PHE B O 1
ATOM 4819 N N . GLY B 1 256 ? -31.734 14.328 -11.164 1 93 256 GLY B N 1
ATOM 4820 C CA . GLY B 1 256 ? -32 13.547 -12.359 1 93 256 GLY B CA 1
ATOM 4821 C C . GLY B 1 256 ? -32.094 12.062 -12.094 1 93 256 GLY B C 1
ATOM 4822 O O . GLY B 1 256 ? -32.406 11.641 -10.984 1 93 256 GLY B O 1
ATOM 4823 N N . ILE B 1 257 ? -31.906 11.281 -13.18 1 96.06 257 ILE B N 1
ATOM 4824 C CA . ILE B 1 257 ? -31.906 9.82 -13.117 1 96.06 257 ILE B CA 1
ATOM 4825 C C . ILE B 1 257 ? -30.469 9.312 -13.016 1 96.06 257 ILE B C 1
ATOM 4827 O O . ILE B 1 257 ? -29.609 9.703 -13.812 1 96.06 257 ILE B O 1
ATOM 4831 N N . SER B 1 258 ? -30.203 8.492 -12.023 1 96.12 258 SER B N 1
ATOM 4832 C CA . SER B 1 258 ? -28.844 7.961 -11.82 1 96.12 258 SER B CA 1
ATOM 4833 C C . SER B 1 258 ? -28.875 6.66 -11.023 1 96.12 258 SER B C 1
ATOM 4835 O O . SER B 1 258 ? -29.953 6.23 -10.57 1 96.12 258 SER B O 1
ATOM 4837 N N . LYS B 1 259 ? -27.719 6.023 -10.945 1 97.75 259 LYS B N 1
ATOM 4838 C CA . LYS B 1 259 ? -27.516 4.898 -10.039 1 97.75 259 LYS B CA 1
ATOM 4839 C C . LYS B 1 259 ? -26.781 5.332 -8.773 1 97.75 259 LYS B C 1
ATOM 4841 O O . LYS B 1 259 ? -25.625 5.766 -8.844 1 97.75 259 LYS B O 1
ATOM 4846 N N . PHE B 1 260 ? -27.578 5.277 -7.727 1 98.06 260 PHE B N 1
ATOM 4847 C CA . PHE B 1 260 ? -26.969 5.547 -6.434 1 98.06 260 PHE B CA 1
ATOM 4848 C C . PHE B 1 260 ? -26.031 4.406 -6.027 1 98.06 260 PHE B C 1
ATOM 4850 O O . PHE B 1 260 ? -26.5 3.289 -5.777 1 98.06 260 PHE B O 1
ATOM 4857 N N . CYS B 1 261 ? -24.672 4.703 -5.895 1 98.56 261 CYS B N 1
ATOM 4858 C CA . CYS B 1 261 ? -23.672 3.656 -5.664 1 98.56 261 CYS B CA 1
ATOM 4859 C C . CYS B 1 261 ? -23.109 3.744 -4.25 1 98.56 261 CYS B C 1
ATOM 4861 O O . CYS B 1 261 ? -22.484 2.803 -3.771 1 98.56 261 CYS B O 1
ATOM 4863 N N . GLY B 1 262 ? -23.266 4.82 -3.596 1 98.44 262 GLY B N 1
ATOM 4864 C CA . GLY B 1 262 ? -22.75 5.016 -2.252 1 98.44 262 GLY B CA 1
ATOM 4865 C C . GLY B 1 262 ? -22.594 6.48 -1.879 1 98.44 262 GLY B C 1
ATOM 4866 O O . GLY B 1 262 ? -23.172 7.355 -2.535 1 98.44 262 GLY B O 1
ATOM 4867 N N . PHE B 1 263 ? -21.906 6.766 -0.774 1 98.75 263 PHE B N 1
ATOM 4868 C CA . PHE B 1 263 ? -21.672 8.117 -0.295 1 98.75 263 PHE B CA 1
ATOM 4869 C C . PHE B 1 263 ? -20.188 8.453 -0.356 1 98.75 263 PHE B C 1
ATOM 4871 O O . PHE B 1 263 ? -19.344 7.609 -0.047 1 98.75 263 PHE B O 1
ATOM 4878 N N . ALA B 1 264 ? -19.891 9.625 -0.761 1 98.81 264 ALA B N 1
ATOM 4879 C CA . ALA B 1 264 ? -18.547 10.172 -0.631 1 98.81 264 ALA B CA 1
ATOM 4880 C C . ALA B 1 264 ? -18.469 11.156 0.537 1 98.81 264 ALA B C 1
ATOM 4882 O O . ALA B 1 264 ? -19.344 12.008 0.703 1 98.81 264 ALA B O 1
ATOM 4883 N N . ALA B 1 265 ? -17.406 10.984 1.296 1 98.81 265 ALA B N 1
ATOM 4884 C CA . ALA B 1 265 ? -17.141 11.898 2.408 1 98.81 265 ALA B CA 1
ATOM 4885 C C . ALA B 1 265 ? -15.82 12.641 2.201 1 98.81 265 ALA B C 1
ATOM 4887 O O . ALA B 1 265 ? -14.867 12.086 1.655 1 98.81 265 ALA B O 1
ATOM 4888 N N . TRP B 1 266 ? -15.812 13.836 2.615 1 98.75 266 TRP B N 1
ATOM 4889 C CA . TRP B 1 266 ? -14.602 14.656 2.598 1 98.75 266 TRP B CA 1
ATOM 4890 C C . TRP B 1 266 ? -14.641 15.719 3.688 1 98.75 266 TRP B C 1
ATOM 4892 O O . TRP B 1 266 ? -15.625 15.82 4.426 1 98.75 266 TRP B O 1
ATOM 4902 N N . PHE B 1 267 ? -13.539 16.484 3.879 1 98.75 267 PHE B N 1
ATOM 4903 C CA . PHE B 1 267 ? -13.523 17.438 4.988 1 98.75 267 PHE B CA 1
ATOM 4904 C C . PHE B 1 267 ? -12.953 18.766 4.547 1 98.75 267 PHE B C 1
ATOM 4906 O O . PHE B 1 267 ? -12.336 18.875 3.484 1 98.75 267 PHE B O 1
ATOM 4913 N N . THR B 1 268 ? -13.289 19.75 5.277 1 98.19 268 THR B N 1
ATOM 4914 C CA . THR B 1 268 ? -12.688 21.078 5.227 1 98.19 268 THR B CA 1
ATOM 4915 C C . THR B 1 268 ? -12.203 21.5 6.609 1 98.19 268 THR B C 1
ATOM 4917 O O . THR B 1 268 ? -12.891 21.281 7.609 1 98.19 268 THR B O 1
ATOM 4920 N N . VAL B 1 269 ? -11.016 22.016 6.648 1 97.81 269 VAL B N 1
ATOM 4921 C CA . VAL B 1 269 ? -10.547 22.625 7.891 1 97.81 269 VAL B CA 1
ATOM 4922 C C . VAL B 1 269 ? -10.359 24.125 7.688 1 97.81 269 VAL B C 1
ATOM 4924 O O . VAL B 1 269 ? -10.039 24.578 6.586 1 97.81 269 VAL B O 1
ATOM 4927 N N . THR B 1 270 ? -10.586 24.828 8.742 1 96.5 270 THR B N 1
ATOM 4928 C CA . THR B 1 270 ? -10.508 26.281 8.719 1 96.5 270 THR B CA 1
ATOM 4929 C C . THR B 1 270 ? -9.508 26.781 9.758 1 96.5 270 THR B C 1
ATOM 4931 O O . THR B 1 270 ? -9.461 26.266 10.875 1 96.5 270 THR B O 1
ATOM 4934 N N . PHE B 1 271 ? -8.688 27.75 9.312 1 94.06 271 PHE B N 1
ATOM 4935 C CA . PHE B 1 271 ? -7.719 28.391 10.195 1 94.06 271 PHE B CA 1
ATOM 4936 C C . PHE B 1 271 ? -8.25 29.719 10.711 1 94.06 271 PHE B C 1
ATOM 4938 O O . PHE B 1 271 ? -9.023 30.391 10.023 1 94.06 271 PHE B O 1
ATOM 4945 N N . ASP B 1 272 ? -8.75 29.828 12.031 1 73.56 272 ASP B N 1
ATOM 4946 C CA . ASP B 1 272 ? -9.438 30.953 12.664 1 73.56 272 ASP B CA 1
ATOM 4947 C C . ASP B 1 272 ? -9.195 32.25 11.891 1 73.56 272 ASP B C 1
ATOM 4949 O O . ASP B 1 272 ? -8.164 32.406 11.227 1 73.56 272 ASP B O 1
ATOM 4953 N N . ASP B 1 273 ? -10.352 32.969 11.562 1 60.28 273 ASP B N 1
ATOM 4954 C CA . ASP B 1 273 ? -10.617 34.156 10.758 1 60.28 273 ASP B CA 1
ATOM 4955 C C . ASP B 1 273 ? -9.969 35.406 11.375 1 60.28 273 ASP B C 1
ATOM 4957 O O . ASP B 1 273 ? -10.195 35.719 12.547 1 60.28 273 ASP B O 1
ATOM 4961 N N . ILE B 1 274 ? -8.664 35.5 10.992 1 56.34 274 ILE B N 1
ATOM 4962 C CA . ILE B 1 274 ? -8.203 36.875 11.258 1 56.34 274 ILE B CA 1
ATOM 4963 C C . ILE B 1 274 ? -9.305 37.875 10.891 1 56.34 274 ILE B C 1
ATOM 4965 O O . ILE B 1 274 ? -10 37.688 9.891 1 56.34 274 ILE B O 1
ATOM 4969 N N . GLN B 1 275 ? -9.633 38.688 11.844 1 56.34 275 GLN B N 1
ATOM 4970 C CA . GLN B 1 275 ? -10.609 39.781 11.664 1 56.34 275 GLN B CA 1
ATOM 4971 C C . GLN B 1 275 ? -10.477 40.406 10.289 1 56.34 275 GLN B C 1
ATOM 4973 O O . GLN B 1 275 ? -9.375 40.781 9.867 1 56.34 275 GLN B O 1
ATOM 4978 N N . ASP B 1 276 ? -11.617 40.344 9.453 1 59.38 276 ASP B N 1
ATOM 4979 C CA . ASP B 1 276 ? -11.906 41.125 8.258 1 59.38 276 ASP B CA 1
ATOM 4980 C C . ASP B 1 276 ? -11.391 40.438 7 1 59.38 276 ASP B C 1
ATOM 4982 O O . ASP B 1 276 ? -11.102 41.094 5.992 1 59.38 276 ASP B O 1
ATOM 4986 N N . ARG B 1 277 ? -10.883 39.188 7.133 1 69.25 277 ARG B N 1
ATOM 4987 C CA . ARG B 1 277 ? -10.461 38.5 5.914 1 69.25 277 ARG B CA 1
ATOM 4988 C C . ARG B 1 277 ? -11.117 37.125 5.797 1 69.25 277 ARG B C 1
ATOM 4990 O O . ARG B 1 277 ? -11.562 36.562 6.797 1 69.25 277 ARG B O 1
ATOM 4997 N N . ASP B 1 278 ? -11.266 36.688 4.621 1 83.25 278 ASP B N 1
ATOM 4998 C CA . ASP B 1 278 ? -11.742 35.312 4.387 1 83.25 278 ASP B CA 1
ATOM 4999 C C . ASP B 1 278 ? -10.797 34.312 5.02 1 83.25 278 ASP B C 1
ATOM 5001 O O . ASP B 1 278 ? -9.578 34.375 4.859 1 83.25 278 ASP B O 1
ATOM 5005 N N . PRO B 1 279 ? -11.359 33.438 5.75 1 88.56 279 PRO B N 1
ATOM 5006 C CA . PRO B 1 279 ? -10.516 32.438 6.43 1 88.56 279 PRO B CA 1
ATOM 5007 C C . PRO B 1 279 ? -9.773 31.531 5.453 1 88.56 279 PRO B C 1
ATOM 5009 O O . PRO B 1 279 ? -10.273 31.25 4.363 1 88.56 279 PRO B O 1
ATOM 5012 N N . VAL B 1 280 ? -8.547 31.219 5.809 1 94.62 280 VAL B N 1
ATOM 5013 C CA . VAL B 1 280 ? -7.809 30.203 5.074 1 94.62 280 VAL B CA 1
ATOM 5014 C C . VAL B 1 280 ? -8.438 28.828 5.324 1 94.62 280 VAL B C 1
ATOM 5016 O O . VAL B 1 280 ? -8.742 28.484 6.465 1 94.62 280 VAL B O 1
ATOM 5019 N N . THR B 1 281 ? -8.703 28.109 4.238 1 96.25 281 THR B N 1
ATOM 5020 C CA . THR B 1 281 ? -9.305 26.781 4.391 1 96.25 281 THR B CA 1
ATOM 5021 C C . THR B 1 281 ? -8.539 25.75 3.561 1 96.25 281 THR B C 1
ATOM 5023 O O . THR B 1 281 ? -7.875 26.094 2.586 1 96.25 281 THR B O 1
ATOM 5026 N N . ILE B 1 282 ? -8.508 24.547 4.016 1 97.56 282 ILE B N 1
ATOM 5027 C CA . ILE B 1 282 ? -8.141 23.359 3.24 1 97.56 282 ILE B CA 1
ATOM 5028 C C . ILE B 1 282 ? -9.367 22.484 3.016 1 97.56 282 ILE B C 1
ATOM 5030 O O . ILE B 1 282 ? -10.062 22.125 3.969 1 97.56 282 ILE B O 1
ATOM 5034 N N . SER B 1 283 ? -9.648 22.188 1.781 1 98.12 283 SER B N 1
ATOM 5035 C CA . SER B 1 283 ? -10.797 21.344 1.471 1 98.12 283 SER B CA 1
ATOM 5036 C C . SER B 1 283 ? -10.383 20.156 0.613 1 98.12 283 SER B C 1
ATOM 5038 O O . SER B 1 283 ? -9.602 20.297 -0.328 1 98.12 283 SER B O 1
ATOM 5040 N N . THR B 1 284 ? -10.883 19 0.927 1 98.38 284 THR B N 1
ATOM 5041 C CA . THR B 1 284 ? -10.664 17.797 0.128 1 98.38 284 THR B CA 1
ATOM 5042 C C . THR B 1 284 ? -11.867 17.516 -0.767 1 98.38 284 THR B C 1
ATOM 5044 O O . THR B 1 284 ? -12.047 16.391 -1.23 1 98.38 284 THR B O 1
ATOM 5047 N N . SER B 1 285 ? -12.672 18.5 -1.021 1 98.38 285 SER B N 1
ATOM 5048 C CA . SER B 1 285 ? -13.875 18.391 -1.84 1 98.38 285 SER B CA 1
ATOM 5049 C C . SER B 1 285 ? -13.539 17.922 -3.25 1 98.38 285 SER B C 1
ATOM 5051 O O . SER B 1 285 ? -12.531 18.328 -3.828 1 98.38 285 SER B O 1
ATOM 5053 N N . PRO B 1 286 ? -14.445 17.125 -3.854 1 98.06 286 PRO B N 1
ATOM 5054 C CA . PRO B 1 286 ? -14.273 16.719 -5.246 1 98.06 286 PRO B CA 1
ATOM 5055 C C . PRO B 1 286 ? -14.234 17.891 -6.215 1 98.06 286 PRO B C 1
ATOM 5057 O O . PRO B 1 286 ? -13.828 17.734 -7.371 1 98.06 286 PRO B O 1
ATOM 5060 N N . TYR B 1 287 ? -14.633 19.062 -5.754 1 97.25 287 TYR B N 1
ATOM 5061 C CA . TYR B 1 287 ? -14.688 20.234 -6.629 1 97.25 287 TYR B CA 1
ATOM 5062 C C . TYR B 1 287 ? -13.422 21.078 -6.488 1 97.25 287 TYR B C 1
ATOM 5064 O O . TYR B 1 287 ? -13.273 22.094 -7.164 1 97.25 287 TYR B O 1
ATOM 5072 N N . LYS B 1 288 ? -12.562 20.703 -5.582 1 97.25 288 LYS B N 1
ATOM 5073 C CA . LYS B 1 288 ? -11.32 21.422 -5.336 1 97.25 288 LYS B CA 1
ATOM 5074 C C . LYS B 1 288 ? -10.117 20.641 -5.859 1 97.25 288 LYS B C 1
ATOM 5076 O O . LYS B 1 288 ? -10.258 19.516 -6.316 1 97.25 288 LYS B O 1
ATOM 5081 N N . HIS B 1 289 ? -8.977 21.297 -5.902 1 96.25 289 HIS B N 1
ATOM 5082 C CA . HIS B 1 289 ? -7.75 20.609 -6.301 1 96.25 289 HIS B CA 1
ATOM 5083 C C . HIS B 1 289 ? -7.492 19.391 -5.434 1 96.25 289 HIS B C 1
ATOM 5085 O O . HIS B 1 289 ? -7.688 19.438 -4.215 1 96.25 289 HIS B O 1
ATOM 5091 N N . PRO B 1 290 ? -7.07 18.328 -6.062 1 96.62 290 PRO B N 1
ATOM 5092 C CA . PRO B 1 290 ? -6.832 17.094 -5.309 1 96.62 290 PRO B CA 1
ATOM 5093 C C . PRO B 1 290 ? -5.762 17.25 -4.23 1 96.62 290 PRO B C 1
ATOM 5095 O O . PRO B 1 290 ? -4.805 18.016 -4.418 1 96.62 290 PRO B O 1
ATOM 5098 N N . THR B 1 291 ? -5.941 16.656 -3.156 1 97.81 291 THR B N 1
ATOM 5099 C CA . THR B 1 291 ? -4.98 16.578 -2.066 1 97.81 291 THR B CA 1
ATOM 5100 C C . THR B 1 291 ? -4.598 15.117 -1.8 1 97.81 291 THR B C 1
ATOM 5102 O O . THR B 1 291 ? -5.219 14.203 -2.34 1 97.81 291 THR B O 1
ATOM 5105 N N . HIS B 1 292 ? -3.576 14.891 -0.998 1 96.25 292 HIS B N 1
ATOM 5106 C CA . HIS B 1 292 ? -3.123 13.531 -0.712 1 96.25 292 HIS B CA 1
ATOM 5107 C C . HIS B 1 292 ? -4.16 12.766 0.101 1 96.25 292 HIS B C 1
ATOM 5109 O O . HIS B 1 292 ? -4.105 11.531 0.18 1 96.25 292 HIS B O 1
ATOM 5115 N N . TRP B 1 293 ? -5.125 13.445 0.746 1 97.19 293 TRP B N 1
ATOM 5116 C CA . TRP B 1 293 ? -6.137 12.797 1.578 1 97.19 293 TRP B CA 1
ATOM 5117 C C . TRP B 1 293 ? -7.227 12.172 0.719 1 97.19 293 TRP B C 1
ATOM 5119 O O . TRP B 1 293 ? -7.898 11.227 1.15 1 97.19 293 TRP B O 1
ATOM 5129 N N . LYS B 1 294 ? -7.473 12.75 -0.471 1 97.56 294 LYS B N 1
ATOM 5130 C CA . LYS B 1 294 ? -8.531 12.281 -1.366 1 97.56 294 LYS B CA 1
ATOM 5131 C C . LYS B 1 294 ? -9.891 12.305 -0.671 1 97.56 294 LYS B C 1
ATOM 5133 O O . LYS B 1 294 ? -10.156 13.18 0.151 1 97.56 294 LYS B O 1
ATOM 5138 N N . GLN B 1 295 ? -10.836 11.523 -1.215 1 98.44 295 GLN B N 1
ATOM 5139 C CA . GLN B 1 295 ? -12.148 11.336 -0.601 1 98.44 295 GLN B CA 1
ATOM 5140 C C . GLN B 1 295 ? -12.336 9.906 -0.113 1 98.44 295 GLN B C 1
ATOM 5142 O O . GLN B 1 295 ? -11.57 9.016 -0.49 1 98.44 295 GLN B O 1
ATOM 5147 N N . SER B 1 296 ? -13.211 9.734 0.806 1 98.25 296 SER B N 1
ATOM 5148 C CA . SER B 1 296 ? -13.578 8.43 1.33 1 98.25 296 SER B CA 1
ATOM 5149 C C . SER B 1 296 ? -14.961 8.008 0.844 1 98.25 296 SER B C 1
ATOM 5151 O O . SER B 1 296 ? -15.938 8.734 1.028 1 98.25 296 SER B O 1
ATOM 5153 N N . VAL B 1 297 ? -14.992 6.836 0.287 1 98.31 297 VAL B N 1
ATOM 5154 C CA . VAL B 1 297 ? -16.25 6.43 -0.319 1 98.31 297 VAL B CA 1
ATOM 5155 C C . VAL B 1 297 ? -16.797 5.199 0.398 1 98.31 297 VAL B C 1
ATOM 5157 O O . VAL B 1 297 ? -16.062 4.246 0.66 1 98.31 297 VAL B O 1
ATOM 5160 N N . LEU B 1 298 ? -18.047 5.238 0.73 1 98.31 298 LEU B N 1
ATOM 5161 C CA . LEU B 1 298 ? -18.812 4.145 1.31 1 98.31 298 LEU B CA 1
ATOM 5162 C C . LEU B 1 298 ? -19.75 3.533 0.274 1 98.31 298 LEU B C 1
ATOM 5164 O O . LEU B 1 298 ? -20.891 3.975 0.131 1 98.31 298 LEU B O 1
ATOM 5168 N N . TYR B 1 299 ? -19.344 2.494 -0.347 1 98 299 TYR B N 1
ATOM 5169 C CA . TYR B 1 299 ? -20.109 1.911 -1.446 1 98 299 TYR B CA 1
ATOM 5170 C C . TYR B 1 299 ? -21.219 0.998 -0.923 1 98 299 TYR B C 1
ATOM 5172 O O . TYR B 1 299 ? -21.047 0.355 0.117 1 98 299 TYR B O 1
ATOM 5180 N N . LEU B 1 300 ? -22.25 0.91 -1.751 1 97 300 LEU B N 1
ATOM 5181 C CA . LEU B 1 300 ? -23.297 -0.081 -1.546 1 97 300 LEU B CA 1
ATOM 5182 C C . LEU B 1 300 ? -22.953 -1.395 -2.238 1 97 300 LEU B C 1
ATOM 5184 O O . LEU B 1 300 ? -22.312 -1.396 -3.293 1 97 300 LEU B O 1
ATOM 5188 N N . PRO B 1 301 ? -23.422 -2.457 -1.634 1 95.94 301 PRO B N 1
ATOM 5189 C CA . PRO B 1 301 ? -23.219 -3.727 -2.332 1 95.94 301 PRO B CA 1
ATOM 5190 C C . PRO B 1 301 ? -23.906 -3.779 -3.691 1 95.94 301 PRO B C 1
ATOM 5192 O O . PRO B 1 301 ? -23.391 -4.402 -4.625 1 95.94 301 PRO B O 1
ATOM 5195 N N . GLU B 1 302 ? -25.078 -3.162 -3.74 1 95.56 302 GLU B N 1
ATOM 5196 C CA . GLU B 1 302 ? -25.844 -3.072 -4.98 1 95.56 302 GLU B CA 1
ATOM 5197 C C . GLU B 1 302 ? -26.297 -1.641 -5.246 1 95.56 302 GLU B C 1
ATOM 5199 O O . GLU B 1 302 ? -26.891 -1 -4.375 1 95.56 302 GLU B O 1
ATOM 5204 N N . PRO B 1 303 ? -26.031 -1.184 -6.426 1 96.81 303 PRO B N 1
ATOM 5205 C CA . PRO B 1 303 ? -26.516 0.161 -6.746 1 96.81 303 PRO B CA 1
ATOM 5206 C C . PRO B 1 303 ? -28.047 0.262 -6.727 1 96.81 303 PRO B C 1
ATOM 5208 O O . PRO B 1 303 ? -28.734 -0.731 -6.965 1 96.81 303 PRO B O 1
ATOM 5211 N N . VAL B 1 304 ? -28.531 1.419 -6.461 1 97.06 304 VAL B N 1
ATOM 5212 C CA . VAL B 1 304 ? -29.969 1.681 -6.422 1 97.06 304 VAL B CA 1
ATOM 5213 C C . VAL B 1 304 ? -30.328 2.762 -7.441 1 97.06 304 VAL B C 1
ATOM 5215 O O . VAL B 1 304 ? -29.703 3.826 -7.469 1 97.06 304 VAL B O 1
ATOM 5218 N N . SER B 1 305 ? -31.312 2.525 -8.258 1 97.12 305 SER B N 1
ATOM 5219 C CA . SER B 1 305 ? -31.766 3.535 -9.203 1 97.12 305 SER B CA 1
ATOM 5220 C C . SER B 1 305 ? -32.531 4.648 -8.5 1 97.12 305 SER B C 1
ATOM 5222 O O . SER B 1 305 ? -33.406 4.379 -7.664 1 97.12 305 SER B O 1
ATOM 5224 N N . VAL B 1 306 ? -32.188 5.855 -8.859 1 97.81 306 VAL B N 1
ATOM 5225 C CA . VAL B 1 306 ? -32.875 7.008 -8.289 1 97.81 306 VAL B CA 1
ATOM 5226 C C . VAL B 1 306 ? -33.25 7.98 -9.398 1 97.81 306 VAL B C 1
ATOM 5228 O O . VAL B 1 306 ? -32.719 7.91 -10.508 1 97.81 306 VAL B O 1
ATOM 5231 N N . GLU B 1 307 ? -34.219 8.797 -9.164 1 96.81 307 GLU B N 1
ATOM 5232 C CA . GLU B 1 307 ? -34.688 9.812 -10.102 1 96.81 307 GLU B CA 1
ATOM 5233 C C . GLU B 1 307 ? -34.625 11.203 -9.469 1 96.81 307 GLU B C 1
ATOM 5235 O O . GLU B 1 307 ? -34.219 11.359 -8.312 1 96.81 307 GLU B O 1
ATOM 5240 N N . GLN B 1 308 ? -35 12.125 -10.258 1 97.06 308 GLN B N 1
ATOM 5241 C CA . GLN B 1 308 ? -35.031 13.508 -9.797 1 97.06 308 GLN B CA 1
ATOM 5242 C C . GLN B 1 308 ? -35.812 13.664 -8.508 1 97.06 308 GLN B C 1
ATOM 5244 O O . GLN B 1 308 ? -36.938 13.172 -8.414 1 97.06 308 GLN B O 1
ATOM 5249 N N . ASP B 1 309 ? -35.188 14.234 -7.465 1 96.56 309 ASP B N 1
ATOM 5250 C CA . ASP B 1 309 ? -35.812 14.648 -6.215 1 96.56 309 ASP B CA 1
ATOM 5251 C C . ASP B 1 309 ? -36.062 13.445 -5.305 1 96.56 309 ASP B C 1
ATOM 5253 O O . ASP B 1 309 ? -36.812 13.555 -4.32 1 96.56 309 ASP B O 1
ATOM 5257 N N . THR B 1 310 ? -35.469 12.305 -5.742 1 97.88 310 THR B N 1
ATOM 5258 C CA . THR B 1 310 ? -35.469 11.219 -4.773 1 97.88 310 THR B CA 1
ATOM 5259 C C . THR B 1 310 ? -34.812 11.648 -3.469 1 97.88 310 THR B C 1
ATOM 5261 O O . THR B 1 310 ? -33.688 12.172 -3.477 1 97.88 310 THR B O 1
ATOM 5264 N N . GLU B 1 311 ? -35.531 11.422 -2.377 1 97.94 311 GLU B N 1
ATOM 5265 C CA . GLU B 1 311 ? -35 11.836 -1.074 1 97.94 311 GLU B CA 1
ATOM 5266 C C . GLU B 1 311 ? -34.188 10.727 -0.425 1 97.94 311 GLU B C 1
ATOM 5268 O O . GLU B 1 311 ? -34.562 9.547 -0.499 1 97.94 311 GLU B O 1
ATOM 5273 N N . MET B 1 312 ? -33.094 11.094 0.126 1 97.75 312 MET B N 1
ATOM 5274 C CA . MET B 1 312 ? -32.281 10.211 0.953 1 97.75 312 MET B CA 1
ATOM 5275 C C . MET B 1 312 ? -32 10.844 2.316 1 97.75 312 MET B C 1
ATOM 5277 O O . MET B 1 312 ? -31.391 11.906 2.402 1 97.75 312 MET B O 1
ATOM 5281 N N . LYS B 1 313 ? -32.438 10.18 3.354 1 97.81 313 LYS B N 1
ATOM 5282 C CA . LYS B 1 313 ? -32.281 10.695 4.711 1 97.81 313 LYS B CA 1
ATOM 5283 C C . LYS B 1 313 ? -31.656 9.656 5.625 1 97.81 313 LYS B C 1
ATOM 5285 O O . LYS B 1 313 ? -31.938 8.461 5.512 1 97.81 313 LYS B O 1
ATOM 5290 N N . GLY B 1 314 ? -30.766 10.188 6.465 1 98.25 314 GLY B N 1
ATOM 5291 C CA . GLY B 1 314 ? -30.156 9.203 7.352 1 98.25 314 GLY B CA 1
ATOM 5292 C C . GLY B 1 314 ? -29.172 9.82 8.336 1 98.25 314 GLY B C 1
ATOM 5293 O O . GLY B 1 314 ? -29.219 11.023 8.602 1 98.25 314 GLY B O 1
ATOM 5294 N N . LEU B 1 315 ? -28.5 8.875 8.984 1 98.44 315 LEU B N 1
ATOM 5295 C CA . LEU B 1 315 ? -27.531 9.203 10.016 1 98.44 315 LEU B CA 1
ATOM 5296 C C . LEU B 1 315 ? -26.188 8.516 9.742 1 98.44 315 LEU B C 1
ATOM 5298 O O . LEU B 1 315 ? -26.156 7.359 9.297 1 98.44 315 LEU B O 1
ATOM 5302 N N . ILE B 1 316 ? -25.172 9.266 9.945 1 98.69 316 ILE B N 1
ATOM 5303 C CA . ILE B 1 316 ? -23.828 8.703 9.891 1 98.69 316 ILE B CA 1
ATOM 5304 C C . ILE B 1 316 ? -23.156 8.836 11.25 1 98.69 316 ILE B C 1
ATOM 5306 O O . ILE B 1 316 ? -23.297 9.859 11.93 1 98.69 316 ILE B O 1
ATOM 5310 N N . THR B 1 317 ? -22.438 7.801 11.695 1 98.38 317 THR B N 1
ATOM 5311 C CA . THR B 1 317 ? -21.703 7.805 12.953 1 98.38 317 THR B CA 1
ATOM 5312 C C . THR B 1 317 ? -20.266 7.344 12.75 1 98.38 317 THR B C 1
ATOM 5314 O O . THR B 1 317 ? -20.016 6.273 12.18 1 98.38 317 THR B O 1
ATOM 5317 N N . LEU B 1 318 ? -19.328 8.133 13.164 1 97.94 318 LEU B N 1
ATOM 5318 C CA . LEU B 1 318 ? -17.922 7.777 13.148 1 97.94 318 LEU B CA 1
ATOM 5319 C C . LEU B 1 318 ? -17.422 7.453 14.555 1 97.94 318 LEU B C 1
ATOM 5321 O O . LEU B 1 318 ? -17.688 8.211 15.5 1 97.94 318 LEU B O 1
ATOM 5325 N N . SER B 1 319 ? -16.734 6.352 14.703 1 96.69 319 SER B N 1
ATOM 5326 C CA . SER B 1 319 ? -16.141 5.949 15.969 1 96.69 319 SER B CA 1
ATOM 5327 C C . SER B 1 319 ? -14.789 5.285 15.758 1 96.69 319 SER B C 1
ATOM 5329 O O . SER B 1 319 ? -14.531 4.707 14.703 1 96.69 319 SER B O 1
ATOM 5331 N N . PRO B 1 320 ? -13.875 5.426 16.734 1 93.62 320 PRO B N 1
ATOM 5332 C CA . PRO B 1 320 ? -12.609 4.688 16.625 1 93.62 320 PRO B CA 1
ATOM 5333 C C . PRO B 1 320 ? -12.82 3.182 16.484 1 93.62 320 PRO B C 1
ATOM 5335 O O . PRO B 1 320 ? -13.797 2.643 17.016 1 93.62 320 PRO B O 1
ATOM 5338 N N . GLY B 1 321 ? -11.875 2.588 15.789 1 90.06 321 GLY B N 1
ATOM 5339 C CA . GLY B 1 321 ? -11.961 1.147 15.617 1 90.06 321 GLY B CA 1
ATOM 5340 C C . GLY B 1 321 ? -11.93 0.385 16.922 1 90.06 321 GLY B C 1
ATOM 5341 O O . GLY B 1 321 ? -11.219 0.768 17.859 1 90.06 321 GLY B O 1
ATOM 5342 N N . MET B 1 322 ? -12.594 -0.755 16.906 1 82.44 322 MET B N 1
ATOM 5343 C CA . MET B 1 322 ? -12.703 -1.565 18.125 1 82.44 322 MET B CA 1
ATOM 5344 C C . MET B 1 322 ? -11.391 -2.275 18.422 1 82.44 322 MET B C 1
ATOM 5346 O O . MET B 1 322 ? -10.977 -2.367 19.578 1 82.44 322 MET B O 1
ATOM 5350 N N . THR B 1 323 ? -10.695 -2.725 17.406 1 79.69 323 THR B N 1
ATOM 5351 C CA . THR B 1 323 ? -9.469 -3.492 17.578 1 79.69 323 THR B CA 1
ATOM 5352 C C . THR B 1 323 ? -8.266 -2.564 17.703 1 79.69 323 THR B C 1
ATOM 5354 O O . THR B 1 323 ? -7.289 -2.893 18.375 1 79.69 323 THR B O 1
ATOM 5357 N N . ASN B 1 324 ? -8.328 -1.49 17.031 1 84 324 ASN B N 1
ATOM 5358 C CA . ASN B 1 324 ? -7.293 -0.463 16.984 1 84 324 ASN B CA 1
ATOM 5359 C C . ASN B 1 324 ? -7.895 0.938 16.922 1 84 324 ASN B C 1
ATOM 5361 O O . ASN B 1 324 ? -8.578 1.28 15.961 1 84 324 ASN B O 1
ATOM 5365 N N . SER B 1 325 ? -7.625 1.689 17.938 1 85.06 325 SER B N 1
ATOM 5366 C CA . SER B 1 325 ? -8.258 3 18.062 1 85.06 325 SER B CA 1
ATOM 5367 C C . SER B 1 325 ? -7.801 3.936 16.938 1 85.06 325 SER B C 1
ATOM 5369 O O . SER B 1 325 ? -8.414 4.98 16.719 1 85.06 325 SER B O 1
ATOM 5371 N N . ARG B 1 326 ? -6.781 3.625 16.328 1 87 326 ARG B N 1
ATOM 5372 C CA . ARG B 1 326 ? -6.309 4.465 15.234 1 87 326 ARG B CA 1
ATOM 5373 C C . ARG B 1 326 ? -7.07 4.164 13.945 1 87 326 ARG B C 1
ATOM 5375 O O . ARG B 1 326 ? -6.965 4.91 12.969 1 87 326 ARG B O 1
ATOM 5382 N N . TYR B 1 327 ? -7.82 3.084 13.984 1 90.12 327 TYR B N 1
ATOM 5383 C CA . TYR B 1 327 ? -8.711 2.777 12.875 1 90.12 327 TYR B CA 1
ATOM 5384 C C . TYR B 1 327 ? -10.031 3.527 13.016 1 90.12 327 TYR B C 1
ATOM 5386 O O . TYR B 1 327 ? -10.227 4.285 13.969 1 90.12 327 TYR B O 1
ATOM 5394 N N . LEU B 1 328 ? -10.891 3.406 11.992 1 94.81 328 LEU B N 1
ATOM 5395 C CA . LEU B 1 328 ? -12.164 4.125 12.008 1 94.81 328 LEU B CA 1
ATOM 5396 C C . LEU B 1 328 ? -13.312 3.195 11.641 1 94.81 328 LEU B C 1
ATOM 5398 O O . LEU B 1 328 ? -13.203 2.396 10.711 1 94.81 328 LEU B O 1
ATOM 5402 N N . ASP B 1 329 ? -14.328 3.26 12.422 1 96.06 329 ASP B N 1
ATOM 5403 C CA . ASP B 1 329 ? -15.586 2.592 12.117 1 96.06 329 ASP B CA 1
ATOM 5404 C C . ASP B 1 329 ? -16.656 3.602 11.703 1 96.06 329 ASP B C 1
ATOM 5406 O O . ASP B 1 329 ? -16.781 4.668 12.305 1 96.06 329 ASP B O 1
ATOM 5410 N N . VAL B 1 330 ? -17.391 3.219 10.68 1 97.81 330 VAL B N 1
ATOM 5411 C CA . VAL B 1 330 ? -18.438 4.105 10.188 1 97.81 330 VAL B CA 1
ATOM 5412 C C . VAL B 1 330 ? -19.766 3.35 10.102 1 97.81 330 VAL B C 1
ATOM 5414 O O . VAL B 1 330 ? -19.844 2.301 9.461 1 97.81 330 VAL B O 1
ATOM 5417 N N . ALA B 1 331 ? -20.75 3.865 10.758 1 97.94 331 ALA B N 1
ATOM 5418 C CA . ALA B 1 331 ? -22.094 3.311 10.688 1 97.94 331 ALA B CA 1
ATOM 5419 C C . ALA B 1 331 ? -23.031 4.242 9.922 1 97.94 331 ALA B C 1
ATOM 5421 O O . ALA B 1 331 ? -23.047 5.453 10.156 1 97.94 331 ALA B O 1
ATOM 5422 N N . LEU B 1 332 ? -23.781 3.672 9.023 1 98 332 LEU B N 1
ATOM 5423 C CA . LEU B 1 332 ? -24.75 4.41 8.227 1 98 332 LEU B CA 1
ATOM 5424 C C . LEU B 1 332 ? -26.156 3.818 8.391 1 98 332 LEU B C 1
ATOM 5426 O O . LEU B 1 332 ? -26.312 2.598 8.367 1 98 332 LEU B O 1
ATOM 5430 N N . GLN B 1 333 ? -27.078 4.66 8.633 1 98.19 333 GLN B N 1
ATOM 5431 C CA . GLN B 1 333 ? -28.5 4.344 8.586 1 98.19 333 GLN B CA 1
ATOM 5432 C C . GLN B 1 333 ? -29.266 5.34 7.715 1 98.19 333 GLN B C 1
ATOM 5434 O O . GLN B 1 333 ? -29.25 6.543 7.984 1 98.19 333 GLN B O 1
ATOM 5439 N N . TYR B 1 334 ? -29.922 4.828 6.672 1 97.88 334 TYR B N 1
ATOM 5440 C CA . TYR B 1 334 ? -30.562 5.789 5.777 1 97.88 334 TYR B CA 1
ATOM 5441 C C . TYR B 1 334 ? -31.703 5.148 5.008 1 97.88 334 TYR B C 1
ATOM 5443 O O . TYR B 1 334 ? -31.859 3.924 5.027 1 97.88 334 TYR B O 1
ATOM 5451 N N . THR B 1 335 ? -32.5 5.973 4.402 1 97.94 335 THR B N 1
ATOM 5452 C CA . THR B 1 335 ? -33.594 5.578 3.488 1 97.94 335 THR B CA 1
ATOM 5453 C C . THR B 1 335 ? -33.375 6.188 2.107 1 97.94 335 THR B C 1
ATOM 5455 O O . THR B 1 335 ? -32.75 7.25 1.981 1 97.94 335 THR B O 1
ATOM 5458 N N . VAL B 1 336 ? -33.781 5.512 1.141 1 97.56 336 VAL B N 1
ATOM 5459 C CA . VAL B 1 336 ? -33.812 5.992 -0.236 1 97.56 336 VAL B CA 1
ATOM 5460 C C . VAL B 1 336 ? -35.25 5.953 -0.771 1 97.56 336 VAL B C 1
ATOM 5462 O O . VAL B 1 336 ? -35.781 4.879 -1.048 1 97.56 336 VAL B O 1
ATOM 5465 N N . GLY B 1 337 ? -35.719 7.125 -0.984 1 95.88 337 GLY B N 1
ATOM 5466 C CA . GLY B 1 337 ? -37.094 7.16 -1.388 1 95.88 337 GLY B CA 1
ATOM 5467 C C . GLY B 1 337 ? -38.031 6.418 -0.431 1 95.88 337 GLY B C 1
ATOM 5468 O O . GLY B 1 337 ? -38 6.68 0.774 1 95.88 337 GLY B O 1
ATOM 5469 N N . GLU B 1 338 ? -38.781 5.441 -0.99 1 93.5 338 GLU B N 1
ATOM 5470 C CA . GLU B 1 338 ? -39.75 4.699 -0.205 1 93.5 338 GLU B CA 1
ATOM 5471 C C . GLU B 1 338 ? -39.219 3.342 0.224 1 93.5 338 GLU B C 1
ATOM 5473 O O . GLU B 1 338 ? -39.969 2.49 0.71 1 93.5 338 GLU B O 1
ATOM 5478 N N . MET B 1 339 ? -37.938 3.186 0.056 1 93.81 339 MET B N 1
ATOM 5479 C CA . MET B 1 339 ? -37.344 1.91 0.42 1 93.81 339 MET B CA 1
ATOM 5480 C C . MET B 1 339 ? -37.188 1.788 1.933 1 93.81 339 MET B C 1
ATOM 5482 O O . MET B 1 339 ? -37.156 2.797 2.641 1 93.81 339 MET B O 1
ATOM 5486 N N . PRO B 1 340 ? -37.188 0.533 2.367 1 95 340 PRO B N 1
ATOM 5487 C CA . PRO B 1 340 ? -36.906 0.343 3.795 1 95 340 PRO B CA 1
ATOM 5488 C C . PRO B 1 340 ? -35.562 0.901 4.223 1 95 340 PRO B C 1
ATOM 5490 O O . PRO B 1 340 ? -34.656 1.047 3.396 1 95 340 PRO B O 1
ATOM 5493 N N . GLN B 1 341 ? -35.5 1.153 5.434 1 96.56 341 GLN B N 1
ATOM 5494 C CA . GLN B 1 341 ? -34.281 1.699 5.992 1 96.56 341 GLN B CA 1
ATOM 5495 C C . GLN B 1 341 ? -33.125 0.726 5.812 1 96.56 341 GLN B C 1
ATOM 5497 O O . GLN B 1 341 ? -33.281 -0.481 6.012 1 96.56 341 GLN B O 1
ATOM 5502 N N . ILE B 1 342 ? -32.062 1.277 5.438 1 96.19 342 ILE B N 1
ATOM 5503 C CA . ILE B 1 342 ? -30.828 0.51 5.238 1 96.19 342 ILE B CA 1
ATOM 5504 C C . ILE B 1 342 ? -29.812 0.847 6.34 1 96.19 342 ILE B C 1
ATOM 5506 O O . ILE B 1 342 ? -29.641 2.016 6.684 1 96.19 342 ILE B O 1
ATOM 5510 N N . SER B 1 343 ? -29.219 -0.169 6.949 1 97.25 343 SER B N 1
ATOM 5511 C CA . SER B 1 343 ? -28.156 -0.012 7.922 1 97.25 343 SER B CA 1
ATOM 5512 C C . SER B 1 343 ? -26.875 -0.701 7.453 1 97.25 343 SER B C 1
ATOM 5514 O O . SER B 1 343 ? -26.891 -1.875 7.078 1 97.25 343 SER B O 1
ATOM 5516 N N . ARG B 1 344 ? -25.781 0.062 7.488 1 96.88 344 ARG B N 1
ATOM 5517 C CA . ARG B 1 344 ? -24.516 -0.491 7.039 1 96.88 344 ARG B CA 1
ATOM 5518 C C . ARG B 1 344 ? -23.375 -0.057 7.953 1 96.88 344 ARG B C 1
ATOM 5520 O O . ARG B 1 344 ? -23.453 1.001 8.586 1 96.88 344 ARG B O 1
ATOM 5527 N N . HIS B 1 345 ? -22.375 -0.913 8.008 1 96.25 345 HIS B N 1
ATOM 5528 C CA . HIS B 1 345 ? -21.156 -0.658 8.773 1 96.25 345 HIS B CA 1
ATOM 5529 C C . HIS B 1 345 ? -19.922 -0.803 7.895 1 96.25 345 HIS B C 1
ATOM 5531 O O . HIS B 1 345 ? -19.812 -1.751 7.113 1 96.25 345 HIS B O 1
ATOM 5537 N N . TYR B 1 346 ? -19.078 0.157 7.973 1 96.25 346 TYR B N 1
ATOM 5538 C CA . TYR B 1 346 ? -17.812 0.166 7.227 1 96.25 346 TYR B CA 1
ATOM 5539 C C . TYR B 1 346 ? -16.625 0.3 8.164 1 96.25 346 TYR B C 1
ATOM 5541 O O . TYR B 1 346 ? -16.734 0.928 9.219 1 96.25 346 TYR B O 1
ATOM 5549 N N . THR B 1 347 ? -15.531 -0.277 7.754 1 93.69 347 THR B N 1
ATOM 5550 C CA . THR B 1 347 ? -14.297 -0.151 8.523 1 93.69 347 THR B CA 1
ATOM 5551 C C . THR B 1 347 ? -13.195 0.482 7.68 1 93.69 347 THR B C 1
ATOM 5553 O O . THR B 1 347 ? -13.195 0.356 6.453 1 93.69 347 THR B O 1
ATOM 5556 N N . MET B 1 348 ? -12.359 1.178 8.273 1 91.38 348 MET B N 1
ATOM 5557 C CA . MET B 1 348 ? -11.117 1.688 7.711 1 91.38 348 MET B CA 1
ATOM 5558 C C . MET B 1 348 ? -9.914 1.199 8.508 1 91.38 348 MET B C 1
ATOM 5560 O O . MET B 1 348 ? -9.766 1.531 9.688 1 91.38 348 MET B O 1
ATOM 5564 N N . SER B 1 349 ? -9.164 0.322 7.902 1 81.69 349 SER B N 1
ATOM 5565 C CA . SER B 1 349 ? -8.008 -0.273 8.555 1 81.69 349 SER B CA 1
ATOM 5566 C C . SER B 1 349 ? -6.832 -0.39 7.586 1 81.69 349 SER B C 1
ATOM 5568 O O . SER B 1 349 ? -6.973 -0.123 6.395 1 81.69 349 SER B O 1
ATOM 5570 N N . ASP B 1 350 ? -5.52 -0.518 8.203 1 62.97 350 ASP B N 1
ATOM 5571 C CA . ASP B 1 350 ? -4.328 -0.718 7.383 1 62.97 350 ASP B CA 1
ATOM 5572 C C . ASP B 1 350 ? -4.297 -2.127 6.793 1 62.97 350 ASP B C 1
ATOM 5574 O O . ASP B 1 350 ? -3.383 -2.473 6.043 1 62.97 350 ASP B O 1
ATOM 5578 N N . ASP B 1 351 ? -5.035 -3.029 7.316 1 54.19 351 ASP 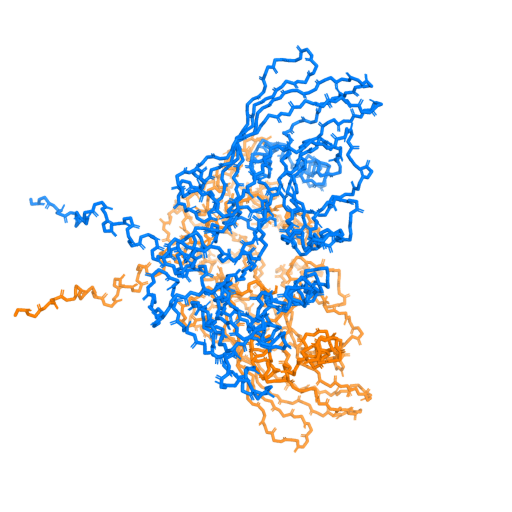B N 1
ATOM 5579 C CA . ASP B 1 351 ? -4.926 -4.457 7.047 1 54.19 351 ASP B CA 1
ATOM 5580 C C . ASP B 1 351 ? -5.156 -4.754 5.566 1 54.19 351 ASP B C 1
ATOM 5582 O O . ASP B 1 351 ? -4.742 -5.805 5.066 1 54.19 351 ASP B O 1
ATOM 5586 N N . TYR B 1 352 ? -5.902 -3.898 4.848 1 48 352 TYR B N 1
ATOM 5587 C CA . TYR B 1 352 ? -6.164 -4.453 3.525 1 48 352 TYR B CA 1
ATOM 5588 C C . TYR B 1 352 ? -5.738 -3.482 2.43 1 48 352 TYR B C 1
ATOM 5590 O O . TYR B 1 352 ? -6.211 -2.344 2.385 1 48 352 TYR B O 1
ATOM 5598 N N . PRO B 1 353 ? -4.426 -3.654 2.023 1 42.94 353 PRO B N 1
ATOM 5599 C CA . PRO B 1 353 ? -4.129 -2.76 0.901 1 42.94 353 PRO B CA 1
ATOM 5600 C C . PRO B 1 353 ? -5.293 -2.641 -0.08 1 42.94 353 PRO B C 1
ATOM 5602 O O . PRO B 1 353 ? -5.953 -3.637 -0.386 1 42.94 353 PRO B O 1
ATOM 5605 N N . SER B 1 354 ? -5.977 -1.557 -0.099 1 38.19 354 SER B N 1
ATOM 5606 C CA . SER B 1 354 ? -7.02 -1.305 -1.089 1 38.19 354 SER B CA 1
ATOM 5607 C C . SER B 1 354 ? -6.633 -1.874 -2.451 1 38.19 354 SER B C 1
ATOM 5609 O O . SER B 1 354 ? -5.453 -1.902 -2.809 1 38.19 354 SER B O 1
#

InterPro domains:
  IPR025799 Protein arginine N-methyltransferase [PS51678] (22-329)
  IPR025799 Protein arginine N-methyltransferase [PTHR11006] (17-336)
  IPR029063 S-adenosyl-L-methionine-dependent methyltransferase superfamily [G3DSA:3.40.50.150] (18-164)
  IPR029063 S-adenosyl-L-methionine-dependent methyltransferase superfamily [SSF53335] (28-339)
  IPR055135 Protein arginine N-methyltransferase domain [PF22528] (166-337)

pLDDT: mean 91.97, std 13.33, range [24.45, 98.94]

Radius of gyration: 28.38 Å; Cα contacts (8 Å, |Δi|>4): 1525; chains: 2; bounding box: 78×82×73 Å

Sequence (708 aa):
MASNGSDEAPAKRIKRRRQDEDGFYFKSYAGVSIHEEMIRDEVRTNSYRLAILRSSEQIAGKIVADIGAGTGILSCFCAQAGAKKVYAIEASAIAEQARKVVKSNGMEQQIQVIQGKVEDVELPEKVDVIVSEWMGHFLLYESMLNSVIYARDKWLKKGGIILPSKASLYLAPITNEEIYKERIDFWSEVKSKYRLNMDCMIPYAKECIFGSVQIEDVIGSDLIAHEREVATIDISTITEQELQSIQGSFDFKCFGISKFCGFAAWFTVTFDDIQDRDPVTISTSPYKHPTHWKQSVLYLPEPVSVEQDTEMKGLITLSPGMTNSRYLDVALQYTVGEMPQISRHYTMSDDYPSMASNGSDEAPAKRIKRRRQDEDGFYFKSYAGVSIHEEMIRDEVRTNSYRLAILRSSEQIAGKIVADIGAGTGILSCFCAQAGAKKVYAIEASAIAEQARKVVKSNGMEQQIQVIQGKVEDVELPEKVDVIVSEWMGHFLLYESMLNSVIYARDKWLKKGGIILPSKASLYLAPITNEEIYKERIDFWSEVKSKYRLNMDCMIPYAKECIFGSVQIEDVIGSDLIAHEREVATIDISTITEQELQSIQGSFDFKCFGISKFCGFAAWFTVTFDDIQDRDPVTISTSPYKHPTHWKQSVLYLPEPVSVEQDTEMKGLITLSPGMTNSRYLDVALQYTVGEMPQISRHYTMSDDYPS

Foldseek 3Di:
DPPPPPPPDPVVVVVVLQVVLVVVVLQVLQDCVVVVQACVFCLRLVLLLVLLLVCLVLLAQWEEEEAQCQLVSSVVSSVVSHHQAYEYEHAHPSLVNNCVVCVVVVNCRRYDYHHRQLVPDDDPAAGQEYEYPQAAAQGCFQNSLQSVLVNLVPGHDVNGFYVQFKKWKKKFWFADCPCCVVQQCVQCCCCVVPVDRRNVCRVVSLCVPLQAKDFDQDAPVGGFWDMDTFFMDGSNDDDPVCQQKTKGKDKTWGHAKGWGFWMKMWMKIWHPDDPPDDTRMRTCDNVDDHGPNHIITNTDSDIDIDGGGWMKIWMKMWHADPSHRSKIKIWIWMDTRPDDIDIGIYIGDPPDDD/DPPPPPPPDPVVVVVVLQVVLVVVVLQVLQDCVVVVQACVFCLRLVLLLVLLLVCLVLLAQWEEEEAQCQLVSSVVSSVVSHHQAYEYEHAHPSLVNNCVVCVVVVNCRHYDYHHRQLVPDDDPAAGQEYEYPQAAAQGCFQNSLQSVLVNLVPGHDVNGFYVQFKKWKKKFWFADCPCCVVQQCVQCCCCVVPVDRRNVCRVVSLCVPLQAKDFDQDAPVGGFWDMDTFFMDGSNDDDPVCQQKTKGKDKTWGHAKGWGFWMKMWMKIWHPDDPPDDTRMRTCDNVDDHGPNHIITNTDSDIDIDGGGWMKIWMKMWHADPSHRSKIKIWIWMDTRPDDIDIGIHIGDPPDPD

Secondary structure (DSSP, 8-state):
---------HHHHHHHHHHHHHHHHHHHTTSHHHHHHHHH-HHHHHHHHHHHHHTHHHHTTSEEEEET-TTSHHHHHHHHTT-SEEEEEE-STTHHHHHHHHHHTT-TTTEEEEES-GGG---SS-EEEEE----BTTBTTT-THHHHHHHHHHHEEEEEEEES-EEEEEEEEE--THHHHHHTTHHHHHHHHHS---TTHHHHHHHHHHTB-EEE---GGGB-S--EEEEEEETTT--TTGGG-EEEEEEEE--SSEEEEEEEEEEEEE----TTSPPPEEE--TTS---TT-EEEEEEEEEEEE-TT-EEEEEEEEEE-SS-TTSEEEEEEEEETTSPPEEEEEEE-SSS--/---------HHHHHHHHHHHHHHHHHHHTTSHHHHHHHHH-HHHHHHHHHHHHHTHHHHTTSEEEEET-TTSHHHHHHHHTT-SEEEEEE-STTHHHHHHHHHHTT-TTTEEEEES-GGG---SS-EEEEEE---BTTBTTT--HHHHHHHHHHHEEEEEEEES-EEEEEEEEE--THHHHHHTTHHHHHHHHHS---TTHHHHHHHHHHTB-EEE---GGGB-S--EEEEEEETTT--TTGGG-EEEEEEEE--SSEEEEEEEEEEEEE----TTSPPPEEE--TTS---TT-EEEEEEEEEEEE-TT-EEEEEEEEEE-SS-TTSEEEEEEEEETTSPPEEEEEEE-SSS--

Organism: Patiria miniata (NCBI:txid46514)

Nearest PDB structures (foldseek):
  7nr4-assembly1_A  TM=9.284E-01  e=3.149E-48  Homo sapiens
  5lv5-assembly1_A  TM=9.132E-01  e=1.449E-47  Mus musculus
  4c04-assembly1_A  TM=9.147E-01  e=2.836E-47  Mus musculus
  5wcf-assembly1_A  TM=9.161E-01  e=1.595E-45  Homo sapiens
  3r0q-assembly1_C  TM=8.925E-01  e=2.993E-37  Arabidopsis thaliana